Protein AF-A0A0U2X030-F1 (afdb_monomer_lite)

Structure (mmCIF, N/CA/C/O backbone):
data_AF-A0A0U2X030-F1
#
_entry.id   AF-A0A0U2X030-F1
#
loop_
_atom_site.group_PDB
_atom_site.id
_atom_site.type_symbol
_atom_site.label_atom_id
_atom_site.label_alt_id
_atom_site.label_comp_id
_atom_site.label_asym_id
_atom_site.label_entity_id
_atom_site.label_seq_id
_atom_site.pdbx_PDB_ins_code
_atom_site.Cartn_x
_atom_site.Cartn_y
_atom_site.Cartn_z
_atom_site.occupancy
_atom_site.B_iso_or_equiv
_atom_site.auth_seq_id
_atom_site.auth_comp_id
_atom_site.auth_asym_id
_atom_site.auth_atom_id
_atom_site.pdbx_PDB_model_num
ATOM 1 N N . MET A 1 1 ? -23.351 21.521 -5.624 1.00 34.78 1 MET A N 1
ATOM 2 C CA . MET A 1 1 ? -22.011 22.151 -5.628 1.00 34.78 1 MET A CA 1
ATOM 3 C C . MET A 1 1 ? -21.574 22.350 -4.187 1.00 34.78 1 MET A C 1
ATOM 5 O O . MET A 1 1 ? -22.165 23.167 -3.492 1.00 34.78 1 MET A O 1
ATOM 9 N N . VAL A 1 2 ? -20.623 21.548 -3.708 1.00 36.84 2 VAL A N 1
ATOM 10 C CA . VAL A 1 2 ? -20.117 21.644 -2.330 1.00 36.84 2 VAL A CA 1
ATOM 11 C C . VAL A 1 2 ? -19.317 22.943 -2.215 1.00 36.84 2 VAL A C 1
ATOM 13 O O . VAL A 1 2 ? -18.387 23.164 -2.985 1.00 36.84 2 VAL A O 1
ATOM 16 N N . LYS A 1 3 ? -19.715 23.841 -1.308 1.00 41.78 3 LYS A N 1
ATOM 17 C CA . LYS A 1 3 ? -18.988 25.086 -1.021 1.00 41.78 3 LYS A CA 1
ATOM 18 C C . LYS A 1 3 ? -17.614 24.693 -0.468 1.00 41.78 3 LYS A C 1
ATOM 20 O O . LYS A 1 3 ? -17.519 24.271 0.679 1.00 41.78 3 LYS A O 1
ATOM 25 N N . GLN A 1 4 ? -16.573 24.773 -1.290 1.00 56.53 4 GLN A N 1
ATOM 26 C CA . GLN A 1 4 ? -15.211 24.475 -0.857 1.00 56.53 4 GLN A CA 1
ATOM 27 C C . GLN A 1 4 ? -14.806 25.519 0.192 1.00 56.53 4 GLN A C 1
ATOM 29 O O . GLN A 1 4 ? -14.967 26.724 -0.027 1.00 56.53 4 GLN A O 1
ATOM 34 N N . ASP A 1 5 ? -14.371 25.063 1.365 1.00 71.81 5 ASP A N 1
ATOM 35 C CA . ASP A 1 5 ? -14.014 25.952 2.467 1.00 71.81 5 ASP A CA 1
ATOM 36 C C . ASP A 1 5 ? -12.846 26.850 2.036 1.00 71.81 5 ASP A C 1
ATOM 38 O O . ASP A 1 5 ? -11.806 26.367 1.580 1.00 71.81 5 ASP A O 1
ATOM 42 N N . LYS A 1 6 ? -13.008 28.170 2.183 1.00 78.56 6 LYS A N 1
ATOM 43 C CA . LYS A 1 6 ? -11.994 29.165 1.798 1.00 78.56 6 LYS A CA 1
ATOM 44 C C . LYS A 1 6 ? -10.640 28.903 2.464 1.00 78.56 6 LYS A C 1
ATOM 46 O O . LYS A 1 6 ? -9.613 29.279 1.907 1.00 78.56 6 LYS A O 1
ATOM 51 N N . ARG A 1 7 ? -10.627 28.227 3.618 1.00 80.81 7 ARG A N 1
ATOM 52 C CA . ARG A 1 7 ? -9.412 27.824 4.341 1.00 80.81 7 ARG A CA 1
ATOM 53 C C . ARG A 1 7 ? -8.600 26.761 3.605 1.00 80.81 7 ARG A C 1
ATOM 55 O O . ARG A 1 7 ? -7.378 26.837 3.626 1.00 80.81 7 ARG A O 1
ATOM 62 N N . ILE A 1 8 ? -9.249 25.822 2.914 1.00 83.31 8 ILE A N 1
ATOM 63 C CA . ILE A 1 8 ? -8.561 24.749 2.172 1.00 83.31 8 ILE A CA 1
ATOM 64 C C . ILE A 1 8 ? -7.793 25.337 0.981 1.00 83.31 8 ILE A C 1
ATOM 66 O O . ILE A 1 8 ? -6.655 24.957 0.729 1.00 83.31 8 ILE A O 1
ATOM 70 N N . ILE A 1 9 ? -8.367 26.337 0.306 1.00 85.19 9 ILE A N 1
ATOM 71 C CA . ILE A 1 9 ? -7.714 27.056 -0.805 1.00 85.19 9 ILE A CA 1
ATOM 72 C C . ILE A 1 9 ? -6.475 27.823 -0.309 1.00 85.19 9 ILE A C 1
ATOM 74 O O . ILE A 1 9 ? -5.455 27.919 -0.992 1.00 85.19 9 ILE A O 1
ATOM 78 N N . VAL A 1 10 ? -6.545 28.367 0.907 1.00 87.12 10 VAL A N 1
ATOM 79 C CA . VAL A 1 10 ? -5.400 29.030 1.539 1.00 87.12 10 VAL A CA 1
ATOM 80 C C . VAL A 1 10 ? -4.323 28.012 1.931 1.00 87.12 10 VAL A C 1
ATOM 82 O O . VAL A 1 10 ? -3.140 28.258 1.697 1.00 87.12 10 VAL A O 1
ATOM 85 N N . LEU A 1 11 ? -4.714 26.846 2.454 1.00 87.94 11 LEU A N 1
ATOM 86 C CA . LEU A 1 11 ? -3.789 25.757 2.770 1.00 87.94 11 LEU A CA 1
ATOM 87 C C . LEU A 1 11 ? -3.062 25.234 1.529 1.00 87.94 11 LEU A C 1
ATOM 89 O O . LEU A 1 11 ? -1.846 25.058 1.575 1.00 87.94 11 LEU A O 1
ATOM 93 N N . SER A 1 12 ? -3.767 25.031 0.4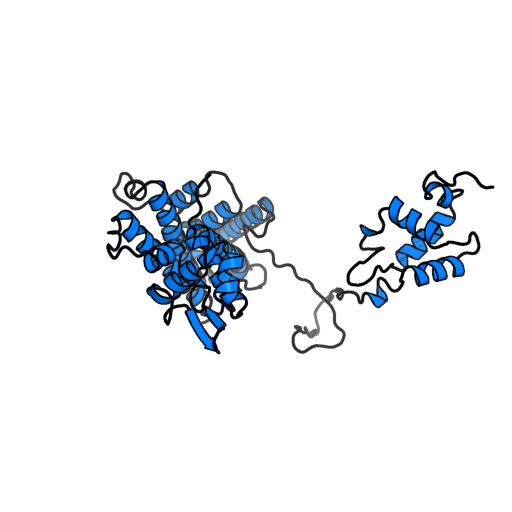11 1.00 86.38 12 SER A N 1
ATOM 94 C CA . SER A 1 12 ? -3.140 24.566 -0.831 1.00 86.38 12 SER A CA 1
ATOM 95 C C . SER A 1 12 ? -2.092 25.555 -1.342 1.00 86.38 12 SER A C 1
ATOM 97 O O . SER A 1 12 ? -0.998 25.140 -1.719 1.00 86.38 12 SER A O 1
ATOM 99 N N . PHE A 1 13 ? -2.368 26.865 -1.268 1.00 89.75 13 PHE A N 1
ATOM 100 C CA . PHE A 1 13 ? -1.384 27.900 -1.604 1.00 89.75 13 PHE A CA 1
ATOM 101 C C . PHE A 1 13 ? -0.133 27.814 -0.715 1.00 89.75 13 PHE A C 1
ATOM 103 O O . PHE A 1 13 ? 0.992 27.884 -1.215 1.00 89.75 13 PHE A O 1
ATOM 110 N N . PHE A 1 14 ? -0.310 27.637 0.596 1.00 89.44 14 PHE A N 1
ATOM 111 C CA . PHE A 1 14 ? 0.817 27.523 1.518 1.00 89.44 14 PHE A CA 1
ATOM 112 C C . PHE A 1 14 ? 1.638 26.247 1.304 1.00 89.44 14 PHE A C 1
ATOM 114 O O . PHE A 1 14 ? 2.866 26.322 1.278 1.00 89.44 14 PHE A O 1
ATOM 121 N N . ARG A 1 15 ? 0.986 25.100 1.074 1.00 88.31 15 ARG A N 1
ATOM 122 C CA . ARG A 1 15 ? 1.667 23.840 0.731 1.00 88.31 15 ARG A CA 1
ATOM 123 C C . ARG A 1 15 ? 2.467 23.965 -0.566 1.00 88.31 15 ARG A C 1
ATOM 125 O O . ARG A 1 15 ? 3.590 23.472 -0.640 1.00 88.31 15 ARG A O 1
ATOM 132 N N . ASP A 1 16 ? 1.937 24.662 -1.569 1.00 88.75 16 ASP A N 1
ATOM 133 C CA . ASP A 1 16 ? 2.649 24.904 -2.827 1.00 88.75 16 ASP A CA 1
ATOM 134 C C . ASP A 1 16 ? 3.884 25.793 -2.639 1.00 88.75 16 ASP A C 1
ATOM 136 O O . ASP A 1 16 ? 4.938 25.524 -3.226 1.00 88.75 16 ASP A O 1
ATOM 140 N N . LYS A 1 17 ? 3.780 26.841 -1.813 1.00 90.19 17 LYS A N 1
ATOM 141 C CA . LYS A 1 17 ? 4.920 27.705 -1.471 1.00 90.19 17 LYS A CA 1
ATOM 142 C C . LYS A 1 17 ? 5.982 26.945 -0.676 1.00 90.19 17 LYS A C 1
ATOM 144 O O . LYS A 1 17 ? 7.166 27.087 -0.978 1.00 90.19 17 LYS A O 1
ATOM 149 N N . GLU A 1 18 ? 5.569 26.088 0.258 1.00 88.94 18 GLU A N 1
ATOM 150 C CA . GLU A 1 18 ? 6.469 25.216 1.016 1.00 88.94 18 GLU A CA 1
ATOM 151 C C . GLU A 1 18 ? 7.199 24.215 0.110 1.00 88.94 18 GLU A C 1
ATOM 153 O O . GLU A 1 18 ? 8.428 24.147 0.132 1.00 88.94 18 GLU A O 1
ATOM 158 N N . ARG A 1 19 ? 6.469 23.505 -0.762 1.00 85.56 19 ARG A N 1
ATOM 159 C CA . ARG A 1 19 ? 7.041 22.530 -1.706 1.00 85.56 19 ARG A CA 1
ATOM 160 C C . ARG A 1 19 ? 8.086 23.165 -2.623 1.00 85.56 19 ARG A C 1
ATOM 162 O O . ARG A 1 19 ? 9.115 22.559 -2.905 1.00 85.56 19 ARG A O 1
ATOM 169 N N . LYS A 1 20 ? 7.827 24.393 -3.081 1.00 88.50 20 LYS A N 1
ATOM 170 C CA . LYS A 1 20 ? 8.738 25.153 -3.950 1.00 88.50 20 LYS A CA 1
ATOM 171 C C . LYS A 1 20 ? 9.834 25.897 -3.177 1.00 88.50 20 LYS A C 1
ATOM 173 O O . LYS A 1 20 ? 10.680 26.517 -3.814 1.00 88.50 20 LYS A O 1
ATOM 178 N N . LYS A 1 21 ? 9.826 25.854 -1.837 1.00 86.88 21 LYS A N 1
ATOM 179 C CA . LYS A 1 21 ? 10.710 26.632 -0.948 1.00 86.88 21 LYS A CA 1
ATOM 180 C C . LYS A 1 21 ? 10.723 28.129 -1.290 1.00 86.88 21 LYS A C 1
ATOM 182 O O . LYS A 1 21 ? 11.759 28.786 -1.222 1.00 86.88 21 LYS A O 1
ATOM 187 N N . LEU A 1 22 ? 9.568 28.660 -1.688 1.00 89.12 22 LEU A N 1
ATOM 188 C CA . LEU A 1 22 ? 9.408 30.057 -2.078 1.00 89.12 22 LEU A CA 1
ATOM 189 C C . LEU A 1 22 ? 8.799 30.866 -0.942 1.00 89.12 22 LEU A C 1
ATOM 191 O O . LEU A 1 22 ? 7.881 30.417 -0.254 1.00 89.12 22 LEU A O 1
ATOM 195 N N . SER A 1 23 ? 9.261 32.104 -0.815 1.00 89.81 23 SER A N 1
ATOM 196 C CA . SER A 1 23 ? 8.603 33.081 0.034 1.00 89.81 23 SER A CA 1
ATOM 197 C C . SER A 1 23 ? 7.333 33.639 -0.625 1.00 89.81 23 SER A C 1
ATOM 199 O O . SER A 1 23 ? 7.059 33.448 -1.820 1.00 89.81 23 SER A O 1
ATOM 201 N N . PHE A 1 24 ? 6.500 34.285 0.182 1.00 90.88 24 PHE A N 1
ATOM 202 C CA . PHE A 1 24 ? 5.289 34.957 -0.267 1.00 90.88 24 PHE A CA 1
ATOM 203 C C . PHE A 1 24 ? 5.016 36.220 0.547 1.00 90.88 24 PHE A C 1
ATOM 205 O O . PHE A 1 24 ? 5.458 36.368 1.691 1.00 90.88 24 PHE A O 1
ATOM 212 N N . THR A 1 25 ? 4.224 37.111 -0.042 1.00 91.12 25 THR A N 1
ATOM 213 C CA . THR A 1 25 ? 3.639 38.271 0.634 1.00 91.12 25 THR A CA 1
ATOM 214 C C . THR A 1 25 ? 2.145 38.056 0.886 1.00 91.12 25 THR A C 1
ATOM 216 O O . THR A 1 25 ? 1.483 37.265 0.208 1.00 91.12 25 THR A O 1
ATOM 219 N N . TYR A 1 26 ? 1.563 38.781 1.848 1.00 89.25 26 TYR A N 1
ATOM 220 C CA . TYR A 1 26 ? 0.116 38.705 2.098 1.00 89.25 26 TYR A CA 1
ATOM 221 C C . TYR A 1 26 ? -0.725 39.145 0.890 1.00 89.25 26 TYR A C 1
ATOM 223 O O . TYR A 1 26 ? -1.834 38.647 0.707 1.00 89.25 26 TYR A O 1
ATOM 231 N N . ALA A 1 27 ? -0.194 40.047 0.057 1.00 87.31 27 ALA A N 1
ATOM 232 C CA . ALA A 1 27 ? -0.835 40.485 -1.179 1.00 87.31 27 ALA A CA 1
ATOM 233 C C . ALA A 1 27 ? -0.867 39.366 -2.233 1.00 87.31 27 ALA A C 1
ATOM 235 O O . ALA A 1 27 ? -1.918 39.112 -2.817 1.00 87.31 27 ALA A O 1
ATOM 236 N N . GLU A 1 28 ? 0.242 38.641 -2.417 1.00 87.81 28 GLU A N 1
ATOM 237 C CA . GLU A 1 28 ? 0.294 37.470 -3.305 1.00 87.81 28 GLU A CA 1
ATOM 238 C C . GLU A 1 28 ? -0.669 36.370 -2.865 1.00 87.81 28 GLU A C 1
ATOM 240 O O . GLU A 1 28 ? -1.406 35.825 -3.685 1.00 87.81 28 GLU A O 1
ATOM 245 N N . ALA A 1 29 ? -0.689 36.057 -1.567 1.00 87.25 29 ALA A N 1
ATOM 246 C CA . ALA A 1 29 ? -1.578 35.036 -1.025 1.00 87.25 29 ALA A CA 1
ATOM 247 C C . ALA A 1 29 ? -3.057 35.420 -1.206 1.00 87.25 29 ALA A C 1
ATOM 249 O O . ALA A 1 29 ? -3.894 34.572 -1.514 1.00 87.25 29 ALA A O 1
ATOM 250 N N . ALA A 1 30 ? -3.389 36.705 -1.048 1.00 88.56 30 ALA A N 1
ATOM 251 C CA . ALA A 1 30 ? -4.743 37.224 -1.227 1.00 88.56 30 ALA A CA 1
ATOM 252 C C . ALA A 1 30 ? -5.202 37.100 -2.681 1.00 88.56 30 ALA A C 1
ATOM 254 O O . ALA A 1 30 ? -6.293 36.590 -2.941 1.00 88.56 30 ALA A O 1
ATOM 255 N N . LEU A 1 31 ? -4.333 37.487 -3.618 1.00 87.88 31 LEU A N 1
ATOM 256 C CA . LEU A 1 31 ? -4.591 37.402 -5.052 1.00 87.88 31 LEU A CA 1
ATOM 257 C C . LEU A 1 31 ? -4.754 35.944 -5.504 1.00 87.88 31 LEU A C 1
ATOM 259 O O . LEU A 1 31 ? -5.717 35.629 -6.196 1.00 87.88 31 LEU A O 1
ATOM 263 N N . ALA A 1 32 ? -3.871 35.045 -5.062 1.00 85.69 32 ALA A N 1
ATOM 264 C CA . ALA A 1 32 ? -3.900 33.636 -5.457 1.00 85.69 32 ALA A CA 1
ATOM 265 C C . ALA A 1 32 ? -5.101 32.859 -4.892 1.00 85.69 32 ALA A C 1
ATOM 267 O O . ALA A 1 32 ? -5.565 31.907 -5.512 1.00 85.69 32 ALA A O 1
ATOM 268 N N . THR A 1 33 ? -5.608 33.246 -3.718 1.00 85.88 33 THR A N 1
ATOM 269 C CA . THR A 1 33 ? -6.689 32.517 -3.028 1.00 85.88 33 THR A CA 1
ATOM 270 C C . THR A 1 33 ? -8.063 33.181 -3.166 1.00 85.88 33 THR A C 1
ATOM 272 O O . THR A 1 33 ? -9.053 32.638 -2.676 1.00 85.88 33 THR A O 1
ATOM 275 N N . GLY A 1 34 ? -8.146 34.358 -3.798 1.00 84.81 34 GLY A N 1
ATOM 276 C CA . GLY A 1 34 ? -9.386 35.134 -3.926 1.00 84.81 34 GLY A CA 1
ATOM 277 C C . GLY A 1 34 ? -9.911 35.701 -2.598 1.00 84.81 34 GLY A C 1
ATOM 278 O O . GLY A 1 34 ? -11.100 36.003 -2.475 1.00 84.81 34 GLY A O 1
ATOM 279 N N . ASN A 1 35 ? -9.050 35.827 -1.582 1.00 86.00 35 ASN A N 1
ATOM 280 C CA . ASN A 1 35 ? -9.404 36.331 -0.252 1.00 86.00 35 ASN A CA 1
ATOM 281 C C . ASN A 1 35 ? -8.875 37.754 -0.022 1.00 86.00 35 ASN A C 1
ATOM 283 O O . ASN A 1 35 ? -7.966 38.220 -0.697 1.00 86.00 35 ASN A O 1
ATOM 287 N N . LYS A 1 36 ? -9.419 38.462 0.977 1.00 88.56 36 LYS A N 1
ATOM 288 C CA . LYS A 1 36 ? -8.906 39.784 1.378 1.00 88.56 36 LYS A CA 1
ATOM 289 C C . LYS A 1 36 ? -7.564 39.641 2.106 1.00 88.56 36 LYS A C 1
ATOM 291 O O . LYS A 1 36 ? -7.416 38.748 2.938 1.00 88.56 36 LYS A O 1
ATOM 296 N N . VAL A 1 37 ? -6.638 40.577 1.891 1.00 87.88 37 VAL A N 1
ATOM 297 C CA . VAL A 1 37 ? -5.326 40.620 2.577 1.00 87.88 37 VAL A CA 1
ATOM 298 C C . VAL A 1 37 ? -5.482 40.530 4.101 1.00 87.88 37 VAL A C 1
ATOM 300 O O . VAL A 1 37 ? -4.819 39.715 4.737 1.00 87.88 37 VAL A O 1
ATOM 303 N N . ASN A 1 38 ? -6.436 41.273 4.672 1.00 85.94 38 ASN A N 1
ATOM 304 C CA . ASN A 1 38 ? -6.706 41.277 6.114 1.00 85.94 38 ASN A CA 1
ATOM 305 C C . ASN A 1 38 ? -7.154 39.907 6.647 1.00 85.94 38 ASN A C 1
ATOM 307 O O . ASN A 1 38 ? -6.855 39.568 7.786 1.00 85.94 38 ASN A O 1
ATOM 311 N N . TYR A 1 39 ? -7.858 39.108 5.836 1.00 84.69 39 TYR A N 1
ATOM 312 C CA . TYR A 1 39 ? -8.275 37.762 6.235 1.00 84.69 39 TYR A CA 1
ATOM 313 C C . TYR A 1 39 ? -7.064 36.838 6.380 1.00 84.69 39 TYR A C 1
ATOM 315 O O . TYR A 1 39 ? -6.939 36.146 7.385 1.00 84.69 39 TYR A O 1
ATOM 323 N N . ILE A 1 40 ? -6.141 36.878 5.415 1.00 85.31 40 ILE A N 1
ATOM 324 C CA . ILE A 1 40 ? -4.919 36.068 5.460 1.00 85.31 40 ILE A CA 1
ATOM 325 C C . ILE A 1 40 ? -4.005 36.547 6.583 1.00 85.31 40 ILE A C 1
ATOM 327 O O . ILE A 1 40 ? -3.505 35.724 7.339 1.00 85.31 40 ILE A O 1
ATOM 331 N N . GLN A 1 41 ? -3.830 37.860 6.744 1.00 85.81 41 GLN A N 1
ATOM 332 C CA . GLN A 1 41 ? -3.067 38.413 7.863 1.00 85.81 41 GLN A CA 1
ATOM 333 C C . GLN A 1 41 ? -3.608 37.931 9.207 1.00 85.81 41 GLN A C 1
ATOM 335 O O . GLN A 1 41 ? -2.823 37.444 10.012 1.00 85.81 41 GLN A O 1
ATOM 340 N N . LYS A 1 42 ? -4.932 37.995 9.408 1.00 84.38 42 LYS A N 1
ATOM 341 C CA . LYS A 1 42 ? -5.601 37.514 10.622 1.00 84.38 42 LYS A CA 1
ATOM 342 C C . LYS A 1 42 ? -5.365 36.015 10.839 1.00 84.38 42 LYS A C 1
ATOM 344 O O . LYS A 1 42 ? -4.932 35.613 11.914 1.00 84.38 42 LYS A O 1
ATOM 349 N N . LEU A 1 43 ? -5.564 35.200 9.800 1.00 83.88 43 LEU A N 1
ATOM 350 C CA . LEU A 1 43 ? -5.343 33.750 9.836 1.00 83.88 43 LEU A CA 1
ATOM 351 C C . LEU A 1 43 ? -3.905 33.409 10.251 1.00 83.88 43 LEU A C 1
ATOM 353 O O . LEU A 1 43 ? -3.678 32.596 11.150 1.00 83.88 43 LEU A O 1
ATOM 357 N N . VAL A 1 44 ? -2.932 34.071 9.618 1.00 85.25 44 VAL A N 1
ATOM 358 C CA . VAL A 1 44 ? -1.514 33.868 9.901 1.00 85.25 44 VAL A CA 1
ATOM 359 C C . VAL A 1 44 ? -1.179 34.338 11.310 1.00 85.25 44 VAL A C 1
ATOM 361 O O . VAL A 1 44 ? -0.578 33.572 12.056 1.00 85.25 44 VAL A O 1
ATOM 364 N N . SER A 1 45 ? -1.588 35.543 11.713 1.00 83.31 45 SER A N 1
ATOM 365 C CA . SER A 1 45 ? -1.254 36.090 13.031 1.00 83.31 45 SER A CA 1
ATOM 366 C C . SER A 1 45 ? -1.860 35.306 14.190 1.00 83.31 45 SER A C 1
ATOM 368 O O . SER A 1 45 ? -1.202 35.173 15.215 1.00 83.31 45 SER A O 1
ATOM 370 N N . GLU A 1 46 ? -3.087 34.803 14.038 1.00 80.00 46 GLU A N 1
ATOM 371 C CA . GLU A 1 46 ? -3.819 34.145 15.127 1.00 80.00 46 GLU A CA 1
ATOM 372 C C . GLU A 1 46 ? -3.426 32.677 15.310 1.00 80.00 46 GLU A C 1
ATOM 374 O O . GLU A 1 46 ? -3.408 32.192 16.438 1.00 80.00 46 GLU A O 1
ATOM 379 N N . SER A 1 47 ? -3.117 31.959 14.224 1.00 75.88 47 SER A N 1
ATOM 380 C CA . SER A 1 47 ? -3.051 30.489 14.277 1.00 75.88 47 SER A CA 1
ATOM 381 C C . SER A 1 47 ? -1.795 29.853 13.677 1.00 75.88 47 SER A C 1
ATOM 383 O O . SER A 1 47 ? -1.424 28.752 14.088 1.00 75.88 47 SER A O 1
ATOM 385 N N . LEU A 1 48 ? -1.105 30.523 12.745 1.00 82.25 48 LEU A N 1
ATOM 386 C CA . LEU A 1 48 ? -0.026 29.898 11.961 1.00 82.25 48 LEU A CA 1
ATOM 387 C C . LEU A 1 48 ? 1.361 30.505 12.214 1.00 82.25 48 LEU A C 1
ATOM 389 O O . LEU A 1 48 ? 2.372 29.823 12.023 1.00 82.25 48 LEU A O 1
ATOM 393 N N . LYS A 1 49 ? 1.435 31.769 12.645 1.00 84.69 49 LYS A N 1
ATOM 394 C CA . LYS A 1 49 ? 2.690 32.495 12.868 1.00 84.69 49 LYS A CA 1
ATOM 395 C C . LYS A 1 49 ? 3.523 31.812 13.953 1.00 84.69 49 LYS A C 1
ATOM 397 O O . LYS A 1 49 ? 3.039 31.554 15.049 1.00 84.69 49 LYS A O 1
ATOM 402 N N . GLY A 1 50 ? 4.786 31.531 13.643 1.00 74.31 50 GLY A N 1
ATOM 403 C CA . GLY A 1 50 ? 5.747 30.911 14.561 1.00 74.31 50 GLY A CA 1
ATOM 404 C C . GLY A 1 50 ? 5.597 29.396 14.737 1.00 74.31 50 GLY A C 1
ATOM 405 O O . GLY A 1 50 ? 6.499 28.776 15.288 1.00 74.31 50 GLY A O 1
ATOM 406 N N . LYS A 1 51 ? 4.504 28.792 14.248 1.00 80.12 51 LYS A N 1
ATOM 407 C CA . LYS A 1 51 ? 4.320 27.331 14.208 1.00 80.12 51 LYS A CA 1
ATOM 408 C C . LYS A 1 51 ? 4.575 26.768 12.818 1.00 80.12 51 LYS A C 1
ATOM 410 O O . LYS A 1 51 ? 5.340 25.825 12.666 1.00 80.12 51 LYS A O 1
ATOM 415 N N . TYR A 1 52 ? 3.938 27.378 11.824 1.00 84.62 52 TYR A N 1
ATOM 416 C CA . TYR A 1 52 ? 3.921 26.890 10.449 1.00 84.62 52 TYR A CA 1
ATOM 417 C C . TYR A 1 52 ? 4.324 27.947 9.422 1.00 84.62 52 TYR A C 1
ATOM 419 O O . TYR A 1 52 ? 4.726 27.621 8.308 1.00 84.62 52 TYR A O 1
ATOM 427 N N . ILE A 1 53 ? 4.203 29.226 9.784 1.00 88.69 53 ILE A N 1
ATOM 428 C CA . ILE A 1 53 ? 4.576 30.359 8.943 1.00 88.69 53 ILE A CA 1
ATOM 429 C C . ILE A 1 53 ? 5.586 31.216 9.695 1.00 88.69 53 ILE A C 1
ATOM 431 O O . ILE A 1 53 ? 5.345 31.655 10.824 1.00 88.69 53 ILE A O 1
ATOM 435 N N . PHE A 1 54 ? 6.710 31.478 9.042 1.00 87.38 54 PHE A N 1
ATOM 436 C CA . PHE A 1 54 ? 7.863 32.163 9.604 1.00 87.38 54 PHE A CA 1
ATOM 437 C C . PHE A 1 54 ? 8.215 33.380 8.751 1.00 87.38 54 PHE A C 1
ATOM 439 O O . PHE A 1 54 ? 7.956 33.415 7.547 1.00 87.38 54 PHE A O 1
ATOM 446 N N . GLN A 1 55 ? 8.767 34.408 9.391 1.00 87.56 55 GLN A N 1
ATOM 447 C CA . GLN A 1 55 ? 9.195 35.626 8.713 1.00 87.56 55 GLN A CA 1
ATOM 448 C C . GLN A 1 55 ? 10.686 35.528 8.403 1.00 87.56 55 GLN A C 1
ATOM 450 O O . GLN A 1 55 ? 11.466 35.229 9.302 1.00 87.56 55 GLN A O 1
ATOM 455 N N . ASP A 1 56 ? 11.062 35.785 7.151 1.00 79.38 56 ASP A N 1
ATOM 456 C CA . ASP A 1 56 ? 12.469 35.878 6.745 1.00 79.38 56 ASP A CA 1
ATOM 457 C C . ASP A 1 56 ? 12.927 37.346 6.804 1.00 79.38 56 ASP A C 1
ATOM 459 O O . ASP A 1 56 ? 13.459 37.808 7.812 1.00 79.38 56 ASP A O 1
ATOM 463 N N . LYS A 1 57 ? 12.586 38.144 5.784 1.00 81.50 57 LYS A N 1
ATOM 464 C CA . LYS A 1 57 ? 12.779 39.605 5.753 1.00 81.50 57 LYS A CA 1
ATOM 465 C C . LYS A 1 57 ? 11.451 40.275 5.463 1.00 81.50 57 LYS A C 1
ATOM 467 O O . LYS A 1 57 ? 10.759 39.837 4.555 1.00 81.50 57 LYS A O 1
ATOM 472 N N . ARG A 1 58 ? 11.080 41.347 6.170 1.00 74.62 58 ARG A N 1
ATOM 473 C CA . ARG A 1 58 ? 9.851 42.103 5.845 1.00 74.62 58 ARG A CA 1
ATOM 474 C C . ARG A 1 58 ? 9.906 42.551 4.370 1.00 74.62 58 ARG A C 1
ATOM 476 O O . ARG A 1 58 ? 10.914 43.149 4.002 1.00 74.62 58 ARG A O 1
ATOM 483 N N . PRO A 1 59 ? 8.878 42.287 3.536 1.00 80.31 59 PRO A N 1
ATOM 484 C CA . PRO A 1 59 ? 7.531 41.767 3.839 1.00 80.31 59 PRO A CA 1
ATOM 485 C C . PRO A 1 59 ? 7.316 40.251 3.601 1.00 80.31 59 PRO A C 1
ATOM 487 O O . PRO A 1 59 ? 6.173 39.794 3.620 1.00 80.31 59 PRO A O 1
ATOM 490 N N . ASN A 1 60 ? 8.380 39.484 3.373 1.00 88.12 60 ASN A N 1
ATOM 491 C CA . ASN A 1 60 ? 8.375 38.084 2.949 1.00 88.12 60 ASN A CA 1
ATOM 492 C C . ASN A 1 60 ? 8.215 37.083 4.106 1.00 88.12 60 ASN A C 1
ATOM 494 O O . ASN A 1 60 ? 8.869 37.175 5.151 1.00 88.12 60 ASN A O 1
ATOM 498 N N . TRP A 1 61 ? 7.378 36.078 3.860 1.00 90.25 61 TRP A N 1
ATOM 499 C CA . TRP A 1 61 ? 7.089 34.955 4.751 1.00 90.25 61 TRP A CA 1
ATOM 500 C C . TRP A 1 61 ? 7.368 33.634 4.043 1.00 90.25 61 TRP A C 1
ATOM 502 O O . TRP A 1 61 ? 7.297 33.570 2.818 1.00 90.25 61 TRP A O 1
ATOM 512 N N . TYR A 1 62 ? 7.649 32.578 4.799 1.00 89.88 62 TYR A N 1
ATOM 513 C CA . TYR A 1 62 ? 7.785 31.222 4.274 1.00 89.88 62 TYR A CA 1
ATOM 514 C C . TYR A 1 62 ? 7.043 30.215 5.154 1.00 89.88 62 TYR A C 1
ATOM 516 O O . TYR A 1 62 ? 6.800 30.454 6.339 1.00 89.88 62 TYR A O 1
ATOM 524 N N . CYS A 1 63 ? 6.663 29.093 4.550 1.00 89.38 63 CYS A N 1
ATOM 525 C CA . CYS A 1 63 ? 5.932 28.007 5.193 1.00 89.38 63 CYS A CA 1
ATOM 526 C C . CYS A 1 63 ? 6.881 26.862 5.559 1.00 89.38 63 CYS A C 1
ATOM 528 O O . CYS A 1 63 ? 7.822 26.585 4.814 1.00 89.38 63 CYS A O 1
ATOM 530 N N . LYS A 1 64 ? 6.628 26.203 6.692 1.00 84.94 64 LYS A N 1
ATOM 531 C CA . LYS A 1 64 ? 7.315 24.978 7.113 1.00 84.94 64 LYS A CA 1
ATOM 532 C C . LYS A 1 64 ? 6.379 24.117 7.967 1.00 84.94 64 LYS A C 1
ATOM 534 O O . LYS A 1 64 ? 5.789 24.620 8.917 1.00 84.94 64 LYS A O 1
ATOM 539 N N . GLY A 1 65 ? 6.274 22.831 7.658 1.00 80.94 65 GLY A N 1
ATOM 540 C CA . GLY A 1 65 ? 5.445 21.847 8.349 1.00 80.94 65 GLY A CA 1
ATOM 541 C C . GLY A 1 65 ? 3.969 21.822 7.935 1.00 80.94 65 GLY A C 1
ATOM 542 O O . GLY A 1 65 ? 3.217 21.067 8.538 1.00 80.94 65 GLY A O 1
ATOM 543 N N . LEU A 1 66 ? 3.519 22.600 6.938 1.00 84.25 66 LEU A N 1
ATOM 544 C CA . LEU A 1 66 ? 2.123 22.554 6.451 1.00 84.25 66 LEU A CA 1
ATOM 545 C C . LEU A 1 66 ? 1.881 21.388 5.485 1.00 84.25 66 LEU A C 1
ATOM 547 O O . LEU A 1 66 ? 0.731 20.996 5.266 1.00 84.25 66 LEU A O 1
ATOM 551 N N . LEU A 1 67 ? 2.949 20.820 4.920 1.00 81.44 67 LEU A N 1
ATOM 552 C CA . LEU A 1 67 ? 2.883 19.607 4.102 1.00 81.44 67 LEU A CA 1
ATOM 553 C C . LEU A 1 67 ? 2.450 18.365 4.894 1.00 81.44 67 LEU A C 1
ATOM 555 O O . LEU A 1 67 ? 1.880 17.461 4.294 1.00 81.44 67 LEU A O 1
ATOM 559 N N . ALA A 1 68 ? 2.682 18.330 6.208 1.00 75.94 68 ALA A N 1
ATOM 560 C CA . ALA A 1 68 ? 2.424 17.166 7.061 1.00 75.94 68 ALA A CA 1
ATOM 561 C C . ALA A 1 68 ? 1.095 17.222 7.843 1.00 75.94 68 ALA A C 1
ATOM 563 O O . ALA A 1 68 ? 0.769 16.294 8.579 1.00 75.94 68 ALA A O 1
ATOM 564 N N . ILE A 1 69 ? 0.337 18.316 7.732 1.00 79.44 69 ILE A N 1
ATOM 565 C CA . ILE A 1 69 ? -0.927 18.514 8.460 1.00 79.44 69 ILE A CA 1
ATOM 566 C C . ILE A 1 69 ? -2.084 18.114 7.552 1.00 79.44 69 ILE A C 1
ATOM 568 O O . ILE A 1 69 ? -2.066 18.493 6.386 1.00 79.44 69 ILE A O 1
ATOM 572 N N . SER A 1 70 ? -3.111 17.437 8.072 1.00 79.12 70 SER A N 1
ATOM 573 C CA . SER A 1 70 ? -4.342 17.142 7.323 1.00 79.12 70 SER A CA 1
ATOM 574 C C . SER A 1 70 ? -5.202 18.392 7.072 1.00 79.12 70 SER A C 1
ATOM 576 O O . SER A 1 70 ? -5.126 19.390 7.794 1.00 79.12 70 SER A O 1
ATOM 578 N N . ASP A 1 71 ? -6.082 18.346 6.071 1.00 81.62 71 ASP A N 1
ATOM 579 C CA . ASP A 1 71 ? -7.004 19.459 5.790 1.00 81.62 71 ASP A CA 1
ATOM 580 C C . ASP A 1 71 ? -7.934 19.750 6.987 1.00 81.62 71 ASP A C 1
ATOM 582 O O . ASP A 1 71 ? -8.204 20.909 7.315 1.00 81.62 71 ASP A O 1
ATOM 586 N N . ASN A 1 72 ? -8.364 18.702 7.698 1.00 75.06 72 ASN A N 1
ATOM 587 C CA . ASN A 1 72 ? -9.207 18.814 8.890 1.00 75.06 72 ASN A CA 1
ATOM 588 C C . ASN A 1 72 ? -8.458 19.420 10.082 1.00 75.06 72 ASN A C 1
ATOM 590 O O . ASN A 1 72 ? -9.008 20.274 10.782 1.00 75.06 72 ASN A O 1
ATOM 594 N N . ASP A 1 73 ? -7.201 19.026 10.301 1.00 75.62 73 ASP A N 1
ATOM 595 C CA . ASP A 1 73 ? -6.371 19.594 11.365 1.00 75.62 73 ASP A CA 1
ATOM 596 C C . ASP A 1 73 ? -6.068 21.066 11.103 1.00 75.62 73 ASP A C 1
ATOM 598 O O . ASP A 1 73 ? -6.142 21.884 12.019 1.00 75.62 73 ASP A O 1
ATOM 602 N N . PHE A 1 74 ? -5.814 21.442 9.848 1.00 83.69 74 PHE A N 1
ATOM 603 C CA . PHE A 1 74 ? -5.637 22.844 9.489 1.00 83.69 74 PHE A CA 1
ATOM 604 C C . PHE A 1 74 ? -6.906 23.661 9.753 1.00 83.69 74 PHE A C 1
ATOM 606 O O . PHE A 1 74 ? -6.843 24.732 10.360 1.00 83.69 74 PHE A O 1
ATOM 613 N N . ILE A 1 75 ? -8.076 23.148 9.359 1.00 80.44 75 ILE A N 1
ATOM 614 C CA . ILE A 1 75 ? -9.374 23.772 9.654 1.00 80.44 75 ILE A CA 1
ATOM 615 C C . ILE A 1 75 ? -9.582 23.926 11.167 1.00 80.44 75 ILE A C 1
ATOM 617 O O . ILE A 1 75 ? -10.078 24.961 11.616 1.00 80.44 75 ILE A O 1
ATOM 621 N N . ARG A 1 76 ? -9.171 22.928 11.957 1.00 73.62 76 ARG A N 1
ATOM 622 C CA . ARG A 1 76 ? -9.248 22.950 13.421 1.00 73.62 76 ARG A CA 1
ATOM 623 C C . ARG A 1 76 ? -8.321 23.999 14.034 1.00 73.62 76 ARG A C 1
ATOM 625 O O . ARG A 1 76 ? -8.764 24.745 14.900 1.00 73.62 76 ARG A O 1
ATOM 632 N N . ILE A 1 77 ? -7.070 24.081 13.580 1.00 76.88 77 ILE A N 1
ATOM 633 C CA . ILE A 1 77 ? -6.071 25.052 14.063 1.00 76.88 77 ILE A CA 1
ATOM 634 C C . ILE A 1 77 ? -6.496 26.490 13.735 1.00 76.88 77 ILE A C 1
ATOM 636 O O . ILE A 1 77 ? -6.246 27.404 14.515 1.00 76.88 77 ILE A O 1
ATOM 640 N N . THR A 1 78 ? -7.155 26.684 12.591 1.00 74.31 78 THR A N 1
ATOM 641 C CA . THR A 1 78 ? -7.535 28.003 12.062 1.00 74.31 78 THR A CA 1
ATOM 642 C C . THR A 1 78 ? -8.952 28.466 12.426 1.00 74.31 78 THR A C 1
ATOM 644 O O . THR A 1 78 ? -9.355 29.566 12.041 1.00 74.31 78 THR A O 1
ATOM 647 N N . SER A 1 79 ? -9.745 27.660 13.139 1.00 73.31 79 SER A N 1
ATOM 648 C CA . SER A 1 79 ? -11.097 28.050 13.559 1.00 73.31 79 SER A CA 1
ATOM 649 C C . SER A 1 79 ? -11.053 28.971 14.785 1.00 73.31 79 SER A C 1
ATOM 651 O O . SER A 1 79 ? -10.516 28.596 15.821 1.00 73.31 79 SER A O 1
ATOM 653 N N . GLN A 1 80 ? -11.673 30.156 14.695 1.00 57.75 80 GLN A N 1
ATOM 654 C CA . GLN A 1 80 ? -11.786 31.135 15.797 1.00 57.75 80 GLN A CA 1
ATOM 655 C C . GLN A 1 80 ? -12.694 30.674 16.952 1.00 57.75 80 GLN A C 1
ATOM 657 O O . GLN A 1 80 ? -12.749 31.332 17.988 1.00 57.75 80 GLN A O 1
ATOM 662 N N . SER A 1 81 ? -13.409 29.552 16.812 1.00 52.22 81 SER A N 1
ATOM 663 C CA . SER A 1 81 ? -14.176 28.977 17.914 1.00 52.22 81 SER A CA 1
ATOM 664 C C . SER A 1 81 ? -13.245 28.217 18.860 1.00 52.22 81 SER A C 1
ATOM 666 O O . SER A 1 81 ? -12.932 27.048 18.640 1.00 52.22 81 SER A O 1
ATOM 668 N N . THR A 1 82 ? -12.890 28.837 19.980 1.00 43.50 82 THR A N 1
ATOM 669 C CA . THR A 1 82 ? -12.280 28.191 21.157 1.00 43.50 82 THR A CA 1
ATOM 670 C C . THR A 1 82 ? -13.222 27.189 21.846 1.00 43.50 82 THR A C 1
ATOM 672 O O . THR A 1 82 ? -12.993 26.784 22.977 1.00 43.50 82 THR A O 1
ATOM 675 N N . GLN A 1 83 ? -14.298 26.761 21.189 1.00 45.69 83 GLN A N 1
ATOM 676 C CA . GLN A 1 83 ? -14.900 25.465 21.448 1.00 45.69 83 GLN A CA 1
ATOM 677 C C . GLN A 1 83 ? -14.145 24.493 20.555 1.00 45.69 83 GLN A C 1
ATOM 679 O O . GLN A 1 83 ? -14.455 24.355 19.372 1.00 45.69 83 GLN A O 1
ATOM 684 N N . ALA A 1 84 ? -13.105 23.860 21.102 1.00 47.28 84 ALA A N 1
ATOM 685 C CA . ALA A 1 84 ? -12.570 22.654 20.493 1.00 47.28 84 ALA A CA 1
ATOM 686 C C . ALA A 1 84 ? -13.776 21.747 20.240 1.00 47.28 84 ALA A C 1
ATOM 688 O O . ALA A 1 84 ? -14.388 21.291 21.203 1.00 47.28 84 ALA A O 1
ATOM 689 N N . LYS A 1 85 ? -14.178 21.587 18.969 1.00 55.91 85 LYS A N 1
ATOM 690 C CA . LYS A 1 85 ? -15.277 20.703 18.580 1.00 55.91 85 LYS A CA 1
ATOM 691 C C . LYS A 1 85 ? -15.012 19.391 19.308 1.00 55.91 85 LYS A C 1
ATOM 693 O O . LYS A 1 85 ? -13.964 18.782 19.077 1.00 55.91 85 LYS A O 1
ATOM 698 N N . ILE A 1 86 ? -15.866 19.050 20.275 1.00 67.88 86 ILE A N 1
ATOM 699 C CA . ILE A 1 86 ? -15.710 17.812 21.031 1.00 67.88 86 ILE A CA 1
ATOM 700 C C . ILE A 1 86 ? -15.810 16.730 19.972 1.00 67.88 86 ILE A C 1
ATOM 702 O O . ILE A 1 86 ? -16.847 16.590 19.327 1.00 67.88 86 ILE A O 1
ATOM 706 N N . LEU A 1 87 ? -14.683 16.070 19.716 1.00 73.25 87 LEU A N 1
ATOM 707 C CA . LEU A 1 87 ? -14.628 15.015 18.723 1.00 73.25 87 LEU A CA 1
ATOM 708 C C . LEU A 1 87 ? -15.632 13.952 19.155 1.00 73.25 87 LEU A C 1
ATOM 710 O O . LEU A 1 87 ? -15.632 13.537 20.320 1.00 73.25 87 LEU A O 1
ATOM 714 N N . THR A 1 88 ? -16.470 13.529 18.220 1.00 86.06 88 THR A N 1
ATOM 715 C CA . THR A 1 88 ? -17.277 12.322 18.403 1.00 86.06 88 THR A CA 1
ATOM 716 C C . THR A 1 88 ? -16.352 11.134 18.665 1.00 86.06 88 THR A C 1
ATOM 718 O O . THR A 1 88 ? -15.160 11.170 18.335 1.00 86.06 88 THR A O 1
ATOM 721 N N . ASP A 1 89 ? -16.866 10.081 19.291 1.00 86.31 89 ASP A N 1
ATOM 722 C CA . ASP A 1 89 ? -16.037 8.912 19.590 1.00 86.31 89 ASP A CA 1
ATOM 723 C C . ASP A 1 89 ? -15.519 8.242 18.306 1.00 86.31 89 ASP A C 1
ATOM 725 O O . ASP A 1 89 ? -14.343 7.870 18.250 1.00 86.31 89 ASP A O 1
ATOM 729 N N . ASP A 1 90 ? -16.315 8.262 17.235 1.00 88.62 90 ASP A N 1
ATOM 730 C CA . ASP A 1 90 ? -15.919 7.838 15.889 1.00 88.62 90 ASP A CA 1
ATOM 731 C C . ASP A 1 90 ? -14.794 8.711 15.316 1.00 88.62 90 ASP A C 1
ATOM 733 O O . ASP A 1 90 ? -13.796 8.185 14.826 1.00 88.62 90 ASP A O 1
ATOM 737 N N . GLU A 1 91 ? -14.878 10.044 15.425 1.00 86.50 91 GLU A N 1
ATOM 738 C CA . GLU A 1 91 ? -13.792 10.935 14.989 1.00 86.50 91 GLU A CA 1
ATOM 739 C C . GLU A 1 91 ? -12.506 10.687 15.804 1.00 86.50 91 GLU A C 1
ATOM 741 O O . GLU A 1 91 ? -11.409 10.650 15.243 1.00 86.50 91 GLU A O 1
ATOM 746 N N . LYS A 1 92 ? -12.600 10.470 17.125 1.00 86.69 92 LYS A N 1
ATOM 747 C CA . LYS A 1 92 ? -11.428 10.131 17.957 1.00 86.69 92 LYS A CA 1
ATOM 748 C C . LYS A 1 92 ? -10.800 8.811 17.519 1.00 86.69 92 LYS A C 1
ATOM 750 O O . LYS A 1 92 ? -9.571 8.713 17.450 1.00 86.69 92 LYS A O 1
ATOM 755 N N . LEU A 1 93 ? -11.622 7.793 17.269 1.00 90.94 93 LEU A N 1
ATOM 756 C CA . LEU A 1 93 ? -11.160 6.486 16.819 1.00 90.94 93 LEU A CA 1
ATOM 757 C C . LEU A 1 93 ? -10.521 6.584 15.432 1.00 90.94 93 LEU A C 1
ATOM 759 O O . LEU A 1 93 ? -9.430 6.053 15.243 1.00 90.94 93 LEU A O 1
ATOM 763 N N . TYR A 1 94 ? -11.128 7.333 14.511 1.00 92.56 94 TYR A N 1
ATOM 764 C CA . TYR A 1 94 ? -10.601 7.599 13.175 1.00 92.56 94 TYR A CA 1
ATOM 765 C C . TYR A 1 94 ? -9.158 8.109 13.220 1.00 92.56 94 TYR A C 1
ATOM 767 O O . TYR A 1 94 ? -8.260 7.484 12.652 1.00 92.56 94 TYR A O 1
ATOM 775 N N . TYR A 1 95 ? -8.900 9.185 13.972 1.00 88.38 95 TYR A N 1
ATOM 776 C CA . TYR A 1 95 ? -7.549 9.748 14.079 1.00 88.38 95 TYR A CA 1
ATOM 777 C C . TYR A 1 95 ? -6.556 8.765 14.714 1.00 88.38 95 TYR A C 1
ATOM 779 O O . TYR A 1 95 ? -5.388 8.716 14.322 1.00 88.38 95 TYR A O 1
ATOM 787 N N . LYS A 1 96 ? -7.002 7.945 15.677 1.00 92.25 96 LYS A N 1
ATOM 788 C CA . LYS A 1 96 ? -6.162 6.890 16.265 1.00 92.25 96 LYS A CA 1
ATOM 789 C C . LYS A 1 96 ? -5.838 5.787 15.256 1.00 92.25 96 LYS A C 1
ATOM 791 O O . LYS A 1 96 ? -4.695 5.332 15.241 1.00 92.25 96 LYS A O 1
ATOM 796 N N . LEU A 1 97 ? -6.799 5.362 14.434 1.00 94.94 97 LEU A N 1
ATOM 797 C CA . LEU A 1 97 ? -6.592 4.355 13.389 1.00 94.94 97 LEU A CA 1
ATOM 798 C C . LEU A 1 97 ? -5.607 4.863 12.336 1.00 94.94 97 LEU A C 1
ATOM 800 O O . LEU A 1 97 ? -4.616 4.187 12.087 1.00 94.94 97 LEU A O 1
ATOM 804 N N . ILE A 1 98 ? -5.800 6.080 11.819 1.00 93.62 98 ILE A N 1
ATOM 805 C CA . ILE A 1 98 ? -4.891 6.707 10.846 1.00 93.62 98 ILE A CA 1
ATOM 806 C C . ILE A 1 98 ? -3.471 6.825 11.395 1.00 93.62 98 ILE A C 1
ATOM 808 O O . ILE A 1 98 ? -2.513 6.402 10.748 1.00 93.62 98 ILE A O 1
ATOM 812 N N . LYS A 1 99 ? -3.313 7.331 12.624 1.00 91.12 99 LYS A N 1
ATOM 813 C CA . LYS A 1 99 ? -1.990 7.462 13.244 1.00 91.12 99 LYS A CA 1
ATOM 814 C C . LYS A 1 99 ? -1.302 6.106 13.421 1.00 91.12 99 LYS A C 1
ATOM 816 O O . LYS A 1 99 ? -0.111 5.977 13.156 1.00 91.12 99 LYS A O 1
ATOM 821 N N . ARG A 1 100 ? -2.037 5.085 13.873 1.00 95.50 100 ARG A N 1
ATOM 822 C CA . ARG A 1 100 ? -1.495 3.727 14.046 1.00 95.50 100 ARG A CA 1
ATOM 823 C C . ARG A 1 100 ? -1.181 3.059 12.709 1.00 95.50 100 ARG A C 1
ATOM 825 O O . ARG A 1 100 ? -0.169 2.374 12.624 1.00 95.50 100 ARG A O 1
ATOM 832 N N . SER A 1 101 ? -2.007 3.294 11.693 1.00 96.75 101 SER A N 1
ATOM 833 C CA . SER A 1 101 ? -1.789 2.860 10.313 1.00 96.75 101 SER A CA 1
ATOM 834 C C . SER A 1 101 ? -0.471 3.408 9.780 1.00 96.75 101 SER A C 1
ATOM 836 O O . SER A 1 101 ? 0.376 2.650 9.319 1.00 96.75 101 SER A O 1
ATOM 838 N N . LEU A 1 102 ? -0.258 4.721 9.927 1.00 92.19 102 LEU A N 1
ATOM 839 C CA . LEU A 1 102 ? 0.971 5.380 9.502 1.00 92.19 102 LEU A CA 1
ATOM 840 C C . LEU A 1 102 ? 2.200 4.847 10.247 1.00 92.19 102 LEU A C 1
ATOM 842 O O . LEU A 1 102 ? 3.196 4.524 9.614 1.00 92.19 102 LEU A O 1
ATOM 846 N N . ASN A 1 103 ? 2.116 4.683 11.570 1.00 92.38 103 ASN A N 1
ATOM 847 C CA . ASN A 1 103 ? 3.210 4.097 12.345 1.00 92.38 103 ASN A CA 1
ATOM 848 C C . ASN A 1 103 ? 3.539 2.667 11.883 1.00 92.38 103 ASN A C 1
ATOM 850 O O . ASN A 1 103 ? 4.709 2.324 11.747 1.00 92.38 103 ASN A O 1
ATOM 854 N N . ALA A 1 104 ? 2.522 1.835 11.634 1.00 95.75 104 ALA A N 1
ATOM 855 C CA . ALA A 1 104 ? 2.721 0.471 11.152 1.00 95.75 104 ALA A CA 1
ATOM 856 C C . ALA A 1 104 ? 3.363 0.445 9.757 1.00 95.75 104 ALA A C 1
ATOM 858 O O . ALA A 1 104 ? 4.268 -0.351 9.518 1.00 95.75 104 ALA A O 1
ATOM 859 N N . PHE A 1 105 ? 2.944 1.353 8.874 1.00 94.38 105 PHE A N 1
ATOM 860 C CA . PHE A 1 105 ? 3.531 1.537 7.550 1.00 94.38 105 PHE A CA 1
ATOM 861 C C . PHE A 1 105 ? 5.011 1.931 7.625 1.00 94.38 105 PHE A C 1
ATOM 863 O O . PHE A 1 105 ? 5.843 1.315 6.963 1.00 94.38 105 PHE A O 1
ATOM 870 N N . THR A 1 106 ? 5.362 2.907 8.467 1.00 90.88 106 THR A N 1
ATOM 871 C CA . THR A 1 106 ? 6.757 3.327 8.660 1.00 90.88 106 THR A CA 1
ATOM 872 C C . THR A 1 106 ? 7.619 2.179 9.178 1.00 90.88 106 THR A C 1
ATOM 874 O O . THR A 1 106 ? 8.672 1.904 8.608 1.00 90.88 106 THR A O 1
ATOM 877 N N . VAL A 1 107 ? 7.145 1.446 10.192 1.00 91.69 107 VAL A N 1
ATOM 878 C CA . VAL A 1 107 ? 7.878 0.292 10.734 1.00 91.69 107 VAL A CA 1
ATOM 879 C C . VAL A 1 107 ? 8.039 -0.807 9.685 1.00 91.69 107 VAL A C 1
ATOM 881 O O . VAL A 1 107 ? 9.107 -1.405 9.609 1.00 91.69 107 VAL A O 1
ATOM 884 N N . ALA A 1 108 ? 7.029 -1.062 8.843 1.00 92.44 108 ALA A N 1
ATOM 885 C CA . ALA A 1 108 ? 7.161 -2.024 7.749 1.00 92.44 108 ALA A CA 1
ATOM 886 C C . ALA A 1 108 ? 8.356 -1.664 6.849 1.00 92.44 108 ALA A C 1
ATOM 888 O O . ALA A 1 108 ? 9.228 -2.502 6.614 1.00 92.44 108 ALA A O 1
ATOM 889 N N . LEU A 1 109 ? 8.445 -0.402 6.416 1.00 89.62 109 LEU A N 1
ATOM 890 C CA . LEU A 1 109 ? 9.544 0.075 5.573 1.00 89.62 109 LEU A CA 1
ATOM 891 C C . LEU A 1 109 ? 10.907 -0.002 6.271 1.00 89.62 109 LEU A C 1
ATOM 893 O O . LEU A 1 109 ? 11.880 -0.431 5.654 1.00 89.62 109 LEU A O 1
ATOM 897 N N . GLU A 1 110 ? 10.999 0.394 7.539 1.00 88.38 110 GLU A N 1
ATOM 898 C CA . GLU A 1 110 ? 12.247 0.332 8.313 1.00 88.38 110 GLU A CA 1
ATOM 899 C C . GLU A 1 110 ? 12.755 -1.105 8.463 1.00 88.38 110 GLU A C 1
ATOM 901 O O . GLU A 1 110 ? 13.941 -1.381 8.282 1.00 88.38 110 GLU A O 1
ATOM 906 N N . VAL A 1 111 ? 11.843 -2.029 8.766 1.00 89.25 111 VAL A N 1
ATOM 907 C CA . VAL A 1 111 ? 12.148 -3.442 8.982 1.00 89.25 111 VAL A CA 1
ATOM 908 C C . VAL A 1 111 ? 12.622 -4.110 7.696 1.00 89.25 111 VAL A C 1
ATOM 910 O O . VAL A 1 111 ? 13.628 -4.817 7.717 1.00 89.25 111 VAL A O 1
ATOM 913 N N . TYR A 1 112 ? 11.959 -3.851 6.566 1.00 87.50 112 TYR A N 1
ATOM 914 C CA . TYR A 1 112 ? 12.395 -4.394 5.277 1.00 87.50 112 TYR A CA 1
ATOM 915 C C . TYR A 1 112 ? 13.786 -3.883 4.881 1.00 87.50 112 TYR A C 1
ATOM 917 O O . TYR A 1 112 ? 14.628 -4.642 4.394 1.00 87.50 112 TYR A O 1
ATOM 925 N N . ASN A 1 113 ? 14.052 -2.603 5.153 1.00 84.12 113 ASN A N 1
ATOM 926 C CA . ASN A 1 113 ? 15.323 -1.945 4.865 1.00 84.12 113 ASN A CA 1
ATOM 927 C C . ASN A 1 113 ? 16.436 -2.262 5.876 1.00 84.12 113 ASN A C 1
ATOM 929 O O . ASN A 1 113 ? 17.493 -1.638 5.820 1.00 84.12 113 ASN A O 1
ATOM 933 N N . ARG A 1 114 ? 16.243 -3.233 6.779 1.00 86.56 114 ARG A N 1
ATOM 934 C CA . ARG A 1 114 ? 17.266 -3.723 7.709 1.00 86.56 114 ARG A CA 1
ATOM 935 C C . ARG A 1 114 ? 17.842 -5.054 7.201 1.00 86.56 114 ARG A C 1
ATOM 937 O O . ARG A 1 114 ? 17.286 -6.104 7.515 1.00 86.56 114 ARG A O 1
ATOM 944 N N . PRO A 1 115 ? 18.960 -5.068 6.444 1.00 78.62 115 PRO A N 1
ATOM 945 C CA . PRO A 1 115 ? 19.444 -6.289 5.791 1.00 78.62 115 PRO A CA 1
ATOM 946 C C . PRO A 1 115 ? 19.913 -7.362 6.774 1.00 78.62 115 PRO A C 1
ATOM 948 O O . PRO A 1 115 ? 19.867 -8.540 6.454 1.00 78.62 115 PRO A O 1
ATOM 951 N N . SER A 1 116 ? 20.336 -6.956 7.974 1.00 82.25 116 SER A N 1
ATOM 952 C CA . SER A 1 116 ? 20.771 -7.862 9.040 1.00 82.25 116 SER A CA 1
ATOM 953 C C . SER A 1 116 ? 19.625 -8.626 9.709 1.00 82.25 116 SER A C 1
ATOM 955 O O . SER A 1 116 ? 19.878 -9.405 10.620 1.00 82.25 116 SER A O 1
ATOM 957 N N . LEU A 1 117 ? 18.369 -8.329 9.365 1.00 83.75 117 LEU A N 1
ATOM 958 C CA . LEU A 1 117 ? 17.211 -9.000 9.934 1.00 83.75 117 LEU A CA 1
ATOM 959 C C . LEU A 1 117 ? 16.779 -10.134 9.001 1.00 83.75 117 LEU A C 1
ATOM 961 O O . LEU A 1 117 ? 16.251 -9.888 7.918 1.00 83.75 117 LEU A O 1
ATOM 965 N N . GLU A 1 118 ? 16.985 -11.371 9.443 1.00 81.94 118 GLU A N 1
ATOM 966 C CA . GLU A 1 118 ? 16.713 -12.578 8.651 1.00 81.94 118 GLU A CA 1
ATOM 967 C C . GLU A 1 118 ? 15.235 -12.682 8.252 1.00 81.94 118 GLU A C 1
ATOM 969 O O . GLU A 1 118 ? 14.912 -12.915 7.090 1.00 81.94 118 GLU A O 1
ATOM 974 N N . ASN A 1 119 ? 14.322 -12.380 9.178 1.00 85.12 119 ASN A N 1
ATOM 975 C CA . ASN A 1 119 ? 12.878 -12.425 8.947 1.00 85.12 119 ASN A CA 1
AT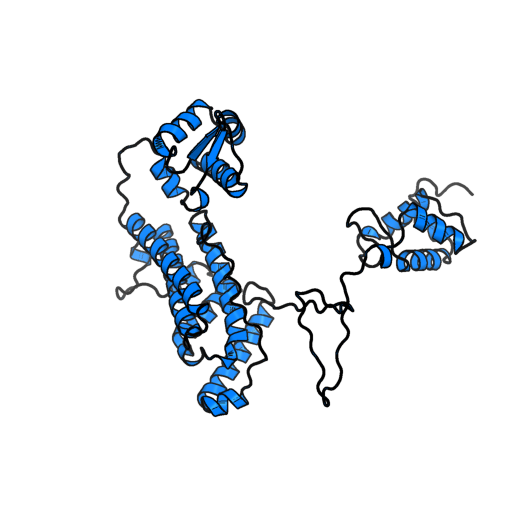OM 976 C C . ASN A 1 119 ? 12.280 -11.091 8.455 1.00 85.12 119 ASN A C 1
ATOM 978 O O . ASN A 1 119 ? 11.093 -10.816 8.649 1.00 85.12 119 ASN A O 1
ATOM 982 N N . ARG A 1 120 ? 13.077 -10.228 7.811 1.00 87.25 120 ARG A N 1
ATOM 983 C CA . ARG A 1 120 ? 12.621 -8.905 7.335 1.00 87.25 120 ARG A CA 1
ATOM 984 C C . ARG A 1 120 ? 11.413 -8.960 6.396 1.00 87.25 120 ARG A C 1
ATOM 986 O O . ARG A 1 120 ? 10.569 -8.070 6.444 1.00 87.25 120 ARG A O 1
ATOM 993 N N . VAL A 1 121 ? 11.318 -9.995 5.560 1.00 88.44 121 VAL A N 1
ATOM 994 C CA . VAL A 1 121 ? 10.220 -10.189 4.596 1.00 88.44 121 VAL A CA 1
ATOM 995 C C . VAL A 1 121 ? 8.919 -10.527 5.334 1.00 88.44 121 VAL A C 1
ATOM 997 O O . VAL A 1 121 ? 7.877 -9.932 5.056 1.00 88.44 121 VAL A O 1
ATOM 1000 N N . GLU A 1 122 ? 8.995 -11.414 6.328 1.00 89.75 122 GLU A N 1
ATOM 1001 C CA . GLU A 1 122 ? 7.883 -11.775 7.216 1.00 89.75 122 GLU A CA 1
ATOM 1002 C C . GLU A 1 122 ? 7.375 -10.577 8.007 1.00 89.75 122 GLU A C 1
ATOM 1004 O O . GLU A 1 122 ? 6.190 -10.235 7.973 1.00 89.75 122 GLU A O 1
ATOM 1009 N N . ALA A 1 123 ? 8.294 -9.903 8.692 1.00 91.19 123 ALA A N 1
ATOM 1010 C CA . ALA A 1 123 ? 7.960 -8.774 9.533 1.00 91.19 123 ALA A CA 1
ATOM 1011 C C . ALA A 1 123 ? 7.411 -7.597 8.704 1.00 91.19 123 ALA A C 1
ATOM 1013 O O . ALA A 1 123 ? 6.455 -6.947 9.134 1.00 91.19 123 ALA A O 1
ATOM 1014 N N . PHE A 1 124 ? 7.918 -7.381 7.482 1.00 92.44 124 PHE A N 1
ATOM 1015 C CA . PHE A 1 124 ? 7.310 -6.453 6.528 1.00 92.44 124 PHE A CA 1
ATOM 1016 C C . PHE A 1 124 ? 5.868 -6.845 6.201 1.00 92.44 124 PHE A C 1
ATOM 1018 O O . PHE A 1 124 ? 4.974 -6.014 6.349 1.00 92.44 124 PHE A O 1
ATOM 1025 N N . ALA A 1 125 ? 5.614 -8.092 5.787 1.00 93.44 125 ALA A N 1
ATOM 1026 C CA . ALA A 1 125 ? 4.281 -8.526 5.371 1.00 93.44 125 ALA A CA 1
ATOM 1027 C C . ALA A 1 125 ? 3.252 -8.359 6.500 1.00 93.44 125 ALA A C 1
ATOM 1029 O O . ALA A 1 125 ? 2.151 -7.855 6.266 1.00 93.44 125 ALA A O 1
ATOM 1030 N N . ILE A 1 126 ? 3.624 -8.698 7.739 1.00 94.25 126 ILE A N 1
ATOM 1031 C CA . ILE A 1 126 ? 2.777 -8.521 8.927 1.00 94.25 126 ILE A CA 1
ATOM 1032 C C . ILE A 1 126 ? 2.463 -7.039 9.162 1.00 94.25 126 ILE A C 1
ATOM 1034 O O . ILE A 1 126 ? 1.294 -6.665 9.301 1.00 94.25 126 ILE A O 1
ATOM 1038 N N . MET A 1 127 ? 3.490 -6.186 9.195 1.00 95.50 127 MET A N 1
ATOM 1039 C CA . MET A 1 127 ? 3.320 -4.764 9.500 1.00 95.50 127 MET A CA 1
ATOM 1040 C C . MET A 1 127 ? 2.580 -4.022 8.386 1.00 95.50 127 MET A C 1
ATOM 1042 O O . MET A 1 127 ? 1.713 -3.196 8.675 1.00 95.50 127 MET A O 1
ATOM 1046 N N . MET A 1 128 ? 2.847 -4.368 7.126 1.00 95.69 128 MET A N 1
ATOM 1047 C CA . MET A 1 128 ? 2.174 -3.797 5.963 1.00 95.69 128 MET A CA 1
ATOM 1048 C C . MET A 1 128 ? 0.698 -4.210 5.900 1.00 95.69 128 MET A C 1
ATOM 1050 O O . MET A 1 128 ? -0.161 -3.378 5.613 1.00 95.69 128 MET A O 1
ATOM 1054 N N . THR A 1 129 ? 0.382 -5.466 6.238 1.00 96.88 129 THR A N 1
ATOM 1055 C CA . THR A 1 129 ? -1.005 -5.954 6.363 1.00 96.88 129 THR A CA 1
ATOM 1056 C C . THR A 1 129 ? -1.757 -5.167 7.437 1.00 96.88 129 THR A C 1
ATOM 1058 O O . THR A 1 129 ? -2.849 -4.664 7.187 1.00 96.88 129 THR A O 1
ATOM 1061 N N . ASN A 1 130 ? -1.154 -4.988 8.617 1.00 97.06 130 ASN A N 1
ATOM 1062 C CA . ASN A 1 130 ? -1.753 -4.206 9.701 1.00 97.06 130 ASN A CA 1
ATOM 1063 C C . ASN A 1 130 ? -1.944 -2.726 9.320 1.00 97.06 130 ASN A C 1
ATOM 1065 O O . ASN A 1 130 ? -2.972 -2.136 9.646 1.00 97.06 130 ASN A O 1
ATOM 1069 N N . ALA A 1 131 ? -0.988 -2.125 8.603 1.00 97.38 131 ALA A N 1
ATOM 1070 C CA . ALA A 1 131 ? -1.129 -0.764 8.094 1.00 97.38 131 ALA A CA 1
ATOM 1071 C C . ALA A 1 131 ? -2.351 -0.641 7.170 1.00 97.38 131 ALA A C 1
ATOM 1073 O O . ALA A 1 131 ? -3.230 0.181 7.414 1.00 97.38 131 ALA A O 1
ATOM 1074 N N . TRP A 1 132 ? -2.467 -1.507 6.162 1.00 98.00 132 TRP A N 1
ATOM 1075 C CA . TRP A 1 132 ? -3.632 -1.521 5.274 1.00 98.00 132 TRP A CA 1
ATOM 1076 C C . TRP A 1 132 ? -4.950 -1.756 6.013 1.00 98.00 132 TRP A C 1
ATOM 1078 O O . TRP A 1 132 ? -5.942 -1.092 5.715 1.00 98.00 132 TRP A O 1
ATOM 1088 N N . GLU A 1 133 ? -4.969 -2.660 6.993 1.00 97.56 133 GLU A N 1
ATOM 1089 C CA . GLU A 1 133 ? -6.183 -2.965 7.750 1.00 97.56 133 GLU A CA 1
ATOM 1090 C C . GLU A 1 133 ? -6.685 -1.745 8.521 1.00 97.56 133 GLU A C 1
ATOM 1092 O O . GLU A 1 133 ? -7.866 -1.403 8.447 1.00 97.56 133 GLU A O 1
ATOM 1097 N N . LEU A 1 134 ? -5.789 -1.042 9.215 1.00 97.69 134 LEU A N 1
ATOM 1098 C CA . LEU A 1 134 ? -6.136 0.160 9.968 1.00 97.69 134 LEU A CA 1
ATOM 1099 C C . LEU A 1 134 ? -6.565 1.311 9.047 1.00 97.69 134 LEU A C 1
ATOM 1101 O O . LEU A 1 134 ? -7.524 2.017 9.375 1.00 97.69 134 LEU A O 1
ATOM 1105 N N . LEU A 1 135 ? -5.906 1.476 7.894 1.00 97.38 135 LEU A N 1
ATOM 1106 C CA . LEU A 1 135 ? -6.279 2.478 6.897 1.00 97.38 135 LEU A CA 1
ATOM 1107 C C . LEU A 1 135 ? -7.699 2.231 6.379 1.00 97.38 135 LEU A C 1
ATOM 1109 O O . LEU A 1 135 ? -8.558 3.104 6.499 1.00 97.38 135 LEU A O 1
ATOM 1113 N N . LEU A 1 136 ? -7.990 1.032 5.874 1.00 97.44 136 LEU A N 1
ATOM 1114 C CA . LEU A 1 136 ? -9.301 0.728 5.294 1.00 97.44 136 LEU A CA 1
ATOM 1115 C C . LEU A 1 136 ? -10.415 0.711 6.350 1.00 97.44 136 LEU A C 1
ATOM 1117 O O . LEU A 1 136 ? -11.515 1.195 6.084 1.00 97.44 136 LEU A O 1
ATOM 1121 N N . LYS A 1 137 ? -10.136 0.267 7.584 1.00 97.00 137 LYS A N 1
ATOM 1122 C CA . LYS A 1 137 ? -11.087 0.399 8.702 1.00 97.00 137 LYS A CA 1
ATOM 1123 C C . LYS A 1 137 ? -11.412 1.856 9.008 1.00 97.00 137 LYS A C 1
ATOM 1125 O O . LYS A 1 137 ? -12.567 2.179 9.258 1.00 97.00 137 LYS A O 1
ATOM 1130 N N . SER A 1 138 ? -10.435 2.760 8.947 1.00 96.00 138 SER A N 1
ATOM 1131 C CA . SER A 1 138 ? -10.716 4.189 9.133 1.00 96.00 138 SER A CA 1
ATOM 1132 C C . SER A 1 138 ? -11.619 4.757 8.024 1.00 96.00 138 SER A C 1
ATOM 1134 O O . SER A 1 138 ? -12.482 5.590 8.307 1.00 96.00 138 SER A O 1
ATOM 1136 N N . GLN A 1 139 ? -11.491 4.266 6.783 1.00 94.25 139 GLN A N 1
ATOM 1137 C CA . GLN A 1 139 ? -12.383 4.632 5.674 1.00 94.25 139 GLN A CA 1
ATOM 1138 C C . GLN A 1 139 ? -13.810 4.134 5.913 1.00 94.25 139 GLN A C 1
ATOM 1140 O O . GLN A 1 139 ? -14.762 4.896 5.745 1.00 94.25 139 GLN A O 1
ATOM 1145 N N . ILE A 1 140 ? -13.954 2.880 6.345 1.00 95.44 140 ILE A N 1
ATOM 1146 C CA . ILE A 1 140 ? -15.249 2.274 6.677 1.00 95.44 140 ILE A CA 1
ATOM 1147 C C . ILE A 1 140 ? -15.915 3.029 7.825 1.00 95.44 140 ILE A C 1
ATOM 1149 O O . ILE A 1 140 ? -17.067 3.432 7.689 1.00 95.44 140 ILE A O 1
ATOM 1153 N N . LEU A 1 141 ? -15.173 3.320 8.896 1.00 94.88 141 LEU A N 1
ATOM 1154 C CA . LEU A 1 141 ? -15.652 4.103 10.036 1.00 94.88 141 LEU A CA 1
ATOM 1155 C C . LEU A 1 141 ? -16.214 5.456 9.595 1.00 94.88 141 LEU A C 1
ATOM 1157 O O . LEU A 1 141 ? -17.311 5.837 9.988 1.00 94.88 141 LEU A O 1
ATOM 1161 N N . LYS A 1 142 ? -15.487 6.167 8.728 1.00 90.75 142 LYS A N 1
ATOM 1162 C CA . LYS A 1 142 ? -15.909 7.473 8.208 1.00 90.75 142 LYS A CA 1
ATOM 1163 C C . LYS A 1 142 ? -17.150 7.383 7.313 1.00 90.75 142 LYS A C 1
ATOM 1165 O O . LYS A 1 142 ? -17.902 8.349 7.230 1.00 90.75 142 LYS A O 1
ATOM 1170 N N . ALA A 1 143 ? -17.348 6.256 6.628 1.00 91.69 143 ALA A N 1
ATOM 1171 C CA . ALA A 1 143 ? -18.456 6.051 5.699 1.00 91.69 143 ALA A CA 1
ATOM 1172 C C . ALA A 1 143 ? -19.725 5.484 6.361 1.00 91.69 143 ALA A C 1
ATOM 1174 O O . ALA A 1 143 ? -20.827 5.819 5.933 1.00 91.69 143 ALA A O 1
ATOM 1175 N N . LYS A 1 144 ? -19.578 4.603 7.357 1.00 92.69 144 LYS A N 1
ATOM 1176 C CA . LYS A 1 144 ? -20.662 3.773 7.908 1.00 92.69 144 LYS A CA 1
ATOM 1177 C C . LYS A 1 144 ? -20.757 3.768 9.441 1.00 92.69 144 LYS A C 1
ATOM 1179 O O . LYS A 1 144 ? -21.714 3.204 9.960 1.00 92.69 144 LYS A O 1
ATOM 1184 N N . GLY A 1 145 ? -19.820 4.391 10.156 1.00 91.62 145 GLY A N 1
ATOM 1185 C CA . GLY A 1 145 ? -19.804 4.429 11.623 1.00 91.62 145 GLY A CA 1
ATOM 1186 C C . GLY A 1 145 ? -19.246 3.162 12.277 1.00 91.62 145 GLY A C 1
ATOM 1187 O O . GLY A 1 145 ? -18.907 2.185 11.602 1.00 91.62 145 GLY A O 1
ATOM 1188 N N . PHE A 1 146 ? -19.115 3.195 13.605 1.00 91.38 146 PHE A N 1
ATOM 1189 C CA . PHE A 1 146 ? -18.437 2.157 14.392 1.00 91.38 146 PHE A CA 1
ATOM 1190 C C . PHE A 1 146 ? -19.016 0.747 14.230 1.00 91.38 146 PHE A C 1
ATOM 1192 O O . PHE A 1 146 ? -18.247 -0.203 14.092 1.00 91.38 146 PHE A O 1
ATOM 1199 N N . ASP A 1 147 ? -20.342 0.613 14.175 1.00 91.25 147 ASP A N 1
ATOM 1200 C CA . ASP A 1 147 ? -21.019 -0.691 14.108 1.00 91.25 147 ASP A CA 1
ATOM 1201 C C . ASP A 1 147 ? -20.609 -1.509 12.877 1.00 91.25 147 ASP A C 1
ATOM 1203 O O . ASP A 1 147 ? -20.634 -2.732 12.895 1.00 91.25 147 ASP A O 1
ATOM 1207 N N . SER A 1 148 ? -20.160 -0.845 11.808 1.00 91.25 148 SER A N 1
ATOM 1208 C CA . SER A 1 148 ? -19.676 -1.514 10.597 1.00 91.25 148 SER A CA 1
ATOM 1209 C C . SER A 1 148 ? -18.263 -2.101 10.704 1.00 91.25 148 SER A C 1
ATOM 1211 O O . SER A 1 148 ? -17.824 -2.795 9.788 1.00 91.25 148 SER A O 1
ATOM 1213 N N . LEU A 1 149 ? -17.535 -1.818 11.790 1.00 91.94 149 LEU A N 1
ATOM 1214 C CA . LEU A 1 149 ? -16.204 -2.372 12.058 1.00 91.94 149 LEU A CA 1
ATOM 1215 C C . LEU A 1 149 ? -16.237 -3.671 12.856 1.00 91.94 149 LEU A C 1
ATOM 1217 O O . LEU A 1 149 ? -15.177 -4.286 13.022 1.00 91.94 149 LEU A O 1
ATOM 1221 N N . ILE A 1 150 ? -17.406 -4.041 13.377 1.00 92.12 150 ILE A N 1
ATOM 1222 C CA . ILE A 1 150 ? -17.604 -5.199 14.235 1.00 92.12 150 ILE A CA 1
ATOM 1223 C C . ILE A 1 150 ? -18.540 -6.182 13.528 1.00 92.12 150 ILE A C 1
ATOM 1225 O O . ILE A 1 150 ? -19.568 -5.793 12.978 1.00 92.12 150 ILE A O 1
ATOM 1229 N N . ASP A 1 151 ? -18.157 -7.454 13.508 1.00 87.94 151 ASP A N 1
ATOM 1230 C CA . ASP A 1 151 ? -18.980 -8.536 12.981 1.00 87.94 151 ASP A CA 1
ATOM 1231 C C . ASP A 1 151 ? -20.051 -8.994 13.992 1.00 87.94 151 ASP A C 1
ATOM 1233 O O . ASP A 1 151 ? -20.165 -8.489 15.110 1.00 87.94 151 ASP A O 1
ATOM 1237 N N . GLN A 1 152 ? -20.863 -9.975 13.601 1.00 82.88 152 GLN A N 1
ATOM 1238 C CA . GLN A 1 152 ? -21.935 -10.502 14.455 1.00 82.88 152 GLN A CA 1
ATOM 1239 C C . GLN A 1 152 ? -21.417 -11.193 15.730 1.00 82.88 152 GLN A C 1
ATOM 1241 O O . GLN A 1 152 ? -22.153 -11.277 16.711 1.00 82.88 152 GLN A O 1
ATOM 1246 N N . ASP A 1 153 ? -20.157 -11.640 15.736 1.00 86.56 153 ASP A N 1
ATOM 1247 C CA . ASP A 1 153 ? -19.493 -12.283 16.875 1.00 86.56 153 ASP A CA 1
ATOM 1248 C C . ASP A 1 153 ? -18.812 -11.265 17.813 1.00 86.56 153 ASP A C 1
ATOM 1250 O O . ASP A 1 153 ? -18.165 -11.653 18.790 1.00 86.56 153 ASP A O 1
ATOM 1254 N N . GLY A 1 154 ? -18.898 -9.963 17.522 1.00 86.44 154 GLY A N 1
ATOM 1255 C CA . GLY A 1 154 ? -18.210 -8.926 18.290 1.00 86.44 154 GLY A CA 1
ATOM 1256 C C . GLY A 1 154 ? -16.724 -8.760 17.941 1.00 86.44 154 GLY A C 1
ATOM 1257 O O . GLY A 1 154 ? -16.001 -8.061 18.657 1.00 86.44 154 GLY A O 1
ATOM 1258 N N . LYS A 1 155 ? -16.234 -9.383 16.864 1.00 89.75 155 LYS A N 1
ATOM 1259 C CA . LYS A 1 155 ? -14.840 -9.281 16.408 1.00 89.75 155 LYS A CA 1
ATOM 1260 C C . LYS A 1 155 ? -14.695 -8.164 15.387 1.00 89.75 155 LYS A C 1
ATOM 1262 O O . LYS A 1 155 ? -15.627 -7.794 14.686 1.00 89.75 155 LYS A O 1
ATOM 1267 N N . SER A 1 156 ? -13.489 -7.614 15.284 1.00 92.94 156 SER A N 1
ATOM 1268 C CA . SER A 1 156 ? -13.214 -6.601 14.269 1.00 92.94 156 SER A CA 1
ATOM 1269 C C . SER A 1 156 ? -13.126 -7.234 12.881 1.00 92.94 156 SER A C 1
ATOM 1271 O O . SER A 1 156 ? -12.450 -8.251 12.730 1.00 92.94 156 SER A O 1
ATOM 1273 N N . ILE A 1 157 ? -13.725 -6.592 11.874 1.00 94.25 157 ILE A N 1
ATOM 1274 C CA . ILE A 1 157 ? -13.692 -7.071 10.485 1.00 94.25 157 ILE A CA 1
ATOM 1275 C C . ILE A 1 157 ? -12.251 -7.359 10.015 1.00 94.25 157 ILE A C 1
ATOM 1277 O O . ILE A 1 157 ? -11.335 -6.594 10.337 1.00 94.25 157 ILE A O 1
ATOM 1281 N N . PRO A 1 158 ? -11.995 -8.433 9.258 1.00 94.19 158 PRO A N 1
ATOM 1282 C CA . PRO A 1 158 ? -10.666 -8.722 8.727 1.00 94.19 158 PRO A CA 1
ATOM 1283 C C . PRO A 1 158 ? -10.302 -7.788 7.562 1.00 94.19 158 PRO A C 1
ATOM 1285 O O . PRO A 1 158 ? -11.171 -7.226 6.890 1.00 94.19 158 PRO A O 1
ATOM 1288 N N . LEU A 1 159 ? -9.004 -7.670 7.255 1.00 94.94 159 LEU A N 1
ATOM 1289 C CA . LEU A 1 159 ? -8.542 -6.916 6.083 1.00 94.94 159 LEU A CA 1
ATOM 1290 C C . LEU A 1 159 ? -9.209 -7.368 4.770 1.00 94.94 159 LEU A C 1
ATOM 1292 O O . LEU A 1 159 ? -9.495 -6.527 3.926 1.00 94.94 159 LEU A O 1
ATOM 1296 N N . SER A 1 160 ? -9.501 -8.658 4.591 1.00 94.50 160 SER A N 1
ATOM 1297 C CA . SER A 1 160 ? -10.173 -9.171 3.385 1.00 94.50 160 SER A CA 1
ATOM 1298 C C . SER A 1 160 ? -11.542 -8.524 3.151 1.00 94.50 160 SER A C 1
ATOM 1300 O O . SER A 1 160 ? -11.863 -8.129 2.028 1.00 94.50 160 SER A O 1
ATOM 1302 N N . GLU A 1 161 ? -12.338 -8.352 4.206 1.00 94.56 161 GLU A N 1
ATOM 1303 C CA . GLU A 1 161 ? -13.620 -7.650 4.135 1.00 94.56 161 GLU A CA 1
ATOM 1304 C C . GLU A 1 161 ? -13.429 -6.156 3.873 1.00 94.56 161 GLU A C 1
ATOM 1306 O O . GLU A 1 161 ? -14.128 -5.579 3.036 1.00 94.56 161 GLU A O 1
ATOM 1311 N N . ALA A 1 162 ? -12.432 -5.540 4.511 1.00 95.44 162 ALA A N 1
ATOM 1312 C CA . ALA A 1 162 ? -12.133 -4.129 4.299 1.00 95.44 162 ALA A CA 1
ATOM 1313 C C . ALA A 1 162 ? -11.664 -3.832 2.857 1.00 95.44 162 ALA A C 1
ATOM 1315 O O . ALA A 1 162 ? -12.059 -2.827 2.262 1.00 95.44 162 ALA A O 1
ATOM 1316 N N . VAL A 1 163 ? -10.890 -4.741 2.255 1.00 96.38 163 VAL A N 1
ATOM 1317 C CA . VAL A 1 163 ? -10.489 -4.688 0.840 1.00 96.38 163 VAL A CA 1
ATOM 1318 C C . VAL A 1 163 ? -11.696 -4.849 -0.076 1.00 96.38 163 VAL A C 1
ATOM 1320 O O . VAL A 1 163 ? -11.820 -4.095 -1.037 1.00 96.38 163 VAL A O 1
ATOM 1323 N N . ASN A 1 164 ? -12.616 -5.771 0.221 1.00 95.31 164 ASN A N 1
ATOM 1324 C CA . ASN A 1 164 ? -13.843 -5.941 -0.564 1.00 95.31 164 ASN A CA 1
ATOM 1325 C C . ASN A 1 164 ? -14.759 -4.714 -0.504 1.00 95.31 164 ASN A C 1
ATOM 1327 O O . ASN A 1 164 ? -15.403 -4.386 -1.499 1.00 95.31 164 ASN A O 1
ATOM 1331 N N . PHE A 1 165 ? -14.795 -4.014 0.632 1.00 93.75 165 PHE A N 1
ATOM 1332 C CA . PHE A 1 165 ? -15.518 -2.752 0.750 1.00 93.75 165 PHE A CA 1
ATOM 1333 C C . PHE A 1 165 ? -14.940 -1.671 -0.174 1.00 93.75 165 PHE A C 1
ATOM 1335 O O . PHE A 1 165 ? -15.696 -0.973 -0.850 1.00 93.75 165 PHE A O 1
ATOM 1342 N N . LYS A 1 166 ? -13.609 -1.545 -0.228 1.00 92.81 166 LYS A N 1
ATOM 1343 C CA . LYS A 1 166 ? -12.923 -0.565 -1.083 1.00 92.81 166 LYS A CA 1
ATOM 1344 C C . LYS A 1 166 ? -12.976 -0.941 -2.569 1.00 92.81 166 LYS A C 1
ATOM 1346 O O . LYS A 1 166 ? -13.224 -0.082 -3.413 1.00 92.81 166 LYS A O 1
ATOM 1351 N N . TYR A 1 167 ? -12.740 -2.212 -2.879 1.00 93.38 167 TYR A N 1
ATOM 1352 C CA . TYR A 1 167 ? -12.680 -2.766 -4.228 1.00 93.38 167 TYR A CA 1
ATOM 1353 C C . TYR A 1 167 ? -13.760 -3.846 -4.396 1.00 93.38 167 TYR A C 1
ATOM 1355 O O . TYR A 1 167 ? -13.477 -5.043 -4.265 1.00 93.38 167 TYR A O 1
ATOM 1363 N N . PRO A 1 168 ? -15.016 -3.461 -4.686 1.00 89.50 168 PRO A N 1
ATOM 1364 C CA . PRO A 1 168 ? -16.090 -4.433 -4.887 1.00 89.50 168 PRO A CA 1
ATOM 1365 C C . PRO A 1 168 ? -15.855 -5.285 -6.143 1.00 89.50 168 PRO A C 1
ATOM 1367 O O . PRO A 1 168 ? -16.068 -6.496 -6.121 1.00 89.50 168 PRO A O 1
ATOM 1370 N N . ASN A 1 169 ? -15.339 -4.669 -7.209 1.00 92.56 169 ASN A N 1
ATOM 1371 C CA . ASN A 1 169 ? -15.007 -5.337 -8.466 1.00 92.56 169 ASN A CA 1
ATOM 1372 C C . ASN A 1 169 ? -13.567 -5.866 -8.468 1.00 92.56 169 ASN A C 1
ATOM 1374 O O . ASN A 1 169 ? -12.728 -5.424 -7.683 1.00 92.56 169 ASN A O 1
ATOM 1378 N N . ASP A 1 170 ? -13.291 -6.799 -9.376 1.00 90.25 170 ASP A N 1
ATOM 1379 C CA . ASP A 1 170 ? -11.943 -7.316 -9.607 1.00 90.25 170 ASP A CA 1
ATOM 1380 C C . ASP A 1 170 ? -11.025 -6.225 -10.190 1.00 90.25 170 ASP A C 1
ATOM 1382 O O . ASP A 1 170 ? -11.417 -5.485 -11.097 1.00 90.25 170 ASP A O 1
ATOM 1386 N N . SER A 1 171 ? -9.815 -6.096 -9.646 1.00 93.00 171 SER A N 1
ATOM 1387 C CA . SER A 1 171 ? -8.832 -5.084 -10.044 1.00 93.00 171 SER A CA 1
ATOM 1388 C C . SER A 1 171 ? -7.408 -5.536 -9.710 1.00 93.00 171 SER A C 1
ATOM 1390 O O . SER A 1 171 ? -7.200 -6.373 -8.832 1.00 93.00 171 SER A O 1
ATOM 1392 N N . ALA A 1 172 ? -6.415 -4.964 -10.396 1.00 92.56 172 ALA A N 1
ATOM 1393 C CA . ALA A 1 172 ? -5.001 -5.238 -10.124 1.00 92.56 172 ALA A CA 1
ATOM 1394 C C . ALA A 1 172 ? -4.624 -4.916 -8.667 1.00 92.56 172 ALA A C 1
ATOM 1396 O O . ALA A 1 172 ? -3.959 -5.712 -8.010 1.00 92.56 172 ALA A O 1
ATOM 1397 N N . ASP A 1 173 ? -5.123 -3.791 -8.151 1.00 93.38 173 ASP A N 1
ATOM 1398 C CA . ASP A 1 173 ? -4.919 -3.330 -6.778 1.00 93.38 173 ASP A CA 1
ATOM 1399 C C . ASP A 1 173 ? -5.517 -4.314 -5.763 1.00 93.38 173 ASP A C 1
ATOM 1401 O O . ASP A 1 173 ? -4.882 -4.658 -4.766 1.00 93.38 173 ASP A O 1
ATOM 1405 N N . LYS A 1 174 ? -6.729 -4.817 -6.039 1.00 95.44 174 LYS A N 1
ATOM 1406 C CA . LYS A 1 174 ? -7.397 -5.821 -5.206 1.00 95.44 174 LYS A CA 1
ATOM 1407 C C . LYS A 1 174 ? -6.613 -7.129 -5.188 1.00 95.44 174 LYS A C 1
ATOM 1409 O O . LYS A 1 174 ? -6.396 -7.687 -4.115 1.00 95.44 174 LYS A O 1
ATOM 1414 N N . ASP A 1 175 ? -6.163 -7.598 -6.349 1.00 95.12 175 ASP A N 1
ATOM 1415 C CA . ASP A 1 175 ? -5.363 -8.819 -6.454 1.00 95.12 175 ASP A CA 1
ATOM 1416 C C . ASP A 1 175 ? -3.990 -8.664 -5.773 1.00 95.12 175 ASP A C 1
ATOM 1418 O O . ASP A 1 175 ? -3.528 -9.611 -5.135 1.00 95.12 175 ASP A O 1
ATOM 1422 N N . ASN A 1 176 ? -3.369 -7.476 -5.815 1.00 95.81 176 ASN A N 1
ATOM 1423 C CA . ASN A 1 176 ? -2.145 -7.178 -5.061 1.00 95.81 176 ASN A CA 1
ATOM 1424 C C . ASN A 1 176 ? -2.376 -7.322 -3.547 1.00 95.81 176 ASN A C 1
ATOM 1426 O O . ASN A 1 176 ? -1.648 -8.058 -2.876 1.00 95.81 176 ASN A O 1
ATOM 1430 N N . LEU A 1 177 ? -3.423 -6.680 -3.015 1.00 96.38 177 LEU A N 1
ATOM 1431 C CA . LEU A 1 177 ? -3.749 -6.742 -1.587 1.00 96.38 177 LEU A CA 1
ATOM 1432 C C . LEU A 1 177 ? -4.168 -8.146 -1.148 1.00 96.38 177 LEU A C 1
ATOM 1434 O O . LEU A 1 177 ? -3.728 -8.614 -0.102 1.00 96.38 177 LEU A O 1
ATOM 1438 N N . ASN A 1 178 ? -4.949 -8.858 -1.960 1.00 95.38 178 ASN A N 1
ATOM 1439 C CA . ASN A 1 178 ? -5.303 -10.252 -1.694 1.00 95.38 178 ASN A CA 1
ATOM 1440 C C . ASN A 1 178 ? -4.069 -11.156 -1.661 1.00 95.38 178 ASN A C 1
ATOM 1442 O O . ASN A 1 178 ? -4.001 -12.079 -0.848 1.00 95.38 178 ASN A O 1
ATOM 1446 N N . GLN A 1 179 ? -3.075 -10.888 -2.511 1.00 94.50 179 GLN A N 1
ATOM 1447 C CA . GLN A 1 179 ? -1.832 -11.643 -2.494 1.00 94.50 179 GLN A CA 1
ATOM 1448 C C . GLN A 1 179 ? -1.001 -11.348 -1.237 1.00 94.50 179 GLN A C 1
ATOM 1450 O O . GLN A 1 179 ? -0.460 -12.293 -0.662 1.00 94.50 179 GLN A O 1
ATOM 1455 N N . LEU A 1 180 ? -0.959 -10.095 -0.762 1.00 94.88 180 LEU A N 1
ATOM 1456 C CA . LEU A 1 180 ? -0.369 -9.744 0.540 1.00 94.88 180 LEU A CA 1
ATOM 1457 C C . LEU A 1 180 ? -1.092 -10.460 1.697 1.00 94.88 180 LEU A C 1
ATOM 1459 O O . LEU A 1 180 ? -0.438 -11.056 2.552 1.00 94.88 180 LEU A O 1
ATOM 1463 N N . ILE A 1 181 ? -2.430 -10.445 1.708 1.00 94.19 181 ILE A N 1
ATOM 1464 C CA . ILE A 1 181 ? -3.249 -11.115 2.733 1.00 94.19 181 ILE A CA 1
ATOM 1465 C C . ILE A 1 181 ? -2.951 -12.612 2.762 1.00 94.19 181 ILE A C 1
ATOM 1467 O O . ILE A 1 181 ? -2.721 -13.164 3.834 1.00 94.19 181 ILE A O 1
ATOM 1471 N N . SER A 1 182 ? -2.929 -13.263 1.597 1.00 92.19 182 SER A N 1
ATOM 1472 C CA . SER A 1 182 ? -2.676 -14.703 1.504 1.00 92.19 182 SER A CA 1
ATOM 1473 C C . SER A 1 182 ? -1.258 -15.062 1.953 1.00 92.19 182 SER A C 1
ATOM 1475 O O . SER A 1 182 ? -1.073 -16.033 2.682 1.00 92.19 182 SER A O 1
ATOM 1477 N N . LEU A 1 183 ? -0.261 -14.235 1.618 1.00 91.00 183 LEU A N 1
ATOM 1478 C CA . LEU A 1 183 ? 1.104 -14.400 2.125 1.00 91.00 183 LEU A CA 1
ATOM 1479 C C . LEU A 1 183 ? 1.170 -14.311 3.656 1.00 91.00 183 LEU A C 1
ATOM 1481 O O . LEU A 1 183 ? 1.879 -15.092 4.277 1.00 91.00 183 LEU A O 1
ATOM 1485 N N . ARG A 1 184 ? 0.415 -13.401 4.282 1.00 90.81 184 ARG A N 1
ATOM 1486 C CA . ARG A 1 184 ? 0.379 -13.267 5.747 1.00 90.81 184 ARG A CA 1
ATOM 1487 C C . ARG A 1 184 ? -0.423 -14.382 6.425 1.00 90.81 184 ARG A C 1
ATOM 1489 O O . ARG A 1 184 ? -0.015 -14.851 7.483 1.00 90.81 184 ARG A O 1
ATOM 1496 N N . ASN A 1 185 ? -1.584 -14.745 5.881 1.00 84.00 185 ASN A N 1
ATOM 1497 C CA . ASN A 1 185 ? -2.545 -15.642 6.533 1.00 84.00 185 ASN A CA 1
ATOM 1498 C C . ASN A 1 185 ? -2.282 -17.123 6.250 1.00 84.00 185 ASN A C 1
ATOM 1500 O O . ASN A 1 185 ? -2.373 -17.936 7.165 1.00 84.00 185 ASN A O 1
ATOM 1504 N N . ASP A 1 186 ? -1.969 -17.462 5.001 1.00 74.12 186 ASP A N 1
ATOM 1505 C CA . ASP A 1 186 ? -1.993 -18.848 4.517 1.00 74.12 186 ASP A CA 1
ATOM 1506 C C . ASP A 1 186 ? -0.586 -19.388 4.235 1.00 74.12 186 ASP A C 1
ATOM 1508 O O . ASP A 1 186 ? -0.353 -20.596 4.228 1.00 74.12 186 ASP A O 1
ATOM 1512 N N . ALA A 1 187 ? 0.347 -18.481 3.953 1.00 76.19 187 ALA A N 1
ATOM 1513 C CA . ALA A 1 187 ? 1.636 -18.790 3.350 1.00 76.19 187 ALA A CA 1
ATOM 1514 C C . ALA A 1 187 ? 2.792 -18.055 4.045 1.00 76.19 187 ALA A C 1
ATOM 1516 O O . ALA A 1 187 ? 3.779 -17.698 3.406 1.00 76.19 187 ALA A O 1
ATOM 1517 N N . ILE A 1 188 ? 2.688 -17.842 5.361 1.00 76.88 188 ILE A N 1
ATOM 1518 C CA . ILE A 1 188 ? 3.711 -17.102 6.114 1.00 76.88 188 ILE A CA 1
ATOM 1519 C C . ILE A 1 188 ? 5.077 -17.794 6.054 1.00 76.88 188 ILE A C 1
ATOM 1521 O O . ILE A 1 188 ? 6.100 -17.138 5.912 1.00 76.88 188 ILE A O 1
ATOM 1525 N N . HIS A 1 189 ? 5.080 -19.128 6.032 1.00 79.56 189 HIS A N 1
ATOM 1526 C CA . HIS A 1 189 ? 6.265 -19.970 5.856 1.00 79.56 189 HIS A CA 1
ATOM 1527 C C . HIS A 1 189 ? 6.845 -19.939 4.432 1.00 79.56 189 HIS A C 1
ATOM 1529 O O . HIS A 1 189 ? 7.863 -20.578 4.183 1.00 79.56 189 HIS A O 1
ATOM 1535 N N . LEU A 1 190 ? 6.198 -19.245 3.486 1.00 79.44 190 LEU A N 1
ATOM 1536 C CA . LEU A 1 190 ? 6.715 -19.022 2.133 1.00 79.44 190 LEU A CA 1
ATOM 1537 C C . LEU A 1 190 ? 7.497 -17.714 2.006 1.00 79.44 190 LEU A C 1
ATOM 1539 O O . LEU A 1 190 ? 8.012 -17.448 0.928 1.00 79.44 190 LEU A O 1
ATOM 1543 N N . LEU A 1 191 ? 7.613 -16.891 3.052 1.00 79.69 191 LEU A N 1
ATOM 1544 C CA . LEU A 1 191 ? 8.339 -15.614 3.015 1.00 79.69 191 LEU A CA 1
ATOM 1545 C C . LEU A 1 191 ? 9.864 -15.821 3.090 1.00 79.69 191 LEU A C 1
ATOM 1547 O O . LEU A 1 191 ? 10.549 -15.284 3.956 1.00 79.69 191 LEU A O 1
ATOM 1551 N N . LEU A 1 192 ? 10.372 -16.613 2.145 1.00 83.38 192 LEU A N 1
ATOM 1552 C CA . LEU A 1 192 ? 11.745 -17.093 2.060 1.00 83.38 192 LEU A CA 1
ATOM 1553 C C . LEU A 1 192 ? 12.648 -16.137 1.258 1.00 83.38 192 LEU A C 1
ATOM 1555 O O . LEU A 1 192 ? 12.164 -15.462 0.337 1.00 83.38 192 LEU A O 1
ATOM 1559 N N . PRO A 1 193 ? 13.965 -16.110 1.541 1.00 81.31 193 PRO A N 1
ATOM 1560 C CA . PRO A 1 193 ? 14.931 -15.315 0.782 1.00 81.31 193 PRO A CA 1
ATOM 1561 C C . PRO A 1 193 ? 14.954 -15.632 -0.721 1.00 81.31 193 PRO A C 1
ATOM 1563 O O . PRO A 1 193 ? 15.083 -14.725 -1.540 1.00 81.31 193 PRO A O 1
ATOM 1566 N N . GLU A 1 194 ? 14.772 -16.895 -1.111 1.00 83.31 194 GLU A N 1
ATOM 1567 C CA . GLU A 1 194 ? 14.910 -17.364 -2.498 1.00 83.31 194 GLU A CA 1
ATOM 1568 C C . GLU A 1 194 ? 13.820 -16.812 -3.418 1.00 83.31 194 GLU A C 1
ATOM 1570 O O . GLU A 1 194 ? 14.044 -16.670 -4.616 1.00 83.31 194 GLU A O 1
ATOM 1575 N N . ILE A 1 195 ? 12.646 -16.479 -2.872 1.00 85.12 195 ILE A N 1
ATOM 1576 C CA . ILE A 1 195 ? 11.541 -15.872 -3.630 1.00 85.12 195 ILE A CA 1
ATOM 1577 C C . ILE A 1 195 ? 11.425 -14.362 -3.409 1.00 85.12 195 ILE A C 1
ATOM 1579 O O . ILE A 1 195 ? 10.481 -13.717 -3.884 1.00 85.12 195 ILE A O 1
ATOM 1583 N N . GLN A 1 196 ? 12.386 -13.782 -2.689 1.00 84.62 196 GLN A N 1
ATOM 1584 C CA . GLN A 1 196 ? 12.409 -12.363 -2.379 1.00 84.62 196 GLN A CA 1
ATOM 1585 C C . GLN A 1 196 ? 12.336 -11.465 -3.628 1.00 84.62 196 GLN A C 1
ATOM 1587 O O . GLN A 1 196 ? 11.623 -10.462 -3.547 1.00 84.62 196 GLN A O 1
ATOM 1592 N N . PRO A 1 197 ? 12.950 -11.783 -4.789 1.00 85.06 197 PRO A N 1
ATOM 1593 C CA . PRO A 1 197 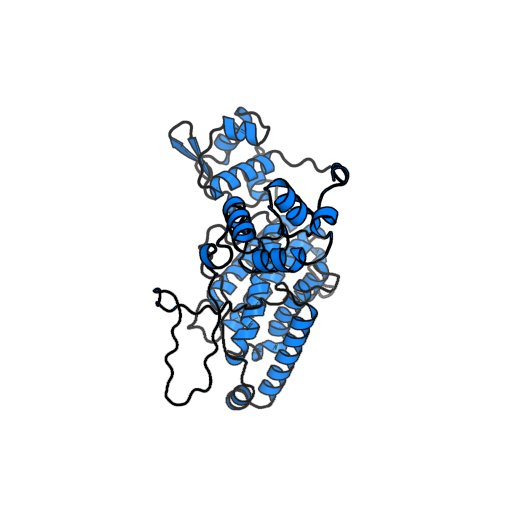? 12.803 -10.954 -5.987 1.00 85.06 197 PRO A CA 1
ATOM 1594 C C . PRO A 1 197 ? 11.338 -10.771 -6.411 1.00 85.06 197 PRO A C 1
ATOM 1596 O O . PRO A 1 197 ? 10.896 -9.651 -6.660 1.00 85.06 197 PRO A O 1
ATOM 1599 N N . GLN A 1 198 ? 10.527 -11.833 -6.409 1.00 87.19 198 GLN A N 1
ATOM 1600 C CA . GLN A 1 198 ? 9.102 -11.758 -6.759 1.00 87.19 198 GLN A CA 1
ATOM 1601 C C . GLN A 1 198 ? 8.298 -11.018 -5.688 1.00 87.19 198 GLN A C 1
ATOM 1603 O O . GLN A 1 198 ? 7.484 -10.153 -6.022 1.00 87.19 198 GLN A O 1
ATOM 1608 N N . LEU A 1 199 ? 8.553 -11.322 -4.412 1.00 89.19 199 LEU A N 1
ATOM 1609 C CA . LEU A 1 199 ? 7.888 -10.658 -3.289 1.00 89.19 199 LEU A CA 1
ATOM 1610 C C . LEU A 1 199 ? 8.183 -9.158 -3.263 1.00 89.19 199 LEU A C 1
ATOM 1612 O O . LEU A 1 199 ? 7.279 -8.357 -3.047 1.00 89.19 199 LEU A O 1
ATOM 1616 N N . SER A 1 200 ? 9.419 -8.765 -3.560 1.00 88.56 200 SER A N 1
ATOM 1617 C CA . SER A 1 200 ? 9.836 -7.367 -3.572 1.00 88.56 200 SER A CA 1
ATOM 1618 C C . SER A 1 200 ? 9.059 -6.533 -4.594 1.00 88.56 200 SER A C 1
ATOM 1620 O O . SER A 1 200 ? 8.624 -5.425 -4.279 1.00 88.56 200 SER A O 1
ATOM 1622 N N . ARG A 1 201 ? 8.792 -7.086 -5.787 1.00 88.50 201 ARG A N 1
ATOM 1623 C CA . ARG A 1 201 ? 7.990 -6.431 -6.837 1.00 88.50 201 ARG A CA 1
ATOM 1624 C C . ARG A 1 201 ? 6.535 -6.247 -6.412 1.00 88.50 201 ARG A C 1
ATOM 1626 O O . ARG A 1 201 ? 5.955 -5.194 -6.676 1.00 88.50 201 ARG A O 1
ATOM 1633 N N . LEU A 1 202 ? 5.961 -7.244 -5.735 1.00 92.00 202 LEU A N 1
ATOM 1634 C CA . LEU A 1 202 ? 4.615 -7.167 -5.162 1.00 92.00 202 LEU A CA 1
ATOM 1635 C C . LEU A 1 202 ? 4.544 -6.096 -4.068 1.00 92.00 202 LEU A C 1
ATOM 1637 O O . LEU A 1 202 ? 3.699 -5.205 -4.126 1.00 92.00 202 LEU A O 1
ATOM 1641 N N . PHE A 1 203 ? 5.456 -6.172 -3.097 1.00 91.88 203 PHE A N 1
ATOM 1642 C CA . PHE A 1 203 ? 5.519 -5.287 -1.936 1.00 91.88 203 PHE A CA 1
ATOM 1643 C C . PHE A 1 203 ? 5.760 -3.836 -2.326 1.00 91.88 203 PHE A C 1
ATOM 1645 O O . PHE A 1 203 ? 5.142 -2.939 -1.755 1.00 91.88 203 PHE A O 1
ATOM 1652 N N . GLN A 1 204 ? 6.593 -3.601 -3.339 1.00 89.12 204 GLN A N 1
ATOM 1653 C CA . GLN A 1 204 ? 6.806 -2.270 -3.881 1.00 89.12 204 GLN A CA 1
ATOM 1654 C C . GLN A 1 204 ? 5.494 -1.647 -4.364 1.00 89.12 204 GLN A C 1
ATOM 1656 O O . GLN A 1 204 ? 5.171 -0.515 -4.001 1.00 89.12 204 GLN A O 1
ATOM 1661 N N . THR A 1 205 ? 4.717 -2.391 -5.151 1.00 90.19 205 THR A N 1
ATOM 1662 C CA . THR A 1 205 ? 3.396 -1.946 -5.594 1.00 90.19 205 THR A CA 1
ATOM 1663 C C . THR A 1 205 ? 2.464 -1.733 -4.403 1.00 90.19 205 THR A C 1
ATOM 1665 O O . THR A 1 205 ? 1.811 -0.697 -4.330 1.00 90.19 205 THR A O 1
ATOM 1668 N N . THR A 1 206 ? 2.454 -2.636 -3.419 1.00 93.88 206 THR A N 1
ATOM 1669 C CA . THR A 1 206 ? 1.620 -2.500 -2.216 1.00 93.88 206 THR A CA 1
ATOM 1670 C C . THR A 1 206 ? 1.920 -1.222 -1.425 1.00 93.88 206 THR A C 1
ATOM 1672 O O . THR A 1 206 ? 1.004 -0.585 -0.902 1.00 93.88 206 THR A O 1
ATOM 1675 N N . VAL A 1 207 ? 3.191 -0.819 -1.354 1.00 91.75 207 VAL A N 1
ATOM 1676 C CA . VAL A 1 207 ? 3.626 0.433 -0.718 1.00 91.75 207 VAL A CA 1
ATOM 1677 C C . VAL A 1 207 ? 3.152 1.652 -1.503 1.00 91.75 207 VAL A C 1
ATOM 1679 O O . VAL A 1 207 ? 2.622 2.585 -0.902 1.00 91.75 207 VAL A O 1
ATOM 1682 N N . LEU A 1 208 ? 3.298 1.645 -2.831 1.00 87.56 208 LEU A N 1
ATOM 1683 C CA . LEU A 1 208 ? 2.833 2.747 -3.680 1.00 87.56 208 LEU A CA 1
ATOM 1684 C C . LEU A 1 208 ? 1.314 2.926 -3.592 1.00 87.56 208 LEU A C 1
ATOM 1686 O O . LEU A 1 208 ? 0.839 4.048 -3.423 1.00 87.56 208 LEU A O 1
ATOM 1690 N N . LEU A 1 209 ? 0.564 1.823 -3.636 1.00 90.81 209 LEU A N 1
ATOM 1691 C CA . LEU A 1 209 ? -0.889 1.834 -3.473 1.00 90.81 209 LEU A CA 1
ATOM 1692 C C . LEU A 1 209 ? -1.296 2.397 -2.104 1.00 90.81 209 LEU A C 1
ATOM 1694 O O . LEU A 1 209 ? -2.245 3.171 -2.018 1.00 90.81 209 LEU A O 1
ATOM 1698 N N . TYR A 1 210 ? -0.560 2.069 -1.036 1.00 93.88 210 TYR A N 1
ATOM 1699 C CA . TYR A 1 210 ? -0.852 2.595 0.300 1.00 93.88 210 TYR A CA 1
ATOM 1700 C C . TYR A 1 210 ? -0.635 4.106 0.355 1.00 93.88 210 TYR A C 1
ATOM 1702 O O . TYR A 1 210 ? -1.443 4.833 0.926 1.00 93.88 210 TYR A O 1
ATOM 1710 N N . GLN A 1 211 ? 0.455 4.591 -0.245 1.00 88.75 211 GLN A N 1
ATOM 1711 C CA . GLN A 1 211 ? 0.750 6.021 -0.311 1.00 88.75 211 GLN A CA 1
ATOM 1712 C C . GLN A 1 211 ? -0.321 6.787 -1.090 1.00 88.75 211 GLN A C 1
ATOM 1714 O O . GLN A 1 211 ? -0.733 7.858 -0.642 1.00 88.75 211 GLN A O 1
ATOM 1719 N N . GLU A 1 212 ? -0.773 6.237 -2.221 1.00 87.75 212 GLU A N 1
ATOM 1720 C CA . GLU A 1 212 ? -1.861 6.796 -3.028 1.00 87.75 212 GLU A CA 1
ATOM 1721 C C . GLU A 1 212 ? -3.160 6.879 -2.210 1.00 87.75 212 GLU A C 1
ATOM 1723 O O . GLU A 1 212 ? -3.759 7.951 -2.107 1.00 87.75 212 GLU A O 1
ATOM 1728 N N . GLU A 1 213 ? -3.550 5.785 -1.553 1.00 89.81 213 GLU A N 1
ATOM 1729 C CA . GLU A 1 213 ? -4.775 5.714 -0.751 1.00 89.81 213 GLU A CA 1
ATOM 1730 C C . GLU A 1 213 ? -4.745 6.615 0.485 1.00 89.81 213 GLU A C 1
ATOM 1732 O O . GLU A 1 213 ? -5.711 7.332 0.760 1.00 89.81 213 GLU A O 1
ATOM 1737 N N . PHE A 1 214 ? -3.625 6.643 1.206 1.00 89.06 214 PHE A N 1
ATOM 1738 C CA . PHE A 1 214 ? -3.445 7.537 2.344 1.00 89.06 214 PHE A CA 1
ATOM 1739 C C . PHE A 1 214 ? -3.545 9.004 1.910 1.00 89.06 214 PHE A C 1
ATOM 1741 O O . PHE A 1 214 ? -4.256 9.793 2.535 1.00 89.06 214 PHE A O 1
ATOM 1748 N N . ALA A 1 215 ? -2.878 9.372 0.811 1.00 84.31 215 ALA A N 1
ATOM 1749 C CA . ALA A 1 215 ? -2.912 10.735 0.292 1.00 84.31 215 ALA A CA 1
ATOM 1750 C C . ALA A 1 215 ? -4.307 11.138 -0.193 1.00 84.31 215 ALA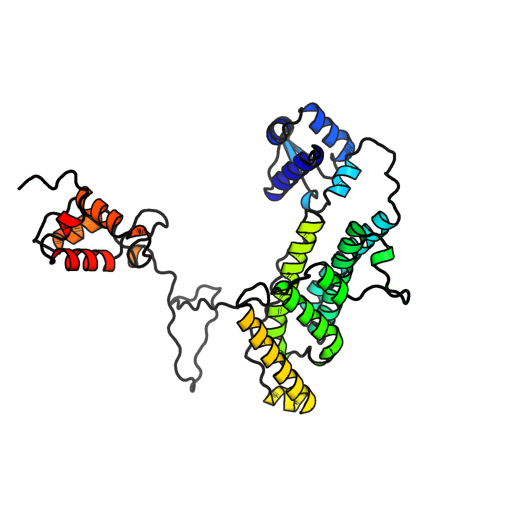 A C 1
ATOM 1752 O O . ALA A 1 215 ? -4.734 12.267 0.053 1.00 84.31 215 ALA A O 1
ATOM 1753 N N . HIS A 1 216 ? -5.033 10.220 -0.831 1.00 85.31 216 HIS A N 1
ATOM 1754 C CA . HIS A 1 216 ? -6.418 10.439 -1.233 1.00 85.31 216 HIS A CA 1
ATOM 1755 C C . HIS A 1 216 ? -7.339 10.671 -0.023 1.00 85.31 216 HIS A C 1
ATOM 1757 O O . HIS A 1 216 ? -8.244 11.504 -0.080 1.00 85.31 216 HIS A O 1
ATOM 1763 N N . GLN A 1 217 ? -7.110 9.963 1.085 1.00 85.31 217 GLN A N 1
ATOM 1764 C CA . GLN A 1 217 ? -7.947 10.054 2.278 1.00 85.31 217 GLN A CA 1
ATOM 1765 C C . GLN A 1 217 ? -7.651 11.279 3.161 1.00 85.31 217 GLN A C 1
ATOM 1767 O O . GLN A 1 217 ? -8.591 11.921 3.642 1.00 85.31 217 GLN A O 1
ATOM 1772 N N . GLU A 1 218 ? -6.372 11.592 3.386 1.00 83.94 218 GLU A N 1
ATOM 1773 C CA . GLU A 1 218 ? -5.928 12.621 4.339 1.00 83.94 218 GLU A CA 1
ATOM 1774 C C . GLU A 1 218 ? -5.512 13.949 3.679 1.00 83.94 218 GLU A C 1
ATOM 1776 O O . GLU A 1 218 ? -5.391 14.974 4.357 1.00 83.94 218 GLU A O 1
ATOM 1781 N N . GLY A 1 219 ? -5.311 13.960 2.357 1.00 75.81 219 GLY A N 1
ATOM 1782 C CA . GLY A 1 219 ? -4.926 15.150 1.589 1.00 75.81 219 GLY A CA 1
ATOM 1783 C C . GLY A 1 219 ? -3.426 15.472 1.611 1.00 75.81 219 GLY A C 1
ATOM 1784 O O . GLY A 1 219 ? -3.017 16.521 1.106 1.00 75.81 219 GLY A O 1
ATOM 1785 N N . TYR A 1 220 ? -2.594 14.592 2.177 1.00 76.25 220 TYR A N 1
ATOM 1786 C CA . TYR A 1 220 ? -1.136 14.732 2.212 1.00 76.25 220 TYR A CA 1
ATOM 1787 C C . TYR A 1 220 ? -0.420 13.378 2.130 1.00 76.25 220 TYR A C 1
ATOM 1789 O O . TYR A 1 220 ? -0.987 12.335 2.438 1.00 76.25 220 TYR A O 1
ATOM 1797 N N . ALA A 1 221 ? 0.846 13.386 1.705 1.00 77.00 221 ALA A N 1
ATOM 1798 C CA . ALA A 1 221 ? 1.634 12.162 1.587 1.00 77.00 221 ALA A CA 1
ATOM 1799 C C . ALA A 1 221 ? 2.097 11.663 2.972 1.00 77.00 221 ALA A C 1
ATOM 1801 O O . ALA A 1 221 ? 2.605 12.468 3.755 1.00 77.00 221 ALA A O 1
ATOM 1802 N N . PRO A 1 222 ? 2.029 10.348 3.259 1.00 71.62 222 PRO A N 1
ATOM 1803 C CA . PRO A 1 222 ? 2.326 9.799 4.588 1.00 71.62 222 PRO A CA 1
ATOM 1804 C C . PRO A 1 222 ? 3.754 10.085 5.091 1.00 71.62 222 PRO A C 1
ATOM 1806 O O . PRO A 1 222 ? 3.981 10.125 6.295 1.00 71.62 222 PRO A O 1
ATOM 1809 N N . LEU A 1 223 ? 4.714 10.320 4.189 1.00 70.06 223 LEU A N 1
ATOM 1810 C CA . LEU A 1 223 ? 6.138 10.512 4.503 1.00 70.06 223 LEU A CA 1
ATOM 1811 C C . LEU A 1 223 ? 6.688 11.863 4.006 1.00 70.06 223 LEU A C 1
ATOM 1813 O O . LEU A 1 223 ? 7.854 11.947 3.638 1.00 70.06 223 LEU A O 1
ATOM 1817 N N . ALA A 1 224 ? 5.867 12.919 3.965 1.00 61.16 224 ALA A N 1
ATOM 1818 C CA . ALA A 1 224 ? 6.249 14.215 3.383 1.00 61.16 224 ALA A CA 1
ATOM 1819 C C . ALA A 1 224 ? 7.542 14.839 3.965 1.00 61.16 224 ALA A C 1
ATOM 1821 O O . ALA A 1 224 ? 8.237 15.553 3.244 1.00 61.16 224 ALA A O 1
ATOM 1822 N N . ASP A 1 225 ? 7.877 14.530 5.224 1.00 53.69 225 ASP A N 1
AT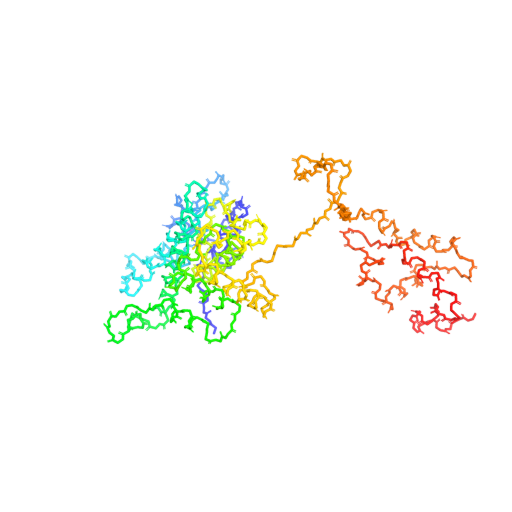OM 1823 C CA . ASP A 1 225 ? 9.040 15.078 5.942 1.00 53.69 225 ASP A CA 1
ATOM 1824 C C . ASP A 1 225 ? 10.229 14.102 6.065 1.00 53.69 225 ASP A C 1
ATOM 1826 O O . ASP A 1 225 ? 11.286 14.477 6.576 1.00 53.69 225 ASP A O 1
ATOM 1830 N N . GLN A 1 226 ? 10.086 12.848 5.626 1.00 56.16 226 GLN A N 1
ATOM 1831 C CA . GLN A 1 226 ? 11.140 11.834 5.739 1.00 56.16 226 GLN A CA 1
ATOM 1832 C C . GLN A 1 226 ? 11.837 11.659 4.389 1.00 56.16 226 GLN A C 1
ATOM 1834 O O . GLN A 1 226 ? 11.175 11.573 3.362 1.00 56.16 226 GLN A O 1
ATOM 1839 N N . ASN A 1 227 ? 13.174 11.606 4.361 1.00 46.12 227 ASN A N 1
ATOM 1840 C CA . ASN A 1 227 ? 13.925 11.348 3.129 1.00 46.12 227 ASN A CA 1
ATOM 1841 C C . ASN A 1 227 ? 13.594 9.943 2.606 1.00 46.12 227 ASN A C 1
ATOM 1843 O O . ASN A 1 227 ? 14.162 8.941 3.029 1.00 46.12 227 ASN A O 1
ATOM 1847 N N . VAL A 1 228 ? 12.681 9.905 1.641 1.00 48.19 228 VAL A N 1
ATOM 1848 C CA . VAL A 1 228 ? 12.082 8.741 0.976 1.00 48.19 228 VAL A CA 1
ATOM 1849 C C . VAL A 1 228 ? 13.090 7.934 0.122 1.00 48.19 228 VAL A C 1
ATOM 1851 O O . VAL A 1 228 ? 12.716 7.035 -0.624 1.00 48.19 228 VAL A O 1
ATOM 1854 N N . GLY A 1 229 ? 14.398 8.189 0.257 1.00 45.06 229 GLY A N 1
ATOM 1855 C CA . GLY A 1 229 ? 15.478 7.475 -0.446 1.00 45.06 229 GLY A CA 1
ATOM 1856 C C . GLY A 1 229 ? 15.556 5.965 -0.163 1.00 45.06 229 GLY A C 1
ATOM 1857 O O . GLY A 1 229 ? 16.428 5.297 -0.699 1.00 45.06 229 GLY A O 1
ATOM 1858 N N . MET A 1 230 ? 14.642 5.430 0.651 1.00 46.72 230 MET A N 1
ATOM 1859 C CA . MET A 1 230 ? 14.534 4.032 1.081 1.00 46.72 230 MET A CA 1
ATOM 1860 C C . MET A 1 230 ? 13.350 3.281 0.436 1.00 46.72 230 MET A C 1
ATOM 1862 O O . MET A 1 230 ? 12.980 2.201 0.892 1.00 46.72 230 MET A O 1
ATOM 1866 N N . LEU A 1 231 ? 12.700 3.856 -0.585 1.00 52.91 231 LEU A N 1
ATOM 1867 C CA . LEU A 1 231 ? 11.519 3.251 -1.213 1.00 52.91 231 LEU A CA 1
ATOM 1868 C C . LEU A 1 231 ? 11.807 2.136 -2.210 1.00 52.91 231 LEU A C 1
ATOM 1870 O O . LEU A 1 231 ? 10.841 1.525 -2.642 1.00 52.91 231 LEU A O 1
ATOM 1874 N N . SER A 1 232 ? 13.052 1.877 -2.615 1.00 56.75 232 SER A N 1
ATOM 1875 C CA . SER A 1 232 ? 13.326 0.781 -3.550 1.00 56.75 232 SER A CA 1
ATOM 1876 C C . SER A 1 232 ? 13.424 -0.534 -2.784 1.00 56.75 232 SER A C 1
ATOM 1878 O O . SER A 1 232 ? 14.514 -1.006 -2.479 1.00 56.75 232 SER A O 1
ATOM 1880 N N . LEU A 1 233 ? 12.269 -1.122 -2.465 1.00 64.62 233 LEU A N 1
ATOM 1881 C CA . LEU A 1 233 ? 12.186 -2.476 -1.915 1.00 64.62 233 LEU A CA 1
ATOM 1882 C C . LEU A 1 233 ? 12.555 -3.524 -2.963 1.00 64.62 233 LEU A C 1
ATOM 1884 O O . LEU A 1 233 ? 12.858 -4.658 -2.591 1.00 64.62 233 LEU A O 1
ATOM 1888 N N . VAL A 1 234 ? 12.497 -3.144 -4.245 1.00 61.09 234 VAL A N 1
ATOM 1889 C CA . VAL A 1 234 ? 12.800 -4.000 -5.388 1.00 61.09 234 VAL A CA 1
ATOM 1890 C C . VAL A 1 234 ? 14.238 -4.478 -5.281 1.00 61.09 234 VAL A C 1
ATOM 1892 O O . VAL A 1 234 ? 15.186 -3.713 -5.463 1.00 61.09 234 VAL A O 1
ATOM 1895 N N . ILE A 1 235 ? 14.367 -5.761 -4.971 1.00 65.69 235 ILE A N 1
ATOM 1896 C CA . ILE A 1 235 ? 15.628 -6.478 -4.998 1.00 65.69 235 ILE A CA 1
ATOM 1897 C C . ILE A 1 235 ? 15.619 -7.244 -6.306 1.00 65.69 235 ILE A C 1
ATOM 1899 O O . ILE A 1 235 ? 14.752 -8.089 -6.535 1.00 65.69 235 ILE A O 1
ATOM 1903 N N . ASP A 1 236 ? 16.566 -6.901 -7.168 1.00 63.66 236 ASP A N 1
ATOM 1904 C CA . ASP A 1 236 ? 16.822 -7.692 -8.355 1.00 63.66 236 ASP A CA 1
ATOM 1905 C C . ASP A 1 236 ? 17.577 -8.969 -7.970 1.00 63.66 236 ASP A C 1
ATOM 1907 O O . ASP A 1 236 ? 18.445 -8.957 -7.094 1.00 63.66 236 ASP A O 1
ATOM 1911 N N . GLY A 1 237 ? 17.223 -10.077 -8.605 1.00 65.31 237 GLY A N 1
ATOM 1912 C CA . GLY A 1 237 ? 17.788 -11.380 -8.309 1.00 65.31 237 GLY A CA 1
ATOM 1913 C C . GLY A 1 237 ? 17.383 -12.426 -9.343 1.00 65.31 237 GLY A C 1
ATOM 1914 O O . GLY A 1 237 ? 16.418 -12.225 -10.086 1.00 65.31 237 GLY A O 1
ATOM 1915 N N . PRO A 1 238 ? 18.124 -13.544 -9.411 1.00 70.81 238 PRO A N 1
ATOM 1916 C CA . PRO A 1 238 ? 17.813 -14.632 -10.330 1.00 70.81 238 PRO A CA 1
ATOM 1917 C C . PRO A 1 238 ? 16.419 -15.213 -10.055 1.00 70.81 238 PRO A C 1
ATOM 1919 O O . PRO A 1 238 ? 15.859 -15.057 -8.966 1.00 70.81 238 PRO A O 1
ATOM 1922 N N . GLU A 1 239 ? 15.851 -15.909 -11.046 1.00 76.00 239 GLU A N 1
ATOM 1923 C CA . GLU A 1 239 ? 14.639 -16.691 -10.800 1.00 76.00 239 GLU A CA 1
ATOM 1924 C C . GLU A 1 239 ? 14.894 -17.732 -9.687 1.00 76.00 239 GLU A C 1
ATOM 1926 O O . GLU A 1 239 ? 15.976 -18.324 -9.650 1.00 76.00 239 GLU A O 1
ATOM 1931 N N . PRO A 1 240 ? 13.920 -17.965 -8.785 1.00 80.94 240 PRO A N 1
ATOM 1932 C CA . PRO A 1 240 ? 14.076 -18.890 -7.673 1.00 80.94 240 PRO A CA 1
ATOM 1933 C C . PRO A 1 240 ? 14.395 -20.301 -8.163 1.00 80.94 240 PRO A C 1
ATOM 1935 O O . PRO A 1 240 ? 13.628 -20.886 -8.936 1.00 80.94 240 PRO A O 1
ATOM 1938 N N . ASP A 1 241 ? 15.492 -20.876 -7.671 1.00 85.31 241 ASP A N 1
ATOM 1939 C CA . ASP A 1 241 ? 15.830 -22.268 -7.948 1.00 85.31 241 ASP A CA 1
ATOM 1940 C C . ASP A 1 241 ? 15.051 -23.202 -7.012 1.00 85.31 241 ASP A C 1
ATOM 1942 O O . ASP A 1 241 ? 15.346 -23.354 -5.826 1.00 85.31 241 ASP A O 1
ATOM 1946 N N . ILE A 1 242 ? 14.038 -23.867 -7.566 1.00 86.06 242 ILE A N 1
ATOM 1947 C CA . ILE A 1 242 ? 13.203 -24.823 -6.831 1.00 86.06 242 ILE A CA 1
ATOM 1948 C C . ILE A 1 242 ? 14.013 -26.029 -6.334 1.00 86.06 242 ILE A C 1
ATOM 1950 O O . ILE A 1 242 ? 13.619 -26.652 -5.345 1.00 86.06 242 ILE A O 1
ATOM 1954 N N . ALA A 1 243 ? 15.122 -26.384 -6.993 1.00 84.94 243 ALA A N 1
ATOM 1955 C CA . ALA A 1 243 ? 15.989 -27.464 -6.536 1.00 84.94 243 ALA A CA 1
ATOM 1956 C C . ALA A 1 243 ? 16.686 -27.088 -5.222 1.00 84.94 243 ALA A C 1
ATOM 1958 O O . ALA A 1 243 ? 16.622 -27.874 -4.278 1.00 84.94 243 ALA A O 1
ATOM 1959 N N . LEU A 1 244 ? 17.224 -25.868 -5.134 1.00 86.62 244 LEU A N 1
ATOM 1960 C CA . LEU A 1 244 ? 17.812 -25.322 -3.909 1.00 86.62 244 LEU A CA 1
ATOM 1961 C C . LEU A 1 244 ? 16.776 -25.250 -2.780 1.00 86.62 244 LEU A C 1
ATOM 1963 O O . LEU A 1 244 ? 17.001 -25.764 -1.690 1.00 86.62 244 LEU A O 1
ATOM 1967 N N . VAL A 1 245 ? 15.581 -24.718 -3.065 1.00 85.06 245 VAL A N 1
ATOM 1968 C CA . VAL A 1 245 ? 14.494 -24.646 -2.068 1.00 85.06 245 VAL A CA 1
ATOM 1969 C C . VAL A 1 245 ? 14.110 -26.040 -1.554 1.00 85.06 245 VAL A C 1
ATOM 1971 O O . VAL A 1 245 ? 13.766 -26.216 -0.387 1.00 85.06 245 VAL A O 1
ATOM 1974 N N . LYS A 1 246 ? 14.148 -27.058 -2.418 1.00 88.81 246 LYS A N 1
ATOM 1975 C CA . LYS A 1 246 ? 13.847 -28.445 -2.043 1.00 88.81 246 LYS A CA 1
ATOM 1976 C C . LYS A 1 246 ? 14.934 -29.063 -1.167 1.00 88.81 246 LYS A C 1
ATOM 1978 O O . LYS A 1 246 ? 14.593 -29.913 -0.343 1.00 88.81 246 LYS A O 1
ATOM 1983 N N . GLU A 1 247 ? 16.189 -28.693 -1.383 1.00 89.25 247 GLU A N 1
ATOM 1984 C CA . GLU A 1 247 ? 17.334 -29.140 -0.591 1.00 89.25 247 GLU A CA 1
ATOM 1985 C C . GLU A 1 247 ? 17.314 -28.514 0.808 1.00 89.25 247 GLU A C 1
ATOM 1987 O O . GLU A 1 247 ? 17.326 -29.248 1.793 1.00 89.25 247 GLU A O 1
ATOM 1992 N N . GLU A 1 248 ? 17.144 -27.193 0.888 1.00 85.81 248 GLU A N 1
ATOM 1993 C CA . GLU A 1 248 ? 17.159 -26.422 2.139 1.00 85.81 248 GLU A CA 1
ATOM 1994 C C . GLU A 1 248 ? 15.875 -26.600 2.975 1.00 85.81 248 GLU A C 1
ATOM 1996 O O . GLU A 1 248 ? 15.921 -26.836 4.181 1.00 85.81 248 GLU A O 1
ATOM 2001 N N . TYR A 1 249 ? 14.697 -26.536 2.339 1.00 86.00 249 TYR A N 1
ATOM 2002 C CA . TYR A 1 249 ? 13.397 -26.468 3.033 1.00 86.00 249 TYR A CA 1
ATOM 2003 C C . TYR A 1 249 ? 12.506 -27.700 2.823 1.00 86.00 249 TYR A C 1
ATOM 2005 O O . TYR A 1 249 ? 11.383 -27.775 3.339 1.00 86.00 249 TYR A O 1
ATOM 2013 N N . GLY A 1 250 ? 12.975 -28.682 2.053 1.00 90.44 250 GLY A N 1
ATOM 2014 C CA . GLY A 1 250 ? 12.280 -29.939 1.811 1.00 90.44 250 GLY A CA 1
ATOM 2015 C C . GLY A 1 250 ? 11.202 -29.900 0.718 1.00 90.44 250 GLY A C 1
ATOM 2016 O O . GLY A 1 250 ? 10.787 -28.873 0.178 1.00 90.44 250 GLY A O 1
ATOM 2017 N N . LYS A 1 251 ? 10.695 -31.095 0.381 1.00 90.31 251 LYS A N 1
ATOM 2018 C CA . LYS A 1 251 ? 9.809 -31.318 -0.780 1.00 90.31 251 LYS A CA 1
ATOM 2019 C C . LYS A 1 251 ? 8.465 -30.584 -0.704 1.00 90.31 251 LYS A C 1
ATOM 2021 O O . LYS A 1 251 ? 7.950 -30.157 -1.738 1.00 90.31 251 LYS A O 1
ATOM 2026 N N . LYS A 1 252 ? 7.873 -30.484 0.492 1.00 88.19 252 LYS A N 1
ATOM 2027 C CA . LYS A 1 252 ? 6.548 -29.867 0.682 1.00 88.19 252 LYS A CA 1
ATOM 2028 C C . LYS A 1 252 ? 6.608 -28.359 0.432 1.00 88.19 252 LYS A C 1
ATOM 2030 O O . LYS A 1 252 ? 5.833 -27.860 -0.379 1.00 88.19 252 LYS A O 1
ATOM 2035 N N . THR A 1 253 ? 7.579 -27.682 1.040 1.00 85.75 253 THR A N 1
ATOM 2036 C CA . THR A 1 253 ? 7.812 -26.242 0.877 1.00 85.75 253 THR A CA 1
ATOM 2037 C C . THR A 1 253 ? 8.117 -25.897 -0.575 1.00 85.75 253 THR A C 1
ATOM 2039 O O . THR A 1 253 ? 7.445 -25.051 -1.154 1.00 85.75 253 THR A O 1
ATOM 2042 N N . ALA A 1 254 ? 9.020 -26.639 -1.225 1.00 87.75 254 ALA A N 1
ATOM 2043 C CA . ALA A 1 254 ? 9.333 -26.437 -2.642 1.00 87.75 254 ALA A CA 1
ATOM 2044 C C . ALA A 1 254 ? 8.108 -26.575 -3.566 1.00 87.75 254 ALA A C 1
ATOM 2046 O O . ALA A 1 254 ? 7.970 -25.838 -4.543 1.00 87.75 254 ALA A O 1
ATOM 2047 N N . SER A 1 255 ? 7.189 -27.494 -3.251 1.00 89.38 255 SER A N 1
ATOM 2048 C CA . SER A 1 255 ? 5.952 -27.667 -4.024 1.00 89.38 255 SER A CA 1
ATOM 2049 C C . SER A 1 255 ? 5.021 -26.461 -3.876 1.00 89.38 255 SER A C 1
ATOM 2051 O O . SER A 1 255 ? 4.497 -25.973 -4.876 1.00 89.38 255 SER A O 1
ATOM 2053 N N . GLN A 1 256 ? 4.869 -25.947 -2.653 1.00 88.25 256 GLN A N 1
ATOM 2054 C CA . GLN A 1 256 ? 4.064 -24.756 -2.374 1.00 88.25 256 GLN A CA 1
ATOM 2055 C C . GLN A 1 256 ? 4.678 -23.488 -2.974 1.00 88.25 256 GLN A C 1
ATOM 2057 O O . GLN A 1 256 ? 3.957 -22.683 -3.557 1.00 88.25 256 GLN A O 1
ATOM 2062 N N . VAL A 1 257 ? 6.005 -23.337 -2.909 1.00 87.88 257 VAL A N 1
ATOM 2063 C CA . VAL A 1 257 ? 6.726 -22.245 -3.576 1.00 87.88 257 VAL A CA 1
ATOM 2064 C C . VAL A 1 257 ? 6.476 -22.280 -5.084 1.00 87.88 257 VAL A C 1
ATOM 2066 O O . VAL A 1 257 ? 6.120 -21.265 -5.678 1.00 87.88 257 VAL A O 1
ATOM 2069 N N . ASN A 1 258 ? 6.583 -23.450 -5.716 1.00 89.69 258 ASN A N 1
ATOM 2070 C CA . ASN A 1 258 ? 6.322 -23.591 -7.148 1.00 89.69 258 ASN A CA 1
ATOM 2071 C C . ASN A 1 258 ? 4.865 -23.246 -7.515 1.00 89.69 258 ASN A C 1
ATOM 2073 O O . ASN A 1 258 ? 4.610 -22.592 -8.527 1.00 89.69 258 ASN A O 1
ATOM 2077 N N . GLU A 1 259 ? 3.896 -23.666 -6.700 1.00 90.56 259 GLU A N 1
ATOM 2078 C CA . GLU A 1 259 ? 2.486 -23.315 -6.895 1.00 90.56 259 GLU A CA 1
ATOM 2079 C C . GLU A 1 259 ? 2.251 -21.805 -6.756 1.00 90.56 259 GLU A C 1
ATOM 2081 O O . GLU A 1 259 ? 1.607 -21.194 -7.616 1.00 90.56 259 GLU A O 1
ATOM 2086 N N . PHE A 1 260 ? 2.845 -21.189 -5.732 1.00 90.12 260 PHE A N 1
ATOM 2087 C CA . PHE A 1 260 ? 2.816 -19.747 -5.527 1.00 90.12 260 PHE A CA 1
ATOM 2088 C C . PHE A 1 260 ? 3.395 -18.997 -6.732 1.00 90.12 260 PHE A C 1
ATOM 2090 O O . PHE A 1 260 ? 2.725 -18.120 -7.272 1.00 90.12 260 PHE A O 1
ATOM 2097 N N . LEU A 1 261 ? 4.585 -19.369 -7.214 1.00 89.50 261 LEU A N 1
ATOM 2098 C CA . LEU A 1 261 ? 5.230 -18.707 -8.354 1.00 89.50 261 LEU A CA 1
ATOM 2099 C C . LEU A 1 261 ? 4.408 -18.840 -9.642 1.00 89.50 261 LEU A C 1
ATOM 2101 O O . LEU A 1 261 ? 4.271 -17.874 -10.395 1.00 89.50 261 LEU A O 1
ATOM 2105 N N . LYS A 1 262 ? 3.794 -20.005 -9.883 1.00 91.94 262 LYS A N 1
ATOM 2106 C CA . LYS A 1 262 ? 2.873 -20.200 -11.016 1.00 91.94 262 LYS A CA 1
ATOM 2107 C C . LYS A 1 262 ? 1.649 -19.293 -10.912 1.00 91.94 262 LYS A C 1
ATOM 2109 O O . LYS A 1 262 ? 1.277 -18.656 -11.900 1.00 91.94 262 LYS A O 1
ATOM 2114 N N . LYS A 1 263 ? 1.027 -19.217 -9.730 1.00 91.12 263 LYS A N 1
ATOM 2115 C CA . LYS A 1 263 ? -0.117 -18.330 -9.473 1.00 91.12 263 LYS A CA 1
ATOM 2116 C C . LYS A 1 263 ? 0.277 -16.864 -9.653 1.00 91.12 263 LYS A C 1
ATOM 2118 O O . LYS A 1 263 ? -0.432 -16.130 -10.338 1.00 91.12 263 LYS A O 1
ATOM 2123 N N . PHE A 1 264 ? 1.422 -16.468 -9.104 1.00 90.56 264 PHE A N 1
ATOM 2124 C CA . PHE A 1 264 ? 1.970 -15.122 -9.206 1.00 90.56 264 PHE A CA 1
ATOM 2125 C C . PHE A 1 264 ? 2.166 -14.708 -10.667 1.00 90.56 264 PHE A C 1
ATOM 2127 O O . PHE A 1 264 ? 1.622 -13.695 -11.098 1.00 90.56 264 PHE A O 1
ATOM 2134 N N . LYS A 1 265 ? 2.846 -15.545 -11.461 1.00 90.00 265 LYS A N 1
ATOM 2135 C CA . LYS A 1 265 ? 3.088 -15.301 -12.890 1.00 90.00 265 LYS A CA 1
ATOM 2136 C C . LYS A 1 265 ? 1.786 -15.196 -13.689 1.00 90.00 265 LYS A C 1
ATOM 2138 O O . LYS A 1 265 ? 1.673 -14.363 -14.583 1.00 90.00 265 LYS A O 1
ATOM 2143 N N . LYS A 1 266 ? 0.776 -16.006 -13.353 1.00 92.75 266 LYS A N 1
ATOM 2144 C CA . LYS A 1 266 ? -0.551 -15.933 -13.982 1.00 92.75 266 LYS A CA 1
ATOM 2145 C C . LYS A 1 266 ? -1.257 -14.607 -13.678 1.00 92.75 266 LYS A C 1
ATOM 2147 O O . LYS A 1 266 ? -1.860 -14.031 -14.579 1.00 92.75 266 LYS A O 1
ATOM 2152 N N . LEU A 1 267 ? -1.199 -14.128 -12.433 1.00 91.12 267 LEU A N 1
ATOM 2153 C CA . LEU A 1 267 ? -1.780 -12.837 -12.040 1.00 91.12 267 LEU A CA 1
ATOM 2154 C C . LEU A 1 267 ? -1.033 -11.656 -12.674 1.00 91.12 267 LEU A C 1
ATOM 2156 O O . LEU A 1 267 ? -1.665 -10.722 -13.161 1.00 91.12 267 LEU A O 1
ATOM 2160 N N . GLU A 1 268 ? 0.294 -11.738 -12.742 1.00 87.44 268 GLU A N 1
ATOM 2161 C CA . GLU A 1 268 ? 1.140 -10.756 -13.422 1.00 87.44 268 GLU A CA 1
ATOM 2162 C C . GLU A 1 268 ? 0.761 -10.636 -14.907 1.00 87.44 268 GLU A C 1
ATOM 2164 O O . GLU A 1 268 ? 0.486 -9.540 -15.392 1.00 87.44 268 GLU A O 1
ATOM 2169 N N . GLN A 1 269 ? 0.617 -11.769 -15.603 1.00 88.50 269 GLN A N 1
ATOM 2170 C CA . GLN A 1 269 ? 0.168 -11.811 -16.999 1.00 88.50 269 GLN A CA 1
ATOM 2171 C C . GLN A 1 269 ? -1.280 -11.337 -17.187 1.00 88.50 269 GLN A C 1
ATOM 2173 O O . GLN A 1 269 ? -1.574 -10.672 -18.177 1.00 88.50 269 GLN A O 1
ATOM 2178 N N . LYS A 1 270 ? -2.185 -11.668 -16.253 1.00 90.88 270 LYS A N 1
ATOM 2179 C CA . LYS A 1 270 ? -3.599 -11.249 -16.286 1.00 90.88 270 LYS A CA 1
ATOM 2180 C C . LYS A 1 270 ? -3.721 -9.726 -16.295 1.00 90.88 270 LYS A C 1
ATOM 2182 O O . LYS A 1 270 ? -4.502 -9.188 -17.074 1.00 90.88 270 LYS A O 1
ATOM 2187 N N . HIS A 1 271 ? -2.984 -9.048 -15.417 1.00 86.44 271 HIS A N 1
ATOM 2188 C CA . HIS A 1 271 ? -3.105 -7.600 -15.240 1.00 86.44 271 HIS A CA 1
ATOM 2189 C C . HIS A 1 271 ? -2.184 -6.794 -16.150 1.00 86.44 271 HIS A C 1
ATOM 2191 O O . HIS A 1 271 ? -2.534 -5.660 -16.473 1.00 86.44 271 HIS A O 1
ATOM 2197 N N . ASN A 1 272 ? -1.022 -7.343 -16.527 1.00 79.12 272 ASN A N 1
ATOM 2198 C CA . ASN A 1 272 ? -0.005 -6.711 -17.378 1.00 79.12 272 ASN A CA 1
ATOM 2199 C C . ASN A 1 272 ? 0.210 -5.215 -17.061 1.00 79.12 272 ASN A C 1
ATOM 2201 O O . ASN A 1 272 ? 0.238 -4.357 -17.944 1.00 79.12 272 ASN A O 1
ATOM 2205 N N . SER A 1 273 ? 0.258 -4.882 -15.769 1.00 78.62 273 SER A N 1
ATOM 2206 C CA . SER A 1 273 ? 0.356 -3.507 -15.287 1.00 78.62 273 SER A CA 1
ATOM 2207 C C . SER A 1 273 ? 1.165 -3.440 -13.999 1.00 78.62 273 SER A C 1
ATOM 2209 O O . SER A 1 273 ? 1.155 -4.363 -13.184 1.00 78.62 273 SER A O 1
ATOM 2211 N N . ASN A 1 274 ? 1.810 -2.294 -13.772 1.00 82.62 274 ASN A N 1
ATOM 2212 C CA . ASN A 1 274 ? 2.599 -2.038 -12.560 1.00 82.62 274 ASN A CA 1
ATOM 2213 C C . ASN A 1 274 ? 1.746 -1.895 -11.283 1.00 82.62 274 ASN A C 1
ATOM 2215 O O . ASN A 1 274 ? 2.291 -1.705 -10.195 1.00 82.62 274 ASN A O 1
ATOM 2219 N N . ARG A 1 275 ? 0.414 -1.985 -11.410 1.00 86.56 275 ARG A N 1
ATOM 2220 C CA . ARG A 1 275 ? -0.541 -1.914 -10.298 1.00 86.56 275 ARG A CA 1
ATOM 2221 C C . ARG A 1 275 ? -0.759 -3.251 -9.583 1.00 86.56 275 ARG A C 1
ATOM 2223 O O . ARG A 1 275 ? -1.250 -3.241 -8.463 1.00 86.56 275 ARG A O 1
ATOM 2230 N N . PHE A 1 276 ? -0.352 -4.380 -10.178 1.00 89.81 276 PHE A N 1
ATOM 2231 C CA . PHE A 1 276 ? -0.282 -5.665 -9.467 1.00 89.81 276 PHE A CA 1
ATOM 2232 C C . PHE A 1 276 ? 1.118 -5.928 -8.894 1.00 89.81 276 PHE A C 1
ATOM 2234 O O . PHE A 1 276 ? 1.258 -6.206 -7.709 1.00 89.81 276 PHE A O 1
ATOM 2241 N N . ALA A 1 277 ? 2.157 -5.813 -9.719 1.00 86.00 277 ALA A N 1
ATOM 2242 C CA . ALA A 1 277 ? 3.559 -5.910 -9.318 1.00 86.00 277 ALA A CA 1
ATOM 2243 C C . ALA A 1 277 ? 4.402 -5.047 -10.265 1.00 86.00 277 ALA A C 1
ATOM 2245 O O . ALA A 1 277 ? 4.084 -4.949 -11.452 1.00 86.00 277 ALA A O 1
ATOM 2246 N N . ILE A 1 278 ? 5.458 -4.405 -9.763 1.00 81.06 278 ILE A N 1
ATOM 2247 C CA . ILE A 1 278 ? 6.318 -3.567 -10.611 1.00 81.06 278 ILE A CA 1
ATOM 2248 C C . ILE A 1 278 ? 7.116 -4.435 -11.586 1.00 81.06 278 ILE A C 1
ATOM 2250 O O . ILE A 1 278 ? 7.826 -5.349 -11.171 1.00 81.06 278 ILE A O 1
ATOM 2254 N N . HIS A 1 279 ? 7.057 -4.103 -12.877 1.00 68.69 279 HIS A N 1
ATOM 2255 C CA . HIS A 1 279 ? 7.932 -4.692 -13.886 1.00 68.69 279 HIS A CA 1
ATOM 2256 C C . HIS A 1 279 ? 9.302 -4.004 -13.854 1.00 68.69 279 HIS A C 1
ATOM 2258 O O . HIS A 1 279 ? 9.391 -2.776 -13.895 1.00 68.69 279 HIS A O 1
ATOM 2264 N N . ILE A 1 280 ? 10.372 -4.797 -13.792 1.00 63.19 280 ILE A N 1
ATOM 2265 C CA . ILE A 1 280 ? 11.745 -4.302 -13.911 1.00 63.19 280 ILE A CA 1
ATOM 2266 C C . ILE A 1 280 ? 12.090 -4.303 -15.404 1.00 63.19 280 ILE A C 1
ATOM 2268 O O . ILE A 1 280 ? 12.318 -5.356 -15.995 1.00 63.19 280 ILE A O 1
ATOM 2272 N N . GLU A 1 281 ? 12.077 -3.130 -16.037 1.00 47.56 281 GLU A N 1
ATOM 2273 C CA . GLU A 1 281 ? 12.538 -2.972 -17.420 1.00 47.56 281 GLU A CA 1
ATOM 2274 C C . GLU A 1 281 ? 14.040 -2.663 -17.444 1.00 47.56 281 GLU A C 1
ATOM 2276 O O . GLU A 1 281 ? 14.467 -1.563 -17.084 1.00 47.56 281 GLU A O 1
ATOM 2281 N N . TYR A 1 282 ? 14.856 -3.604 -17.921 1.00 47.25 282 TYR A N 1
ATOM 2282 C CA . TYR A 1 282 ? 16.275 -3.342 -18.160 1.00 47.25 282 TYR A CA 1
ATOM 2283 C C . TYR A 1 282 ? 16.461 -2.543 -19.450 1.00 47.25 282 TYR A C 1
ATOM 2285 O O . TYR A 1 282 ? 16.289 -3.056 -20.556 1.00 47.25 282 TYR A O 1
ATOM 2293 N N . LYS A 1 283 ? 16.892 -1.288 -19.322 1.00 35.44 283 LYS A N 1
ATOM 2294 C CA . LYS A 1 283 ? 17.461 -0.528 -20.442 1.00 35.44 283 LYS A CA 1
ATOM 2295 C C . LYS A 1 283 ? 18.967 -0.778 -20.481 1.00 35.44 283 LYS A C 1
ATOM 2297 O O . LYS A 1 283 ? 19.745 0.033 -19.993 1.00 35.44 283 LYS A O 1
ATOM 2302 N N . LEU A 1 284 ? 19.376 -1.929 -21.010 1.00 38.47 284 LEU A N 1
ATOM 2303 C CA . LEU A 1 284 ? 20.793 -2.258 -21.206 1.00 38.47 284 LEU A CA 1
ATOM 2304 C C . LEU A 1 284 ? 21.397 -1.318 -22.267 1.00 38.47 284 LEU A C 1
ATOM 2306 O O . LEU A 1 284 ? 20.898 -1.271 -23.389 1.00 38.47 284 LEU A O 1
ATOM 2310 N N . ALA A 1 285 ? 22.460 -0.582 -21.926 1.00 34.41 285 ALA A N 1
ATOM 2311 C CA . ALA A 1 285 ? 23.179 0.305 -22.845 1.00 34.41 285 ALA A CA 1
ATOM 2312 C C . ALA A 1 285 ? 24.699 0.077 -22.759 1.00 34.41 285 ALA A C 1
ATOM 2314 O O . ALA A 1 285 ? 25.280 0.099 -21.682 1.00 34.41 285 ALA A O 1
ATOM 2315 N N . LEU A 1 286 ? 25.369 -0.104 -23.898 1.00 38.38 286 LEU A N 1
ATOM 2316 C CA . LEU A 1 286 ? 26.807 -0.349 -23.989 1.00 38.38 286 LEU A CA 1
ATOM 2317 C C . LEU A 1 286 ? 27.601 0.940 -24.211 1.00 38.38 286 LEU A C 1
ATOM 2319 O O . LEU A 1 286 ? 27.570 1.588 -25.270 1.00 38.38 286 LEU A O 1
ATOM 2323 N N . THR A 1 287 ? 28.400 1.294 -23.211 1.00 39.12 287 THR A N 1
ATOM 2324 C CA . THR A 1 287 ? 29.287 2.458 -23.208 1.00 39.12 287 THR A CA 1
ATOM 2325 C C . THR A 1 287 ? 30.751 1.999 -23.297 1.00 39.12 287 THR A C 1
ATOM 2327 O O . THR A 1 287 ? 31.215 1.135 -22.569 1.00 39.12 287 THR A O 1
ATOM 2330 N N . LYS A 1 288 ? 31.516 2.557 -24.252 1.00 41.47 288 LYS A N 1
ATOM 2331 C CA . LYS A 1 288 ? 32.945 2.218 -24.482 1.00 41.47 288 LYS A CA 1
ATOM 2332 C C . LYS A 1 288 ? 33.900 2.962 -23.528 1.00 41.47 288 LYS A C 1
ATOM 2334 O O . LYS A 1 288 ? 35.112 2.888 -23.693 1.00 41.47 288 LYS A O 1
ATOM 2339 N N . LYS A 1 289 ? 33.362 3.739 -22.588 1.00 45.03 289 LYS A N 1
ATOM 2340 C CA . LYS A 1 289 ? 34.099 4.466 -21.551 1.00 45.03 289 LYS A CA 1
ATOM 2341 C C . LYS A 1 289 ? 33.306 4.298 -20.253 1.00 45.03 289 LYS A C 1
ATOM 2343 O O . LYS A 1 289 ? 32.181 4.794 -20.233 1.00 45.03 289 LYS A O 1
ATOM 2348 N N . PRO A 1 290 ? 33.837 3.602 -19.236 1.00 38.59 290 PRO A N 1
ATOM 2349 C CA . PRO A 1 290 ? 33.142 3.446 -17.968 1.00 38.59 290 PRO A CA 1
ATOM 2350 C C . PRO A 1 290 ? 33.055 4.819 -17.294 1.00 38.59 290 PRO A C 1
ATOM 2352 O O . PRO A 1 290 ? 34.072 5.410 -16.930 1.00 38.59 290 PRO A O 1
ATOM 2355 N N . GLY A 1 291 ? 31.843 5.364 -17.209 1.00 40.94 291 GLY A N 1
ATOM 2356 C CA . GLY A 1 291 ? 31.522 6.389 -16.221 1.00 40.94 291 GLY A CA 1
ATOM 2357 C C . GLY A 1 291 ? 31.386 5.711 -14.860 1.00 40.94 291 GLY A C 1
ATOM 2358 O O . GLY A 1 291 ? 31.065 4.528 -14.794 1.00 40.94 291 GLY A O 1
ATOM 2359 N N . SER A 1 292 ? 31.647 6.437 -13.780 1.00 43.31 292 SER A N 1
ATOM 2360 C CA . SER A 1 292 ? 31.738 5.937 -12.400 1.00 43.31 292 SER A CA 1
ATOM 2361 C C . SER A 1 292 ? 30.445 5.353 -11.796 1.00 43.31 292 SER A C 1
ATOM 2363 O O . SER A 1 292 ? 30.375 5.214 -10.581 1.00 43.31 292 SER A O 1
ATOM 2365 N N . GLU A 1 293 ? 29.431 5.021 -12.598 1.00 38.66 293 GLU A N 1
ATOM 2366 C CA . GLU A 1 293 ? 28.118 4.549 -12.128 1.00 38.66 293 GLU A CA 1
ATOM 2367 C C . GLU A 1 293 ? 27.551 3.341 -12.909 1.00 38.66 293 GLU A C 1
ATOM 2369 O O . GLU A 1 293 ? 26.423 2.936 -12.648 1.00 38.66 293 GLU 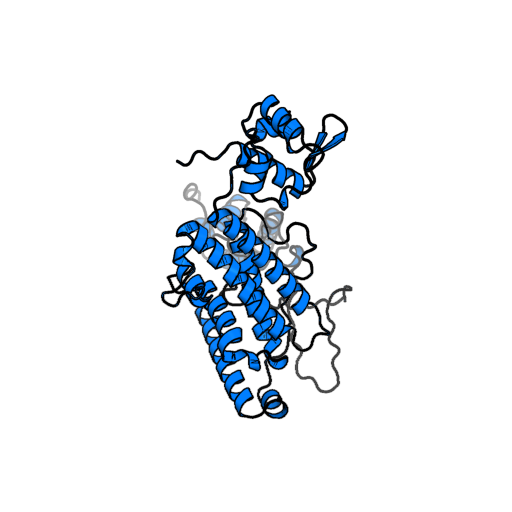A O 1
ATOM 2374 N N . ASP A 1 294 ? 28.322 2.706 -13.804 1.00 34.22 294 ASP A N 1
ATOM 2375 C CA . ASP A 1 294 ? 27.854 1.542 -14.577 1.00 34.22 294 ASP A CA 1
ATOM 2376 C C . ASP A 1 294 ? 28.527 0.228 -14.124 1.00 34.22 294 ASP A C 1
ATOM 2378 O O . ASP A 1 294 ? 29.755 0.134 -14.039 1.00 34.22 294 ASP A O 1
ATOM 2382 N N . LEU A 1 295 ? 27.717 -0.811 -13.874 1.00 37.44 295 LEU A N 1
ATOM 2383 C CA . LEU A 1 295 ? 28.167 -2.182 -13.596 1.00 37.44 295 LEU A CA 1
ATOM 2384 C C . LEU A 1 295 ? 28.962 -2.746 -14.786 1.00 37.44 295 LEU A C 1
ATOM 2386 O O . LEU A 1 295 ? 28.441 -2.901 -15.891 1.00 37.44 295 LEU A O 1
ATOM 2390 N N . THR A 1 296 ? 30.223 -3.101 -14.545 1.00 34.62 296 THR A N 1
ATOM 2391 C CA . THR A 1 296 ? 31.102 -3.781 -15.500 1.00 34.62 296 THR A CA 1
ATOM 2392 C C . THR A 1 296 ? 31.164 -5.277 -15.192 1.00 34.62 296 THR A C 1
ATOM 2394 O O . THR A 1 296 ? 31.535 -5.683 -14.095 1.00 34.62 296 THR A O 1
ATOM 2397 N N . PHE A 1 297 ? 30.845 -6.122 -16.175 1.00 37.78 297 PHE A N 1
ATOM 2398 C CA . PHE A 1 297 ? 31.126 -7.558 -16.103 1.00 37.78 297 PHE A CA 1
ATOM 2399 C C . PHE A 1 297 ? 32.440 -7.861 -16.830 1.00 37.78 297 PHE A C 1
ATOM 2401 O O . PHE A 1 297 ? 32.589 -7.549 -18.012 1.00 37.78 297 PHE A O 1
ATOM 2408 N N . GLY A 1 298 ? 33.391 -8.476 -16.124 1.00 33.97 298 GLY A N 1
ATOM 2409 C CA . GLY A 1 298 ? 34.568 -9.108 -16.719 1.00 33.97 298 GLY A CA 1
ATOM 2410 C C . GLY A 1 298 ? 34.279 -10.576 -17.029 1.00 33.97 298 GLY A C 1
ATOM 2411 O O . GLY A 1 298 ? 33.738 -11.293 -16.192 1.00 33.97 298 GLY A O 1
ATOM 2412 N N . THR A 1 299 ? 34.620 -11.036 -18.230 1.00 34.97 299 THR A N 1
ATOM 2413 C CA . THR A 1 299 ? 34.504 -12.447 -18.622 1.00 34.97 299 THR A CA 1
ATOM 2414 C C . THR A 1 299 ? 35.623 -13.282 -17.997 1.00 34.97 299 THR A C 1
ATOM 2416 O O . THR A 1 299 ? 36.796 -13.044 -18.282 1.00 34.97 299 THR A O 1
ATOM 2419 N N . GLY A 1 300 ? 35.256 -14.284 -17.192 1.00 36.22 300 GLY A N 1
ATOM 2420 C CA . GLY A 1 300 ? 36.095 -15.456 -16.925 1.00 36.22 300 GLY A CA 1
ATOM 2421 C C . GLY A 1 300 ? 36.076 -16.452 -18.103 1.00 36.22 300 GLY A C 1
ATOM 2422 O O . GLY A 1 300 ? 35.260 -16.289 -19.013 1.00 36.22 300 GLY A O 1
ATOM 2423 N N . PRO A 1 301 ? 36.953 -17.472 -18.106 1.00 36.47 301 PRO A N 1
ATOM 2424 C CA . PRO A 1 301 ? 37.342 -18.221 -19.311 1.00 36.47 301 PRO A CA 1
ATOM 2425 C C . PRO A 1 301 ? 36.256 -19.033 -20.049 1.00 36.47 301 PRO A C 1
ATOM 2427 O O . PRO A 1 301 ? 36.499 -19.401 -21.192 1.00 36.47 301 PRO A O 1
ATOM 2430 N N . ASP A 1 302 ? 35.069 -19.272 -19.471 1.00 44.50 302 ASP A N 1
ATOM 2431 C CA . ASP A 1 302 ? 34.080 -20.239 -20.007 1.00 44.50 302 ASP A CA 1
ATOM 2432 C C . ASP A 1 302 ? 32.669 -19.673 -20.322 1.00 44.50 302 ASP A C 1
ATOM 2434 O O . ASP A 1 302 ? 31.701 -20.419 -20.485 1.00 44.50 302 ASP A O 1
ATOM 2438 N N . GLY A 1 303 ? 32.495 -18.351 -20.443 1.00 37.75 303 GLY A N 1
ATOM 2439 C CA . GLY A 1 303 ? 31.179 -17.739 -20.711 1.00 37.75 303 GLY A CA 1
ATOM 2440 C C . GLY A 1 303 ? 30.813 -17.607 -22.201 1.00 37.75 303 GLY A C 1
ATOM 2441 O O . GLY A 1 303 ? 31.424 -16.819 -22.922 1.00 37.75 303 GLY A O 1
ATOM 2442 N N . LYS A 1 304 ? 29.767 -18.309 -22.670 1.00 35.75 304 LYS A N 1
ATOM 2443 C CA . LYS A 1 304 ? 29.191 -18.158 -24.026 1.00 35.75 304 LYS A CA 1
ATOM 2444 C C . LYS A 1 304 ? 28.329 -16.886 -24.166 1.00 35.75 304 LYS A C 1
ATOM 2446 O O . LYS A 1 304 ? 27.350 -16.720 -23.452 1.00 35.75 304 LYS A O 1
ATOM 2451 N N . HIS A 1 305 ? 28.678 -16.079 -25.174 1.00 32.09 305 HIS A N 1
ATOM 2452 C CA . HIS A 1 305 ? 27.944 -14.977 -25.829 1.00 32.09 305 HIS A CA 1
ATOM 2453 C C . HIS A 1 305 ? 27.357 -13.848 -24.956 1.00 32.09 305 HIS A C 1
ATOM 2455 O O . HIS A 1 305 ? 26.222 -13.891 -24.496 1.00 32.09 305 HIS A O 1
ATOM 2461 N N . THR A 1 306 ? 28.109 -12.750 -24.875 1.00 28.70 306 THR A N 1
ATOM 2462 C CA . THR A 1 306 ? 27.696 -11.433 -24.369 1.00 28.70 306 THR A CA 1
ATOM 2463 C C . THR A 1 306 ? 26.865 -10.666 -25.408 1.00 28.70 306 THR A C 1
ATOM 2465 O O . THR A 1 306 ? 27.289 -10.501 -26.555 1.00 28.70 306 THR A O 1
ATOM 2468 N N . VAL A 1 307 ? 25.686 -10.166 -25.016 1.00 30.22 307 VAL A N 1
ATOM 2469 C CA . VAL A 1 307 ? 24.773 -9.423 -25.902 1.00 30.22 307 VAL A CA 1
ATOM 2470 C C . VAL A 1 307 ? 24.975 -7.902 -25.796 1.00 30.22 307 VAL A C 1
ATOM 2472 O O . VAL A 1 307 ? 24.706 -7.266 -24.784 1.00 30.22 307 VAL A O 1
ATOM 2475 N N . PHE A 1 308 ? 25.404 -7.363 -26.934 1.00 33.34 308 PHE A N 1
ATOM 2476 C CA . PHE A 1 308 ? 25.299 -6.008 -27.485 1.00 33.34 308 PHE A CA 1
ATOM 2477 C C . PHE A 1 308 ? 23.993 -5.163 -27.327 1.00 33.34 308 PHE A C 1
ATOM 2479 O O . PHE A 1 308 ? 23.105 -5.427 -28.133 1.00 33.34 308 PHE A O 1
ATOM 2486 N N . VAL A 1 309 ? 23.806 -4.143 -26.460 1.00 45.50 309 VAL A N 1
ATOM 2487 C CA . VAL A 1 309 ? 22.593 -3.257 -26.522 1.00 45.50 309 VAL A CA 1
ATOM 2488 C C . VAL A 1 309 ? 22.882 -1.751 -26.361 1.00 45.50 309 VAL A C 1
ATOM 2490 O O . VAL A 1 309 ? 23.845 -1.353 -25.730 1.00 45.50 309 VAL A O 1
ATOM 2493 N N . ASP A 1 310 ? 22.076 -0.930 -27.036 1.00 31.83 310 ASP A N 1
ATOM 2494 C CA . ASP A 1 310 ? 22.331 0.380 -27.656 1.00 31.83 310 ASP A CA 1
ATOM 2495 C C . ASP A 1 310 ? 22.193 1.617 -26.725 1.00 31.83 310 ASP A C 1
ATOM 2497 O O . ASP A 1 310 ? 21.446 1.617 -25.750 1.00 31.83 310 ASP A O 1
ATOM 2501 N N . ARG A 1 311 ? 22.902 2.711 -27.041 1.00 44.53 311 ARG A N 1
ATOM 2502 C CA . ARG A 1 311 ? 22.911 3.986 -26.276 1.00 44.53 311 ARG A CA 1
ATOM 2503 C C . ARG A 1 311 ? 21.662 4.843 -26.552 1.00 44.53 311 ARG A C 1
ATOM 2505 O O . ARG A 1 311 ? 21.061 4.693 -27.616 1.00 44.53 311 ARG A O 1
ATOM 2512 N N . PRO A 1 312 ? 21.337 5.861 -25.721 1.00 41.94 312 PRO A N 1
ATOM 2513 C CA . PRO A 1 312 ? 20.543 6.998 -26.190 1.00 41.94 312 PRO A CA 1
ATOM 2514 C C . PRO A 1 312 ? 21.259 7.612 -27.399 1.00 41.94 312 PRO A C 1
ATOM 2516 O O . PRO A 1 312 ? 22.357 8.168 -27.296 1.00 41.94 312 PRO A O 1
ATOM 2519 N N . LYS A 1 313 ? 20.683 7.412 -28.586 1.00 51.41 313 LYS A N 1
ATOM 2520 C CA . LYS A 1 313 ? 21.337 7.777 -29.836 1.00 51.41 313 LYS A CA 1
ATOM 2521 C C . LYS A 1 313 ? 21.469 9.295 -29.904 1.00 51.41 313 LYS A C 1
ATOM 2523 O O . LYS A 1 313 ? 20.474 10.013 -29.887 1.00 51.41 313 LYS A O 1
ATOM 2528 N N . ASN A 1 314 ? 22.707 9.780 -29.990 1.00 56.62 314 ASN A N 1
ATOM 2529 C CA . ASN A 1 314 ? 23.001 11.196 -30.195 1.00 56.62 314 ASN A CA 1
ATOM 2530 C C . ASN A 1 314 ? 22.160 11.724 -31.366 1.00 56.62 314 ASN A C 1
ATOM 2532 O O . ASN A 1 314 ? 22.324 11.259 -32.492 1.00 56.62 314 ASN A O 1
ATOM 2536 N N . LEU A 1 315 ? 21.303 12.718 -31.117 1.00 56.25 315 LEU A N 1
ATOM 2537 C CA . LEU A 1 315 ? 20.401 13.303 -32.122 1.00 56.25 315 LEU A CA 1
ATOM 2538 C C . LEU A 1 315 ? 21.144 13.807 -33.366 1.00 56.25 315 LEU A C 1
ATOM 2540 O O . LEU A 1 315 ? 20.606 13.774 -34.464 1.00 56.25 315 LEU A O 1
ATOM 2544 N N . LYS A 1 316 ? 22.404 14.235 -33.209 1.00 60.19 316 LYS A N 1
ATOM 2545 C CA . LYS A 1 316 ? 23.281 14.634 -34.323 1.00 60.19 316 LYS A CA 1
ATOM 2546 C C . LYS A 1 316 ? 23.683 13.472 -35.241 1.00 60.19 316 LYS A C 1
ATOM 2548 O O . LYS A 1 316 ? 24.123 13.737 -36.347 1.00 60.19 316 LYS A O 1
ATOM 2553 N N . ILE A 1 317 ? 23.571 12.226 -34.780 1.00 64.12 317 ILE A N 1
ATOM 2554 C CA . ILE A 1 317 ? 23.920 11.009 -35.525 1.00 64.12 317 ILE A CA 1
ATOM 2555 C C . ILE A 1 317 ? 22.656 10.352 -36.097 1.00 64.12 317 ILE A C 1
ATOM 2557 O O . ILE A 1 317 ? 22.666 9.935 -37.249 1.00 64.12 317 ILE A O 1
ATOM 2561 N N . THR A 1 318 ? 21.553 10.288 -35.340 1.00 66.44 318 THR A N 1
ATOM 2562 C CA . THR A 1 318 ? 20.287 9.693 -35.824 1.00 66.44 318 THR A CA 1
ATOM 2563 C C . THR A 1 318 ? 19.468 10.612 -36.711 1.00 66.44 318 THR A C 1
ATOM 2565 O O . THR A 1 318 ? 18.936 10.166 -37.725 1.00 66.44 318 THR A O 1
ATOM 2568 N N . HIS A 1 319 ? 19.381 11.891 -36.349 1.00 79.44 319 HIS A N 1
ATOM 2569 C CA . HIS A 1 319 ? 18.632 12.912 -37.076 1.00 79.44 319 HIS A CA 1
ATOM 2570 C C . HIS A 1 319 ? 19.553 14.110 -37.385 1.00 79.44 319 HIS A C 1
ATOM 2572 O O . HIS A 1 319 ? 19.385 15.198 -36.817 1.00 79.44 319 HIS A O 1
ATOM 2578 N N . PRO A 1 320 ? 20.582 13.915 -38.240 1.00 81.50 320 PRO A N 1
ATOM 2579 C CA . PRO A 1 320 ? 21.617 14.921 -38.484 1.00 81.50 320 PRO A CA 1
ATOM 2580 C C . PRO A 1 320 ? 21.086 16.176 -39.186 1.00 81.50 320 PRO A C 1
ATOM 2582 O O . PRO A 1 320 ? 21.671 17.249 -39.028 1.00 81.50 320 PRO A O 1
ATOM 2585 N N . PHE A 1 321 ? 19.987 16.072 -39.939 1.00 83.31 321 PHE A N 1
ATOM 2586 C CA . PHE A 1 321 ? 19.559 17.129 -40.848 1.00 83.31 321 PHE A CA 1
ATOM 2587 C C . PHE A 1 321 ? 18.448 17.995 -40.264 1.00 83.31 321 PHE A C 1
ATOM 2589 O O . PHE A 1 321 ? 17.411 17.511 -39.820 1.00 83.31 321 PHE A O 1
ATOM 2596 N N . TYR A 1 322 ? 18.620 19.307 -40.351 1.00 85.31 322 TYR A N 1
ATOM 2597 C CA . TYR A 1 322 ? 17.525 20.268 -40.255 1.00 85.31 322 TYR A CA 1
ATOM 2598 C C . TYR A 1 322 ? 16.803 20.394 -41.597 1.00 85.31 322 TYR A C 1
ATOM 2600 O O . TYR A 1 322 ? 17.292 19.929 -42.623 1.00 85.31 322 TYR A O 1
ATOM 2608 N N . GLU A 1 323 ? 15.655 21.069 -41.608 1.00 83.88 323 GLU A N 1
ATOM 2609 C CA . GLU A 1 323 ? 14.832 21.250 -42.811 1.00 83.88 323 GLU A CA 1
ATOM 2610 C C . GLU A 1 323 ? 15.629 21.793 -44.013 1.00 83.88 323 GLU A C 1
ATOM 2612 O O . GLU A 1 323 ? 15.594 21.210 -45.093 1.00 83.88 323 GLU A O 1
ATOM 2617 N N . THR A 1 324 ? 16.413 22.856 -43.817 1.00 83.56 324 THR A N 1
ATOM 2618 C CA . THR A 1 324 ? 17.208 23.477 -44.890 1.00 83.56 324 THR A CA 1
ATOM 2619 C C . THR A 1 324 ? 18.322 22.565 -45.400 1.00 83.56 324 THR A C 1
ATOM 2621 O O . THR A 1 324 ? 18.548 22.479 -46.604 1.00 83.56 324 THR A O 1
ATOM 2624 N N . THR A 1 325 ? 18.995 21.849 -44.499 1.00 86.38 325 THR A N 1
ATOM 2625 C CA . THR A 1 325 ? 20.065 20.908 -44.856 1.00 86.38 325 THR A CA 1
ATOM 2626 C C . THR A 1 325 ? 19.521 19.635 -45.501 1.00 86.38 325 THR A C 1
ATOM 2628 O O . THR A 1 325 ? 20.149 19.115 -46.411 1.00 86.38 325 THR A O 1
ATOM 2631 N N . ALA A 1 326 ? 18.338 19.164 -45.093 1.00 86.06 326 ALA A N 1
ATOM 2632 C CA . ALA A 1 326 ? 17.692 17.994 -45.684 1.00 86.06 326 ALA A CA 1
ATOM 2633 C C . ALA A 1 326 ? 17.270 18.266 -47.133 1.00 86.06 326 ALA A C 1
ATOM 2635 O O . ALA A 1 326 ? 17.471 17.424 -47.998 1.00 86.06 326 ALA A O 1
ATOM 2636 N N . ILE A 1 327 ? 16.729 19.454 -47.416 1.00 85.56 327 ILE A N 1
ATOM 2637 C CA . ILE A 1 327 ? 16.359 19.857 -48.781 1.00 85.56 327 ILE A CA 1
ATOM 2638 C C . ILE A 1 327 ? 17.594 19.967 -49.675 1.00 85.56 327 ILE A C 1
ATOM 2640 O O . ILE A 1 327 ? 17.558 19.520 -50.819 1.00 85.56 327 ILE A O 1
ATOM 2644 N N . LYS A 1 328 ? 18.687 20.530 -49.146 1.00 86.50 328 LYS A N 1
ATOM 2645 C CA . LYS A 1 328 ? 19.962 20.615 -49.860 1.00 86.50 328 LYS A CA 1
ATOM 2646 C C . LYS A 1 328 ? 20.495 19.222 -50.213 1.00 86.50 328 LYS A C 1
ATOM 2648 O O . LYS A 1 328 ? 20.736 18.960 -51.382 1.00 86.50 328 LYS A O 1
ATOM 2653 N N . GLU A 1 329 ? 20.568 18.319 -49.238 1.00 85.94 329 GLU A N 1
ATOM 2654 C CA . GLU A 1 329 ? 21.013 16.932 -49.442 1.00 85.94 329 GLU A CA 1
ATOM 2655 C C . GLU A 1 329 ? 20.113 16.146 -50.399 1.00 85.94 329 GLU A C 1
ATOM 2657 O O . GLU A 1 329 ? 20.612 15.380 -51.216 1.00 85.94 329 GLU A O 1
ATOM 2662 N N . ILE A 1 330 ? 18.791 16.342 -50.340 1.00 85.19 330 ILE A N 1
ATOM 2663 C CA . ILE A 1 330 ? 17.877 15.738 -51.314 1.00 85.19 330 ILE A CA 1
ATOM 2664 C C . ILE A 1 330 ? 18.234 16.246 -52.713 1.00 85.19 330 ILE A C 1
ATOM 2666 O O . ILE A 1 330 ? 18.511 15.430 -53.576 1.00 85.19 330 ILE A O 1
ATOM 2670 N N . ASN A 1 331 ? 18.297 17.559 -52.941 1.00 85.75 331 ASN A N 1
ATOM 2671 C CA . ASN A 1 331 ? 18.601 18.128 -54.262 1.00 85.75 331 ASN A CA 1
ATOM 2672 C C . ASN A 1 331 ? 20.020 17.821 -54.775 1.00 85.75 331 ASN A C 1
ATOM 2674 O O . ASN A 1 331 ? 20.243 17.865 -55.978 1.00 85.75 331 ASN A O 1
ATOM 2678 N N . GLU A 1 332 ? 20.980 17.524 -53.897 1.00 84.31 332 GLU A N 1
ATOM 2679 C CA . GLU A 1 332 ? 22.331 17.101 -54.295 1.00 84.31 332 GLU A CA 1
ATOM 2680 C C . GLU A 1 332 ? 22.386 15.614 -54.686 1.00 84.31 332 GLU A C 1
ATOM 2682 O O . GLU A 1 332 ? 23.182 15.233 -55.542 1.00 84.31 332 GLU A O 1
ATOM 2687 N N . ARG A 1 333 ? 21.531 14.765 -54.099 1.00 81.88 333 ARG A N 1
ATOM 2688 C CA . ARG A 1 333 ? 21.504 13.308 -54.346 1.00 81.88 333 ARG A CA 1
ATOM 2689 C C . ARG A 1 333 ? 20.549 12.869 -55.459 1.00 81.88 333 ARG A C 1
ATOM 2691 O O . ARG A 1 333 ? 20.545 11.691 -55.812 1.00 81.88 333 ARG A O 1
ATOM 2698 N N . GLN A 1 334 ? 19.737 13.774 -56.003 1.00 76.44 334 GLN A N 1
ATOM 2699 C CA . GLN A 1 334 ? 18.874 13.513 -57.160 1.00 76.44 334 GLN A CA 1
ATOM 2700 C C . GLN A 1 334 ? 18.814 14.732 -58.084 1.00 76.44 334 GLN A C 1
ATOM 2702 O O . GLN A 1 334 ? 18.816 15.863 -57.610 1.00 76.44 334 GLN A O 1
ATOM 2707 N N . ALA A 1 335 ? 18.734 14.491 -59.394 1.00 71.19 335 ALA A N 1
ATOM 2708 C CA . ALA A 1 335 ? 18.685 15.527 -60.431 1.00 71.19 335 ALA A CA 1
ATOM 2709 C C . ALA A 1 335 ? 17.319 15.603 -61.145 1.00 71.19 335 ALA A C 1
ATOM 2711 O O . ALA A 1 335 ? 17.174 16.320 -62.133 1.00 71.19 335 ALA A O 1
ATOM 2712 N N . ASP A 1 336 ? 16.318 14.868 -60.656 1.00 68.50 336 ASP A N 1
ATOM 2713 C CA . ASP A 1 336 ? 15.022 14.697 -61.317 1.00 68.50 336 ASP A CA 1
ATOM 2714 C C . ASP A 1 336 ? 14.109 15.918 -61.122 1.00 68.50 336 ASP A C 1
ATOM 2716 O O . ASP A 1 336 ? 13.308 16.253 -61.996 1.00 68.50 336 ASP A O 1
ATOM 2720 N N . CYS A 1 337 ? 14.197 16.600 -59.973 1.00 73.44 337 CYS A N 1
ATOM 2721 C CA . CYS A 1 337 ? 13.395 17.793 -59.689 1.00 73.44 337 CYS A CA 1
ATOM 2722 C C . CYS A 1 337 ? 14.000 18.676 -58.588 1.00 73.44 337 CYS A C 1
ATOM 2724 O O . CYS A 1 337 ? 14.632 18.189 -57.658 1.00 73.44 337 CYS A O 1
ATOM 2726 N N . ILE A 1 338 ? 13.763 19.990 -58.636 1.00 79.44 338 ILE A N 1
ATOM 2727 C CA . ILE A 1 338 ? 14.208 20.900 -57.570 1.00 79.44 338 ILE A CA 1
ATOM 2728 C C . ILE A 1 338 ? 13.155 20.934 -56.458 1.00 79.44 338 ILE A C 1
ATOM 2730 O O . ILE A 1 338 ? 12.056 21.465 -56.634 1.00 79.44 338 ILE A O 1
ATOM 2734 N N . ILE A 1 339 ? 13.501 20.399 -55.287 1.00 83.06 339 ILE A N 1
ATOM 2735 C CA . ILE A 1 339 ? 12.659 20.443 -54.091 1.00 83.06 339 ILE A CA 1
ATOM 2736 C C . ILE A 1 339 ? 12.849 21.786 -53.387 1.00 83.06 339 ILE A C 1
ATOM 2738 O O . ILE A 1 339 ? 13.958 22.170 -53.018 1.00 83.06 339 ILE A O 1
ATOM 2742 N N . ASN A 1 340 ? 11.746 22.501 -53.174 1.00 83.25 340 ASN A N 1
ATOM 2743 C CA . ASN A 1 340 ? 11.701 23.738 -52.393 1.00 83.25 340 ASN A CA 1
ATOM 2744 C C . ASN A 1 340 ? 11.069 23.507 -51.004 1.00 83.25 340 ASN A C 1
ATOM 2746 O O . ASN A 1 340 ? 10.390 22.502 -50.774 1.00 83.25 340 ASN A O 1
ATOM 2750 N N . ASN A 1 341 ? 11.216 24.470 -50.086 1.00 80.94 341 ASN A N 1
ATOM 2751 C CA . ASN A 1 341 ? 10.645 24.391 -48.729 1.00 80.94 341 ASN A CA 1
ATOM 2752 C C . ASN A 1 341 ? 9.138 24.070 -48.722 1.00 80.94 341 ASN A C 1
ATOM 2754 O O . ASN A 1 341 ? 8.649 23.366 -47.841 1.00 80.94 341 ASN A O 1
ATOM 2758 N N . TYR A 1 342 ? 8.384 24.573 -49.702 1.00 81.62 342 TYR A N 1
ATOM 2759 C CA . TYR A 1 342 ? 6.938 24.365 -49.782 1.00 81.62 342 TYR A CA 1
ATOM 2760 C C . TYR A 1 342 ? 6.577 22.907 -50.105 1.00 81.62 342 TYR A C 1
ATOM 2762 O O . TYR A 1 342 ? 5.786 22.285 -49.394 1.00 81.62 342 TYR A O 1
ATOM 2770 N N . SER A 1 343 ? 7.195 22.348 -51.144 1.00 80.94 343 SER A N 1
ATOM 2771 C CA . SER A 1 343 ? 7.016 20.957 -51.569 1.00 80.94 343 SER A CA 1
ATOM 2772 C C . SER A 1 343 ? 7.460 19.968 -50.487 1.00 80.94 343 SER A C 1
ATOM 2774 O O . SER A 1 343 ? 6.727 19.028 -50.175 1.00 80.94 343 SER A O 1
ATOM 2776 N N . PHE A 1 344 ? 8.581 20.245 -49.816 1.00 84.94 344 PHE A N 1
ATOM 2777 C CA . PHE A 1 344 ? 9.066 19.459 -48.684 1.00 84.94 344 PHE A CA 1
ATOM 2778 C C . PHE A 1 344 ? 8.055 19.428 -47.524 1.00 84.94 344 PHE A C 1
ATOM 2780 O O . PHE A 1 344 ? 7.650 18.356 -47.063 1.00 84.94 344 PHE A O 1
ATOM 2787 N N . ARG A 1 345 ? 7.553 20.596 -47.094 1.00 84.44 345 ARG A N 1
ATOM 2788 C CA . ARG A 1 345 ? 6.537 20.695 -46.028 1.00 84.44 345 ARG A CA 1
ATOM 2789 C C . ARG A 1 345 ? 5.220 20.013 -46.394 1.00 84.44 345 ARG A C 1
ATOM 2791 O O . ARG A 1 345 ? 4.579 19.426 -45.519 1.00 84.44 345 ARG A O 1
ATOM 2798 N N . ALA A 1 346 ? 4.812 20.074 -47.662 1.00 81.88 346 ALA A N 1
ATOM 2799 C CA . ALA A 1 346 ? 3.600 19.418 -48.146 1.00 81.88 346 ALA A CA 1
ATOM 2800 C C . ALA A 1 346 ? 3.687 17.887 -48.001 1.00 81.88 346 ALA A C 1
ATOM 2802 O O . ALA A 1 346 ? 2.760 17.263 -47.476 1.00 81.88 346 ALA A O 1
ATOM 2803 N N . VAL A 1 347 ? 4.832 17.295 -48.356 1.00 83.31 347 VAL A N 1
ATOM 2804 C CA . VAL A 1 347 ? 5.096 15.855 -48.189 1.00 83.31 347 VAL A CA 1
ATOM 2805 C C . VAL A 1 347 ? 5.130 15.464 -46.710 1.00 83.31 347 VAL A C 1
ATOM 2807 O O . VAL A 1 347 ? 4.434 14.525 -46.311 1.00 83.31 347 VAL A O 1
ATOM 2810 N N . VAL A 1 348 ? 5.860 16.216 -45.877 1.00 84.81 348 VAL A N 1
ATOM 2811 C CA . VAL A 1 348 ? 5.944 15.979 -44.423 1.00 84.81 348 VAL A CA 1
ATOM 2812 C C . VAL A 1 348 ? 4.553 15.981 -43.779 1.00 84.81 348 VAL A C 1
ATOM 2814 O O . VAL A 1 348 ? 4.245 15.109 -42.960 1.00 84.81 348 VAL A O 1
ATOM 2817 N N . LYS A 1 349 ? 3.687 16.924 -44.178 1.00 83.94 349 LYS A N 1
ATOM 2818 C CA . LYS A 1 349 ? 2.310 17.040 -43.679 1.00 83.94 349 LYS A CA 1
ATOM 2819 C C . LYS A 1 349 ? 1.421 15.896 -44.167 1.00 83.94 349 LYS A C 1
ATOM 2821 O O . LYS A 1 349 ? 0.714 15.298 -43.358 1.00 83.94 349 LYS A O 1
ATOM 2826 N N . LYS A 1 350 ? 1.455 15.570 -45.462 1.00 82.88 350 LYS A N 1
ATOM 2827 C CA . LYS A 1 350 ? 0.603 14.524 -46.048 1.00 82.88 350 LYS A CA 1
ATOM 2828 C C . LYS A 1 350 ? 0.914 13.136 -45.490 1.00 82.88 350 LYS A C 1
ATOM 2830 O O . LYS A 1 350 ? -0.005 12.377 -45.194 1.00 82.88 350 LYS A O 1
ATOM 2835 N N . HIS A 1 351 ? 2.194 12.815 -45.322 1.00 81.19 351 HIS A N 1
ATOM 2836 C CA . HIS A 1 351 ? 2.639 11.493 -44.875 1.00 81.19 351 HIS A CA 1
ATOM 2837 C C . HIS A 1 351 ? 2.796 11.373 -43.354 1.00 81.19 351 HIS A C 1
ATOM 2839 O O . HIS A 1 351 ? 3.284 10.351 -42.874 1.00 81.19 351 HIS A O 1
ATOM 2845 N N . LYS A 1 352 ? 2.363 12.395 -42.595 1.00 84.00 352 LYS A N 1
ATOM 2846 C CA . LYS A 1 352 ? 2.420 12.439 -41.124 1.00 84.00 352 LYS A CA 1
ATOM 2847 C C . LYS A 1 352 ? 3.806 12.063 -40.582 1.00 84.00 352 LYS A C 1
ATOM 2849 O O . LYS A 1 352 ? 3.922 11.371 -39.575 1.00 84.00 352 LYS A O 1
ATOM 2854 N N . ILE A 1 353 ? 4.859 12.534 -41.254 1.00 84.25 353 ILE A N 1
ATOM 2855 C CA . ILE A 1 353 ? 6.254 12.169 -40.954 1.00 84.25 353 ILE A CA 1
ATOM 2856 C C . ILE A 1 353 ? 6.634 12.547 -39.518 1.00 84.25 353 ILE A C 1
ATOM 2858 O O . ILE A 1 353 ? 7.383 11.824 -38.876 1.00 84.25 353 ILE A O 1
ATOM 2862 N N . LYS A 1 354 ? 6.021 13.604 -38.970 1.00 79.62 354 LYS A N 1
ATOM 2863 C CA . LYS A 1 354 ? 6.227 14.042 -37.583 1.00 79.62 354 LYS A CA 1
ATOM 2864 C C . LYS A 1 354 ? 5.814 13.029 -36.506 1.00 79.62 354 LYS A C 1
ATOM 2866 O O . LYS A 1 354 ? 6.230 13.181 -35.367 1.00 79.62 354 LYS A O 1
ATOM 2871 N N . ASN A 1 355 ? 5.019 12.015 -36.853 1.00 79.25 355 ASN A N 1
ATOM 2872 C CA . ASN A 1 355 ? 4.587 10.966 -35.925 1.00 79.25 355 ASN A CA 1
ATOM 2873 C C . ASN A 1 355 ? 5.475 9.711 -36.002 1.00 79.25 355 ASN A C 1
ATOM 2875 O O . ASN A 1 355 ? 5.212 8.738 -35.301 1.00 79.25 355 ASN A O 1
ATOM 2879 N N . LYS A 1 356 ? 6.482 9.696 -36.884 1.00 81.50 356 LYS A N 1
ATOM 2880 C CA . LYS A 1 356 ? 7.368 8.551 -37.102 1.00 81.50 356 LYS A CA 1
ATOM 2881 C C . LYS A 1 356 ? 8.742 8.843 -36.508 1.00 81.50 356 LYS A C 1
ATOM 2883 O O . LYS A 1 356 ? 9.523 9.575 -37.109 1.00 81.50 356 LYS A O 1
ATOM 2888 N N . ALA A 1 357 ? 9.037 8.220 -35.369 1.00 74.56 357 ALA A N 1
ATOM 2889 C CA . ALA A 1 357 ? 10.298 8.392 -34.641 1.00 74.56 357 ALA A CA 1
ATOM 2890 C C . ALA A 1 357 ? 11.549 7.962 -35.439 1.00 74.56 357 ALA A C 1
ATOM 2892 O O . ALA A 1 357 ? 12.655 8.383 -35.125 1.00 74.56 357 ALA A O 1
ATOM 2893 N N . GLU A 1 358 ? 11.385 7.143 -36.484 1.00 80.00 358 GLU A N 1
ATOM 2894 C CA . GLU A 1 358 ? 12.467 6.748 -37.401 1.00 80.00 358 GLU A CA 1
ATOM 2895 C C . GLU A 1 358 ? 12.882 7.870 -38.366 1.00 80.00 358 GLU A C 1
ATOM 2897 O O . GLU A 1 358 ? 13.991 7.862 -38.905 1.00 80.00 358 GLU A O 1
ATOM 2902 N N . TYR A 1 359 ? 11.979 8.819 -38.626 1.00 80.56 359 TYR A N 1
ATOM 2903 C CA . TYR A 1 359 ? 12.147 9.860 -39.641 1.00 80.56 359 TYR A CA 1
ATOM 2904 C C . TYR A 1 359 ? 12.262 11.263 -39.057 1.00 80.56 359 TYR A C 1
ATOM 2906 O O . TYR A 1 359 ? 12.837 12.138 -39.709 1.00 80.56 359 TYR A O 1
ATOM 2914 N N . PHE A 1 360 ? 11.694 11.494 -37.874 1.00 82.25 360 PHE A N 1
ATOM 2915 C CA . PHE A 1 360 ? 11.550 12.822 -37.304 1.00 82.25 360 PHE A CA 1
ATOM 2916 C C . PHE A 1 360 ? 11.668 12.834 -35.782 1.00 82.25 360 PHE A C 1
ATOM 2918 O O . PHE A 1 360 ? 11.045 12.022 -35.098 1.00 82.25 360 PHE A O 1
ATOM 2925 N N . ASP A 1 361 ? 12.370 13.846 -35.271 1.00 81.12 361 ASP A N 1
ATOM 2926 C CA . ASP A 1 361 ? 12.517 14.115 -33.841 1.00 81.12 361 ASP A CA 1
ATOM 2927 C C . ASP A 1 361 ? 12.311 15.619 -33.536 1.00 81.12 361 ASP A C 1
ATOM 2929 O O . ASP A 1 361 ? 12.741 16.491 -34.305 1.00 81.12 361 ASP A O 1
ATOM 2933 N N . LEU A 1 362 ? 11.630 15.920 -32.418 1.00 76.12 362 LEU A N 1
ATOM 2934 C CA . LEU A 1 362 ? 11.317 17.269 -31.921 1.00 76.12 362 LEU A CA 1
ATOM 2935 C C . LEU A 1 362 ? 11.796 17.476 -30.471 1.00 76.12 362 LEU A C 1
ATOM 2937 O O . LEU A 1 362 ? 11.067 18.002 -29.637 1.00 76.12 362 LEU A O 1
ATOM 2941 N N . THR A 1 363 ? 13.016 17.051 -30.150 1.00 65.62 363 THR A N 1
ATOM 2942 C CA . THR A 1 363 ? 13.580 17.264 -28.805 1.00 65.62 363 THR A CA 1
ATOM 2943 C C . THR A 1 363 ? 13.971 18.730 -28.541 1.00 65.62 363 THR A C 1
ATOM 2945 O O . THR A 1 363 ? 13.840 19.209 -27.421 1.00 65.62 363 THR A O 1
ATOM 2948 N N . ASP A 1 364 ? 14.433 19.465 -29.560 1.00 71.56 364 ASP A N 1
ATOM 2949 C CA . ASP A 1 364 ? 14.814 20.891 -29.438 1.00 71.56 364 ASP A CA 1
ATOM 2950 C C . ASP A 1 364 ? 14.411 21.680 -30.694 1.00 71.56 364 ASP A C 1
ATOM 2952 O O . ASP A 1 364 ? 13.577 22.584 -30.660 1.00 71.56 364 ASP A O 1
ATOM 2956 N N . ARG A 1 365 ? 14.920 21.259 -31.857 1.00 78.00 365 ARG A N 1
ATOM 2957 C CA . ARG A 1 365 ? 14.513 21.773 -33.174 1.00 78.00 365 ARG A CA 1
ATOM 2958 C C . ARG A 1 365 ? 14.083 20.620 -34.080 1.00 78.00 365 ARG A C 1
ATOM 2960 O O . ARG A 1 365 ? 14.632 19.533 -33.922 1.00 78.00 365 ARG A O 1
ATOM 2967 N N . PRO A 1 366 ? 13.166 20.846 -35.041 1.00 82.00 366 PRO A N 1
ATOM 2968 C CA . PRO A 1 366 ? 12.752 19.826 -36.003 1.00 82.00 366 PRO A CA 1
ATOM 2969 C C . PRO A 1 366 ? 13.957 19.246 -36.758 1.00 82.00 366 PRO A C 1
ATOM 2971 O O . PRO A 1 366 ? 14.642 19.979 -37.481 1.00 82.00 366 PRO A O 1
ATOM 2974 N N . ARG A 1 367 ? 14.207 17.944 -36.596 1.00 85.50 367 ARG A N 1
ATOM 2975 C CA . ARG A 1 367 ? 15.302 17.227 -37.264 1.00 85.50 367 ARG A CA 1
ATOM 2976 C C . ARG A 1 367 ? 14.791 16.006 -38.019 1.00 85.50 367 ARG A C 1
ATOM 2978 O O . ARG A 1 367 ? 13.798 15.397 -37.629 1.00 85.50 367 ARG A O 1
ATOM 2985 N N . TYR A 1 368 ? 15.508 15.650 -39.076 1.00 86.56 368 TYR A N 1
ATOM 2986 C CA . TYR A 1 368 ? 15.201 14.562 -39.994 1.00 86.56 368 TYR A CA 1
ATOM 2987 C C . TYR A 1 368 ? 16.373 13.581 -40.087 1.00 86.56 368 TYR A C 1
ATOM 2989 O O . TYR A 1 368 ? 17.543 13.979 -40.042 1.00 86.56 368 TYR A O 1
ATOM 2997 N N . SER A 1 369 ? 16.052 12.292 -40.205 1.00 87.06 369 SER A N 1
ATOM 2998 C CA . SER A 1 369 ? 17.040 11.216 -40.337 1.00 87.06 369 SER A CA 1
ATOM 2999 C C . SER A 1 369 ? 17.506 11.027 -41.781 1.00 87.06 369 SER A C 1
ATOM 3001 O O . SER A 1 369 ? 16.871 11.489 -42.730 1.00 87.06 369 SER A O 1
ATOM 3003 N N . VAL A 1 370 ? 18.618 10.308 -41.959 1.00 84.88 370 VAL A N 1
ATOM 3004 C CA . VAL A 1 370 ? 19.089 9.866 -43.287 1.00 84.88 370 VAL A CA 1
ATOM 3005 C C . VAL A 1 370 ? 18.047 8.956 -43.951 1.00 84.88 370 VAL A C 1
ATOM 3007 O O . VAL A 1 370 ? 17.760 9.118 -45.133 1.00 84.88 370 VAL A O 1
ATOM 3010 N N . ALA A 1 371 ? 17.402 8.076 -43.175 1.00 84.31 371 ALA A N 1
ATOM 3011 C CA . ALA A 1 371 ? 16.360 7.174 -43.668 1.00 84.31 371 ALA A CA 1
ATOM 3012 C C . ALA A 1 371 ? 15.155 7.931 -44.251 1.00 84.31 371 ALA A C 1
ATOM 3014 O O . ALA A 1 371 ? 14.553 7.490 -45.227 1.00 84.31 371 ALA A O 1
ATOM 3015 N N . PHE A 1 372 ? 14.819 9.102 -43.696 1.00 86.19 372 PHE A N 1
ATOM 3016 C CA . PHE A 1 372 ? 13.793 9.963 -44.277 1.00 86.19 372 PHE A CA 1
ATOM 3017 C C . PHE A 1 372 ? 14.206 10.524 -45.646 1.00 86.19 372 PHE A C 1
ATOM 3019 O O . PHE A 1 372 ? 13.371 10.577 -46.546 1.00 86.19 372 PHE A O 1
ATOM 3026 N N . ILE A 1 373 ? 15.473 10.915 -45.821 1.00 84.50 373 ILE A N 1
ATOM 3027 C CA . ILE A 1 373 ? 15.999 11.417 -47.102 1.00 84.50 373 ILE A CA 1
ATOM 3028 C C . ILE A 1 373 ? 15.973 10.316 -48.163 1.00 84.50 373 ILE A C 1
ATOM 3030 O O . ILE A 1 373 ? 15.483 10.545 -49.266 1.00 84.50 373 ILE A O 1
ATOM 3034 N N . GLU A 1 374 ? 16.435 9.114 -47.824 1.00 85.06 374 GLU A N 1
ATOM 3035 C CA . GLU A 1 374 ? 16.419 7.964 -48.736 1.00 85.06 374 GLU A CA 1
ATOM 3036 C C . GLU A 1 374 ? 14.994 7.583 -49.134 1.00 85.06 374 GLU A C 1
ATOM 3038 O O . GLU A 1 374 ? 14.696 7.453 -50.321 1.00 85.06 374 GLU A O 1
ATOM 3043 N N . TRP A 1 375 ? 14.085 7.512 -48.157 1.00 88.00 375 TRP A N 1
ATOM 3044 C CA . TRP A 1 375 ? 12.666 7.284 -48.411 1.00 88.00 375 TRP A CA 1
ATOM 3045 C C . TRP A 1 375 ? 12.066 8.365 -49.320 1.00 88.00 375 TRP A C 1
ATOM 3047 O O . TRP A 1 375 ? 11.281 8.060 -50.218 1.00 88.00 375 TRP A O 1
ATOM 3057 N N . PHE A 1 376 ? 12.434 9.633 -49.119 1.00 85.00 376 PHE A N 1
ATOM 3058 C CA . PHE A 1 376 ? 11.954 10.739 -49.945 1.00 85.00 376 PHE A CA 1
ATOM 3059 C C . PHE A 1 376 ? 12.424 10.585 -51.398 1.00 85.00 376 PHE A C 1
ATOM 3061 O O . PHE A 1 376 ? 11.612 10.703 -52.314 1.00 85.00 376 PHE A O 1
ATOM 3068 N N . ILE A 1 377 ? 13.703 10.264 -51.614 1.00 82.75 377 ILE A N 1
ATOM 3069 C CA . ILE A 1 377 ? 14.295 10.065 -52.946 1.00 82.75 377 ILE A CA 1
ATOM 3070 C C . ILE A 1 377 ? 13.693 8.840 -53.644 1.00 82.75 377 ILE A C 1
ATOM 3072 O O . ILE A 1 377 ? 13.341 8.908 -54.820 1.00 82.75 377 ILE A O 1
ATOM 3076 N N . GLU A 1 378 ? 13.516 7.726 -52.934 1.00 84.19 378 GLU A N 1
ATOM 3077 C CA . GLU A 1 378 ? 12.907 6.517 -53.497 1.00 84.19 378 GLU A CA 1
ATOM 3078 C C . GLU A 1 378 ? 11.483 6.791 -53.998 1.00 84.19 378 GLU A C 1
ATOM 3080 O O . GLU A 1 378 ? 11.088 6.361 -55.084 1.00 84.19 378 GLU A O 1
ATOM 3085 N N . ARG A 1 379 ? 10.710 7.565 -53.232 1.00 82.44 379 ARG A N 1
ATOM 3086 C CA . ARG A 1 379 ? 9.337 7.920 -53.597 1.00 82.44 379 ARG A CA 1
ATOM 3087 C C . ARG A 1 379 ? 9.256 8.960 -54.712 1.00 82.44 379 ARG A C 1
ATOM 3089 O O . ARG A 1 379 ? 8.271 8.944 -55.448 1.00 82.44 379 ARG A O 1
ATOM 3096 N N . LEU A 1 380 ? 10.276 9.801 -54.889 1.00 79.19 380 LEU A N 1
ATOM 3097 C CA . LEU A 1 380 ? 10.354 10.740 -56.014 1.00 79.19 380 LEU A CA 1
ATOM 3098 C C . LEU A 1 380 ? 10.453 10.041 -57.376 1.00 79.19 380 LEU A C 1
ATOM 3100 O O . LEU A 1 380 ? 9.931 10.574 -58.350 1.00 79.19 380 LEU A O 1
ATOM 3104 N N . LYS A 1 381 ? 11.017 8.826 -57.443 1.00 76.50 381 LYS A N 1
ATOM 3105 C CA . LYS A 1 381 ? 11.093 8.035 -58.688 1.00 76.50 381 LYS A CA 1
ATOM 3106 C C . LYS A 1 381 ? 9.722 7.608 -59.226 1.00 76.50 381 LYS A C 1
ATOM 3108 O O . LYS A 1 381 ? 9.606 7.193 -60.376 1.00 76.50 381 LYS A O 1
ATOM 3113 N N . GLN A 1 382 ? 8.670 7.674 -58.405 1.00 76.69 382 GLN A N 1
ATOM 3114 C CA . GLN A 1 382 ? 7.316 7.341 -58.837 1.00 76.69 382 GLN A CA 1
ATOM 3115 C C . GLN A 1 382 ? 6.700 8.501 -59.644 1.00 76.69 382 GLN A C 1
ATOM 3117 O O . GLN A 1 382 ? 6.653 9.635 -59.152 1.00 76.69 382 GLN A O 1
ATOM 3122 N N . PRO A 1 383 ? 6.137 8.246 -60.842 1.00 69.19 383 PRO A N 1
ATOM 3123 C CA . PRO A 1 383 ? 5.595 9.305 -61.685 1.00 69.19 383 PRO A CA 1
ATOM 3124 C C . PRO A 1 383 ? 4.453 10.053 -60.978 1.00 69.19 383 PRO A C 1
ATOM 3126 O O . PRO A 1 383 ? 3.535 9.454 -60.409 1.00 69.19 383 PRO A O 1
ATOM 3129 N N . ASN A 1 384 ? 4.502 11.388 -61.023 1.00 68.31 384 ASN A N 1
ATOM 3130 C CA . ASN A 1 384 ? 3.525 12.312 -60.426 1.00 68.31 384 ASN A CA 1
ATOM 3131 C C . ASN A 1 384 ? 3.352 12.208 -58.896 1.00 68.31 384 ASN A C 1
ATOM 3133 O O . ASN A 1 384 ? 2.356 12.697 -58.350 1.00 68.31 384 ASN A O 1
ATOM 3137 N N . TRP A 1 385 ? 4.291 11.595 -58.171 1.00 76.62 385 TRP A N 1
ATOM 3138 C CA . TRP A 1 385 ? 4.174 11.435 -56.718 1.00 76.62 385 TRP A CA 1
ATOM 3139 C C . TRP A 1 385 ? 4.207 12.772 -55.964 1.00 76.62 385 TRP A C 1
ATOM 3141 O O . TRP A 1 385 ? 3.328 13.039 -55.138 1.00 76.62 385 TRP A O 1
ATOM 3151 N N . LEU A 1 386 ? 5.138 13.661 -56.323 1.00 73.94 386 LEU A N 1
ATOM 3152 C CA . LEU A 1 386 ? 5.271 14.986 -55.709 1.00 73.94 386 LEU A CA 1
ATOM 3153 C C . LEU A 1 386 ? 4.019 15.856 -55.934 1.00 73.94 386 LEU A C 1
ATOM 3155 O O . LEU A 1 386 ? 3.516 16.488 -55.006 1.00 73.94 386 LEU A O 1
ATOM 3159 N N . GLN A 1 387 ? 3.445 15.814 -57.140 1.00 69.12 387 GLN A N 1
ATOM 3160 C CA . GLN A 1 387 ? 2.226 16.558 -57.486 1.00 69.12 387 GLN A CA 1
ATOM 3161 C C . GLN A 1 387 ? 1.002 16.088 -56.693 1.00 69.12 387 GLN A C 1
ATOM 3163 O O . GLN A 1 387 ? 0.148 16.894 -56.327 1.00 69.12 387 GLN A O 1
ATOM 3168 N N . LYS A 1 388 ? 0.920 14.792 -56.363 1.00 69.00 388 LYS A N 1
ATOM 3169 C CA . LYS A 1 388 ? -0.137 14.268 -55.485 1.00 69.00 388 LYS A CA 1
ATOM 3170 C C . LYS A 1 388 ? 0.011 14.774 -54.052 1.00 69.00 388 LYS A C 1
ATOM 3172 O O . LYS A 1 388 ? -0.973 14.739 -53.311 1.00 69.00 388 LYS A O 1
ATOM 3177 N N . ALA A 1 389 ? 1.217 15.141 -53.617 1.00 64.00 389 ALA A N 1
ATOM 3178 C CA . ALA A 1 389 ? 1.485 15.602 -52.258 1.00 64.00 389 ALA A CA 1
ATOM 3179 C C . ALA A 1 389 ? 1.190 17.093 -52.037 1.00 64.00 389 ALA A C 1
ATOM 3181 O O . ALA A 1 389 ? 0.936 17.493 -50.900 1.00 64.00 389 ALA A O 1
ATOM 3182 N N . LEU A 1 390 ? 1.163 17.890 -53.106 1.00 71.00 390 LEU A N 1
ATOM 3183 C CA . LEU A 1 390 ? 0.831 19.310 -53.047 1.00 71.00 390 LEU A CA 1
ATOM 3184 C C . LEU A 1 390 ? -0.684 19.515 -52.823 1.00 71.00 390 LEU A C 1
ATOM 3186 O O . LEU A 1 390 ? -1.501 18.829 -53.443 1.00 71.00 390 LEU A O 1
ATOM 3190 N N . PRO A 1 391 ? -1.097 20.444 -51.939 1.00 60.31 391 PRO A N 1
ATOM 3191 C CA . PRO A 1 391 ? -2.506 20.797 -51.772 1.00 60.31 391 PRO A CA 1
ATOM 3192 C C . PRO A 1 391 ? -3.082 21.393 -53.071 1.00 60.31 391 PRO A C 1
ATOM 3194 O O . PRO A 1 391 ? -2.373 22.048 -53.830 1.00 60.31 391 PRO A O 1
ATOM 3197 N N . ASN A 1 392 ? -4.379 21.171 -53.320 1.00 55.28 392 ASN A N 1
ATOM 3198 C CA . ASN A 1 392 ? -5.076 21.370 -54.608 1.00 55.28 392 ASN A CA 1
ATOM 3199 C C . ASN A 1 392 ? -4.950 22.764 -55.278 1.00 55.28 392 ASN A C 1
ATOM 3201 O O . ASN A 1 392 ? -5.338 22.891 -56.438 1.00 55.28 392 ASN A O 1
ATOM 3205 N N . ASN A 1 393 ? -4.389 23.782 -54.621 1.00 48.97 393 ASN A N 1
ATOM 3206 C CA . ASN A 1 393 ? -4.313 25.153 -55.143 1.00 48.97 393 ASN A CA 1
ATOM 3207 C C . ASN A 1 393 ? -3.229 25.388 -56.219 1.00 48.97 393 ASN A C 1
ATOM 3209 O O . ASN A 1 393 ? -3.158 26.489 -56.747 1.00 48.97 393 ASN A O 1
ATOM 3213 N N . MET A 1 394 ? -2.428 24.383 -56.598 1.00 48.84 394 MET A N 1
ATOM 3214 C CA . MET A 1 394 ? -1.548 24.442 -57.784 1.00 48.84 394 MET A CA 1
ATOM 3215 C C . MET A 1 394 ? -1.481 23.106 -58.547 1.00 48.84 394 MET A C 1
ATOM 3217 O O . MET A 1 394 ? -0.414 22.636 -58.926 1.00 48.84 394 MET A O 1
ATOM 3221 N N . LYS A 1 395 ? -2.629 22.482 -58.845 1.00 47.94 395 LYS A N 1
ATOM 3222 C CA . LYS A 1 395 ? -2.693 21.508 -59.961 1.00 47.94 395 LYS A CA 1
ATOM 3223 C C . LYS A 1 395 ? -2.685 22.181 -61.345 1.00 47.94 395 LYS A C 1
ATOM 3225 O O . LYS A 1 395 ? -2.783 21.503 -62.361 1.00 47.94 395 LYS A O 1
ATOM 3230 N N . LYS A 1 396 ? -2.572 23.511 -61.385 1.00 40.03 396 LYS A N 1
ATOM 3231 C CA . LYS A 1 396 ? -2.379 24.314 -62.590 1.00 40.03 396 LYS A CA 1
ATOM 3232 C C . LYS A 1 396 ? -1.066 25.073 -62.460 1.00 40.03 396 LYS A C 1
ATOM 3234 O O . LYS A 1 396 ? -1.004 26.068 -61.751 1.00 40.03 396 LYS A O 1
ATOM 3239 N N . ASN A 1 397 ? -0.026 24.528 -63.068 1.00 30.23 397 ASN A N 1
ATOM 3240 C CA . ASN A 1 397 ? 0.760 25.200 -64.097 1.00 30.23 397 ASN A CA 1
ATOM 3241 C C . ASN A 1 397 ? 1.707 24.143 -64.671 1.00 30.23 397 ASN A C 1
ATOM 3243 O O . ASN A 1 397 ? 2.541 23.588 -63.956 1.00 30.23 397 ASN A O 1
ATOM 3247 N N . LYS A 1 398 ? 1.438 23.796 -65.932 1.00 32.59 398 LYS A N 1
ATOM 3248 C CA . LYS A 1 398 ? 2.407 23.166 -66.824 1.00 32.59 398 LYS A CA 1
ATOM 3249 C C . LYS A 1 398 ? 3.548 24.139 -67.075 1.00 32.59 398 LYS A C 1
ATOM 3251 O O . LYS A 1 398 ? 3.250 25.357 -67.076 1.00 32.59 398 LYS A O 1
#

InterPro domains:
  IPR022104 Domain of unknown function DUF3644 [PF12358] (96-266)

Organism: NCBI:txid1315283

Sequence (398 aa):
MVKQDKRIIVLSFFRDKERKKLSFTYAEAALATGNKVNYIQKLVSESLKGKYIFQDKRPNWYCKGLLAISDNDFIRITSQSTQAKILTDDEKLYYKLIKRSLNAFTVALEVYNRPSLENRVEAFAIMMTNAWELLLKSQILKAKGFDSLIDQDGKSIPLSEAVNFKYPNDSADKDNLNQLISLRNDAIHLLLPEIQPQLSRLFQTTVLLYQEEFAHQEGYAPLADQNVGMLSLVIDGPEPDIALVKEEYGKKTASQVNEFLKKFKKLEQKHNSNRFAIHIEYKLALTKKPGSEDLTFGTGPDGKHTVFVDRPKNLKITHPFYETTAIKEINERQADCIINNYSFRAVVKKHKIKNKAEYFDLTDRPRYSVAFIEWFIERLKQPNWLQKALPNNMKKNK

Secondary structure (DSSP, 8-state):
-----HHHHHHHHHHHHHHTT--B-HHHHHHHHT--HHHHHHHIIIIIBTTTEEESSTT-EEE-S-TTS-HHHHHHHH-S--S-----HHHHHHHHHHHHHHHHHHHHHHHHT-TT-TTHHHHHHHHHHHHHHHHHHHHHHHHH-GGGGB-TTSPBPPHHHHHHHH--S--HHHHHHHHHHHHHHT-GGG--GGGHHHHHHHHHHHHHHHHHHHHHHHSS-TTTTS--TT-------PPP-HHHHHHHHHHHHHHHHHHHHHHHHHHHHHH-STTTS----------SS--TTSPPPPPPTT------------HHHHS-EEHHHHHHHHHHH--S----HHHHHHHHHHTTGGG-TTTEE-SSS-EE-HHHHHHHHHHHTSTTHHHHHS-GGGS---

pLDDT: mean 78.73, std 17.05, range [28.7, 98.0]

Foldseek 3Di:
DPPDPLLLLLLVVQLVQQVVVHKDALVRSCVSSVHDSVLVVCQCVQFPEPPFWYDDDPPIIHGDPSQVAFPVRSCQSRDPPPPSPPQDPLRVLLVVLLVQLLVLLVVLLVLLLPPPDQCNLLSNLVSLLSSLQSLLLSVCCVVPNDVSQADPVRDGDHSLVSLCVVDVDDDLLSLLSVLSVCCNPPNVVLSHPLCQQLSLQSSLLSSVVSQVSSCVVRVHGSQPPPPCPSSNSRDDDDHRDLVVCCVPVNDVSSVVNVVSVVVSVVSCVVHVDSNNGHDDDDQDADDPDDDPPDDDDDDDDDDPDDDDDHDPDDCCQQFVDDLVRLLVVLVVVDPPDRDDSQLSVLQCVVVVQCVDPNAWDPPPHITGGPVVSVVVNVQVPDPCSSVVSHPPPPPDDD

Radius of gyration: 30.66 Å; chains: 1; bounding box: 59×73×88 Å